Protein AF-0000000068953710 (afdb_homodimer)

Foldseek 3Di:
DDPPDDDPPVCPDPPPPPPPLPPDLVLLLLLQLCVVVQALCRSCVVVVHPSVVSVVSPVSNCVSVVHRQWDQDPVGTDGDPVVVVCNLVSLLVNLVVLLVVCVVVVVVVLPAEEAFEEEELLCVLPLLVVLVVVLCVVRVRYHYDYHYDFQVVRVVCQVSVVHFKYKFFCRPDDQWKDFDPQFKDKFKKFKKAWLPAPQVPDDADAPVVCQPFEAEEADPPGPQQVLQQVQCVVVVHDRHHYPYHDPDLVVRLCCRQPVGHIGIGTPSNCVVCVVVRRMDGGPHPPRMDMTMMTMMGTPDDDRRPSNVSSVVSSSVSRSVND/DDDPDDDPPVCPDPPPPPPPLPPDLVLLLLLQLCVVVQALCRSCVVVVHHSVVSVVSPVSNCVSVVHRQWDQDPVGTDGDPVVVVCNLVSLLVNLVVLLVVCVVVVVVVLPAEEAFEEEEQLCVLPLLVVLVVVLCVVRVRYHYDYHYDFQVVRVVCQVSVVHFKYKFFCRPDDQWKDFDPQFKDKFKKFKKAWLPAPQVPDDADAPVVCQPFEAEEADPPGPQQVLQQVQCVVVVHDRHHYPYHDPDLVVRLCCRQPVGHIGIDTPSNCVVCVVVRRMDGGPHPPRMDMTMMTMMGTPDDDRRPSNVSSVVSSSVSRSVND

pLDDT: mean 81.48, std 19.63, range [21.73, 98.75]

Sequence (644 aa):
MDNQALPRNCRFGAKSLRFGMTLDLRQLLAFLAVCEHGSLGRAAAQLNLTQPALSRTIQRLEAQLDAPLFERYATGMVLTAYGEALLPHANLLRHEAEHATEAVRALRGLAAGTIRVGTVASVASVVLPEAIEAVLARWPGLRVRIVEGVGDFLADALLRREIDLAIGIALPENEEICAVADVGWSDSSFVVAAAGHPLTGRTALRLADTAACRWVMPPRGTAPFDELQRLFARAGLPPPDIVAETRSIIALKALVARAGFLSWMAAPMYEAEQKAGMILPLPIEGAQAPRRLAVYRRRQGILPAPAAKLLEQLRRLTSDVGMDNQALPRNCRFGAKSLRFGMTLDLRQLLAFLAVCEHGSLGRAAAQLNLTQPALSRTIQRLEAQLDAPLFERYATGMVLTAYGEALLPHANLLRHEAEHATEAVRALRGLAAGTIRVGTVASVASVVLPEAIEAVLARWPGLRVRIVEGVGDFLADALLRREIDLAIGIALPENEEICAVADVGWSDSSFVVAAAGHPLTGRTALRLADTAACRWVMPPRGTAPFDELQRLFARAGLPPPDIVAETRSIIALKALVARAGFLSWMAAPMYEAEQKAGMILPLPIEGAQAPRRLAVYRRRQGILPAPAAKLLEQLRRLTSDVG

Nearest PDB structures (foldseek):
  4x6g-assembly1_D  TM=7.056E-01  e=1.780E-21  Pseudomonas aeruginosa PAO1
  7d98-assembly1_Q  TM=5.668E-01  e=4.591E-22  Cupriavidus necator
  6g4r-assembly1_B  TM=5.767E-01  e=8.752E-22  Corynebacterium glutamicum
  1ixc-assembly1_B-2  TM=5.691E-01  e=4.897E-22  Cupriavidus necator
  4x6g-assembly1_C  TM=5.939E-01  e=5.686E-21  Pseudomonas aeruginosa PAO1

Structure (mmCIF, N/CA/C/O backbone):
data_AF-0000000068953710-model_v1
#
loop_
_entity.id
_entity.type
_entity.pdbx_description
1 polymer 'LysR family transcriptional regulator'
#
loop_
_atom_site.group_PDB
_atom_site.id
_atom_site.type_symbol
_atom_site.label_atom_id
_atom_site.label_alt_id
_atom_site.label_comp_id
_atom_site.label_asym_id
_atom_site.label_entity_id
_atom_site.label_seq_id
_atom_site.pdbx_PDB_ins_code
_atom_site.Cartn_x
_atom_site.Cartn_y
_atom_site.Cartn_z
_atom_site.occupancy
_atom_site.B_iso_or_equiv
_atom_site.auth_seq_id
_atom_site.auth_comp_id
_atom_site.auth_asym_id
_atom_site.auth_atom_id
_atom_site.pdbx_PDB_model_num
ATOM 1 N N . MET A 1 1 ? -0.761 51.812 -27.766 1 23.52 1 MET A N 1
ATOM 2 C CA . MET A 1 1 ? -1.139 50.469 -27.422 1 23.52 1 MET A CA 1
ATOM 3 C C . MET A 1 1 ? -0.109 49.844 -26.484 1 23.52 1 MET A C 1
ATOM 5 O O . MET A 1 1 ? 0.923 49.344 -26.938 1 23.52 1 MET A O 1
ATOM 9 N N . ASP A 1 2 ? 0.27 50.281 -25.344 1 22.03 2 ASP A N 1
ATOM 10 C CA . ASP A 1 2 ? 1.346 50.656 -24.438 1 22.03 2 ASP A CA 1
ATOM 11 C C . ASP A 1 2 ? 1.639 49.531 -23.453 1 22.03 2 ASP A C 1
ATOM 13 O O . ASP A 1 2 ? 0.717 48.906 -22.906 1 22.03 2 ASP A O 1
ATOM 17 N N . ASN A 1 3 ? 2.844 48.844 -23.547 1 23.81 3 ASN A N 1
ATOM 18 C CA . ASN A 1 3 ? 3.463 47.625 -22.969 1 23.81 3 ASN A CA 1
ATOM 19 C C . ASN A 1 3 ? 3.48 47.688 -21.453 1 23.81 3 ASN A C 1
ATOM 21 O O . ASN A 1 3 ? 4.238 48.469 -20.859 1 23.81 3 ASN A O 1
ATOM 25 N N . GLN A 1 4 ? 2.398 47.688 -20.797 1 23.84 4 GLN A N 1
ATOM 26 C CA . GLN A 1 4 ? 2.34 48.062 -19.391 1 23.84 4 GLN A CA 1
ATOM 27 C C . GLN A 1 4 ? 3.197 47.125 -18.547 1 23.84 4 GLN A C 1
ATOM 29 O O . GLN A 1 4 ? 3.061 45.906 -18.625 1 23.84 4 GLN A O 1
ATOM 34 N N . ALA A 1 5 ? 4.332 47.625 -18.016 1 26.52 5 ALA A N 1
ATOM 35 C CA . ALA A 1 5 ? 5.5 47.25 -17.234 1 26.52 5 ALA A CA 1
ATOM 36 C C . ALA A 1 5 ? 5.082 46.5 -15.953 1 26.52 5 ALA A C 1
ATOM 38 O O . ALA A 1 5 ? 4.211 46.969 -15.219 1 26.52 5 ALA A O 1
ATOM 39 N N . LEU A 1 6 ? 5.203 45.25 -15.977 1 25.2 6 LEU A N 1
ATOM 40 C CA . LEU A 1 6 ? 4.84 44.312 -14.898 1 25.2 6 LEU A CA 1
ATOM 41 C C . LEU A 1 6 ? 5.379 44.812 -13.562 1 25.2 6 LEU A C 1
ATOM 43 O O . LEU A 1 6 ? 6.496 45.344 -13.492 1 25.2 6 LEU A O 1
ATOM 47 N N . PRO A 1 7 ? 4.605 45.219 -12.617 1 23.19 7 PRO A N 1
ATOM 48 C CA . PRO A 1 7 ? 5.137 45.969 -11.469 1 23.19 7 PRO A CA 1
ATOM 49 C C . PRO A 1 7 ? 6.336 45.281 -10.828 1 23.19 7 PRO A C 1
ATOM 51 O O . PRO A 1 7 ? 6.422 44.031 -10.844 1 23.19 7 PRO A O 1
ATOM 54 N N . ARG A 1 8 ? 7.613 45.812 -10.734 1 23.83 8 ARG A N 1
ATOM 55 C CA . ARG A 1 8 ? 9.008 45.594 -10.367 1 23.83 8 ARG A CA 1
ATOM 56 C C . ARG A 1 8 ? 9.125 45 -8.961 1 23.83 8 ARG A C 1
ATOM 58 O O . ARG A 1 8 ? 10.195 44.531 -8.562 1 23.83 8 ARG A O 1
ATOM 65 N N . ASN A 1 9 ? 8.258 45.375 -8.07 1 22.66 9 ASN A N 1
ATOM 66 C CA . ASN A 1 9 ? 8.586 45.5 -6.648 1 22.66 9 ASN A CA 1
ATOM 67 C C . ASN A 1 9 ? 8.805 44.125 -6.012 1 22.66 9 ASN A C 1
ATOM 69 O O . ASN A 1 9 ? 9.055 44.031 -4.809 1 22.66 9 ASN A O 1
ATOM 73 N N . CYS A 1 10 ? 8.094 43.188 -6.477 1 23.44 10 CYS A N 1
ATOM 74 C CA . CYS A 1 10 ? 8.266 42.125 -5.512 1 23.44 10 CYS A CA 1
ATOM 75 C C . CYS A 1 10 ? 9.695 41.594 -5.531 1 23.44 10 CYS A C 1
ATOM 77 O O . CYS A 1 10 ? 9.984 40.594 -6.18 1 23.44 10 CYS A O 1
ATOM 79 N N . ARG A 1 11 ? 10.719 42.469 -5.727 1 22.12 11 ARG A N 1
ATOM 80 C CA . ARG A 1 11 ? 12.141 42.156 -5.621 1 22.12 11 ARG A CA 1
ATOM 81 C C . ARG A 1 11 ? 12.461 41.469 -4.297 1 22.12 11 ARG A C 1
ATOM 83 O O . ARG A 1 11 ? 12.391 42.094 -3.236 1 22.12 11 ARG A O 1
ATOM 90 N N . PHE A 1 12 ? 12.055 40.312 -4.145 1 25.66 12 PHE A N 1
ATOM 91 C CA . PHE A 1 12 ? 12.75 39.656 -3.045 1 25.66 12 PHE A CA 1
ATOM 92 C C . PHE A 1 12 ? 14.234 40.031 -3.062 1 25.66 12 PHE A C 1
ATOM 94 O O . PHE A 1 12 ? 14.961 39.625 -3.988 1 25.66 12 PHE A O 1
ATOM 101 N N . GLY A 1 13 ? 14.594 41.156 -2.828 1 24.2 13 GLY A N 1
ATOM 102 C CA . GLY A 1 13 ? 15.969 41.656 -2.789 1 24.2 13 GLY A CA 1
ATOM 103 C C . GLY A 1 13 ? 16.938 40.625 -2.223 1 24.2 13 GLY A C 1
ATOM 104 O O . GLY A 1 13 ? 16.562 39.781 -1.398 1 24.2 13 GLY A O 1
ATOM 105 N N . ALA A 1 14 ? 18.016 40.281 -2.936 1 25.73 14 ALA A N 1
ATOM 106 C CA . ALA A 1 14 ? 19.281 39.688 -2.561 1 25.73 14 ALA A CA 1
ATOM 107 C C . ALA A 1 14 ? 19.766 40.188 -1.208 1 25.73 14 ALA A C 1
ATOM 109 O O . ALA A 1 14 ? 20.781 40.875 -1.125 1 25.73 14 ALA A O 1
ATOM 110 N N . LYS A 1 15 ? 19.047 40.875 -0.537 1 28.59 15 LYS A N 1
ATOM 111 C CA . LYS A 1 15 ? 19.797 41.312 0.632 1 28.59 15 LYS A CA 1
ATOM 112 C C . LYS A 1 15 ? 20.656 40.188 1.19 1 28.59 15 LYS A C 1
ATOM 114 O O . LYS A 1 15 ? 20.391 39.031 0.947 1 28.59 15 LYS A O 1
ATOM 119 N N . SER A 1 16 ? 21.703 40.656 2.172 1 23.97 16 SER A N 1
ATOM 120 C CA . SER A 1 16 ? 22.75 39.906 2.871 1 23.97 16 SER A CA 1
ATOM 121 C C . SER A 1 16 ? 22.219 38.594 3.438 1 23.97 16 SER A C 1
ATOM 123 O O . SER A 1 16 ? 21.484 38.594 4.426 1 23.97 16 SER A O 1
ATOM 125 N N . LEU A 1 17 ? 21.531 37.844 2.793 1 26.86 17 LEU A N 1
ATOM 126 C CA . LEU A 1 17 ? 21.812 36.562 3.385 1 26.86 17 LEU A CA 1
ATOM 127 C C . LEU A 1 17 ? 23.25 36.5 3.918 1 26.86 17 LEU A C 1
ATOM 129 O O . LEU A 1 17 ? 24.203 36.5 3.143 1 26.86 17 LEU A O 1
ATOM 133 N N . ARG A 1 18 ? 23.641 37.312 4.793 1 28.08 18 ARG A N 1
ATOM 134 C CA . ARG A 1 18 ? 24.875 37.156 5.539 1 28.08 18 ARG A CA 1
ATOM 135 C C . ARG A 1 18 ? 25.375 35.719 5.496 1 28.08 18 ARG A C 1
ATOM 137 O O . ARG A 1 18 ? 24.594 34.781 5.676 1 28.08 18 ARG A O 1
ATOM 144 N N . PHE A 1 19 ? 26.391 35.281 4.691 1 29.41 19 PHE A N 1
ATOM 145 C CA . PHE A 1 19 ? 27.234 34.094 4.473 1 29.41 19 PHE A CA 1
ATOM 146 C C . PHE A 1 19 ? 27.109 33.125 5.637 1 29.41 19 PHE A C 1
ATOM 148 O O . PHE A 1 19 ? 27.641 32 5.578 1 29.41 19 PHE A O 1
ATOM 155 N N . GLY A 1 20 ? 26.891 33.5 6.895 1 31.58 20 GLY A N 1
ATOM 156 C CA . GLY A 1 20 ? 27.031 32.781 8.164 1 31.58 20 GLY A CA 1
ATOM 157 C C . GLY A 1 20 ? 25.906 31.812 8.438 1 31.58 20 GLY A C 1
ATOM 158 O O . GLY A 1 20 ? 25.953 31.078 9.422 1 31.58 20 GLY A O 1
ATOM 159 N N . MET A 1 21 ? 24.672 32.125 8.125 1 35.22 21 MET A N 1
ATOM 160 C CA . MET A 1 21 ? 23.734 31.078 8.547 1 35.22 21 MET A CA 1
ATOM 161 C C . MET A 1 21 ? 23.781 29.875 7.617 1 35.22 21 MET A C 1
ATOM 163 O O . MET A 1 21 ? 23.078 29.828 6.609 1 35.22 21 MET A O 1
ATOM 167 N N . THR A 1 22 ? 24.797 29.422 7.055 1 40.28 22 THR A N 1
ATOM 168 C CA . THR A 1 22 ? 25.031 28.188 6.301 1 40.28 22 THR A CA 1
ATOM 169 C C . THR A 1 22 ? 24.297 27.016 6.926 1 40.28 22 THR A C 1
ATOM 171 O O . THR A 1 22 ? 24.578 26.641 8.07 1 40.28 22 THR A O 1
ATOM 174 N N . LEU A 1 23 ? 23 26.953 6.477 1 49.03 23 LEU A N 1
ATOM 175 C CA . LEU A 1 23 ? 22.375 25.734 6.945 1 49.03 23 LEU A CA 1
ATOM 176 C C . LEU A 1 23 ? 23.281 24.531 6.699 1 49.03 23 LEU A C 1
ATOM 178 O O . LEU A 1 23 ? 23.812 24.359 5.598 1 49.03 23 LEU A O 1
ATOM 182 N N . ASP A 1 24 ? 23.828 24.016 7.691 1 58.97 24 ASP A N 1
ATOM 183 C CA . ASP A 1 24 ? 24.625 22.797 7.723 1 58.97 24 ASP A CA 1
ATOM 184 C C . ASP A 1 24 ? 23.781 21.562 7.383 1 58.97 24 ASP A C 1
ATOM 186 O O . ASP A 1 24 ? 22.734 21.344 7.992 1 58.97 24 ASP A O 1
ATOM 190 N N . LEU A 1 25 ? 24.078 21.016 6.215 1 63.66 25 LEU A N 1
ATOM 191 C CA . LEU A 1 25 ? 23.359 19.812 5.793 1 63.66 25 LEU A CA 1
ATOM 192 C C . LEU A 1 25 ? 23.172 18.859 6.973 1 63.66 25 LEU A C 1
ATOM 194 O O . LEU A 1 25 ? 22.141 18.188 7.059 1 63.66 25 LEU A O 1
ATOM 198 N N . ARG A 1 26 ? 24.141 18.906 7.789 1 67.44 26 ARG A N 1
ATOM 199 C CA . ARG A 1 26 ? 24.047 18.047 8.969 1 67.44 26 ARG A CA 1
ATOM 200 C C . ARG A 1 26 ? 22.844 18.438 9.836 1 67.44 26 ARG A C 1
ATOM 202 O O . ARG A 1 26 ? 22.172 17.578 10.391 1 67.44 26 ARG A O 1
ATOM 209 N N . GLN A 1 27 ? 22.641 19.781 9.844 1 75 27 GLN A N 1
ATOM 210 C CA . GLN A 1 27 ? 21.531 20.266 10.633 1 75 27 GLN A CA 1
ATOM 211 C C . GLN A 1 27 ? 20.188 19.891 9.992 1 75 27 GLN A C 1
ATOM 213 O O . GLN A 1 27 ? 19.25 19.5 10.695 1 75 27 GLN A O 1
ATOM 218 N N . LEU A 1 28 ? 20.156 19.938 8.758 1 75 28 LEU A N 1
ATOM 219 C CA . LEU A 1 28 ? 18.922 19.609 8.047 1 75 28 LEU A CA 1
ATOM 220 C C . LEU A 1 28 ? 18.641 18.109 8.125 1 75 28 LEU A C 1
ATOM 222 O O . LEU A 1 28 ? 17.484 17.703 8.273 1 75 28 LEU A O 1
ATOM 226 N N . LEU A 1 29 ? 19.719 17.312 8.094 1 76.5 29 LEU A N 1
ATOM 227 C CA . LEU A 1 29 ? 19.547 15.867 8.242 1 76.5 29 LEU A CA 1
ATOM 228 C C . LEU A 1 29 ? 19.062 15.523 9.648 1 76.5 29 LEU A C 1
ATOM 230 O O . LEU A 1 29 ? 18.234 14.625 9.82 1 76.5 29 LEU A O 1
ATOM 234 N N . ALA A 1 30 ? 19.594 16.281 10.586 1 79.19 30 ALA A N 1
ATOM 235 C CA . ALA A 1 30 ? 19.141 16.125 11.961 1 79.19 30 ALA A CA 1
ATOM 236 C C . ALA A 1 30 ? 17.641 16.453 12.078 1 79.19 30 ALA A C 1
ATOM 238 O O . ALA A 1 30 ? 16.891 15.703 12.711 1 79.19 30 ALA A O 1
ATOM 239 N N . PHE A 1 31 ? 17.25 17.547 11.43 1 82.5 31 PHE A N 1
ATOM 240 C CA . PHE A 1 31 ? 15.852 17.969 11.383 1 82.5 31 PHE A CA 1
ATOM 241 C C . PHE A 1 31 ? 14.969 16.891 10.773 1 82.5 31 PHE A C 1
ATOM 243 O O . PHE A 1 31 ? 13.945 16.516 11.344 1 82.5 31 PHE A O 1
ATOM 250 N N . LEU A 1 32 ? 15.414 16.344 9.711 1 80.19 32 LEU A N 1
ATOM 251 C CA . LEU A 1 32 ? 14.641 15.344 8.992 1 80.19 32 LEU A CA 1
ATOM 252 C C . LEU A 1 32 ? 14.539 14.055 9.805 1 80.19 32 LEU A C 1
ATOM 254 O O . LEU A 1 32 ? 13.5 13.391 9.797 1 80.19 32 LEU A O 1
ATOM 258 N N . ALA A 1 33 ? 15.609 13.711 10.453 1 80.12 33 ALA A N 1
ATOM 259 C CA . ALA A 1 33 ? 15.602 12.516 11.297 1 80.12 33 ALA A CA 1
ATOM 260 C C . ALA A 1 33 ? 14.562 12.633 12.414 1 80.12 33 ALA A C 1
ATOM 262 O O . ALA A 1 33 ? 13.852 11.672 12.711 1 80.12 33 ALA A O 1
ATOM 263 N N . VAL A 1 34 ? 14.523 13.82 12.93 1 81.62 34 VAL A N 1
ATOM 264 C CA . VAL A 1 34 ? 13.555 14.039 13.992 1 81.62 34 VAL A CA 1
ATOM 265 C C . VAL A 1 34 ? 12.141 13.969 13.422 1 81.62 34 VAL A C 1
ATOM 267 O O . VAL A 1 34 ? 11.234 13.414 14.047 1 81.62 34 VAL A O 1
ATOM 270 N N . CYS A 1 35 ? 11.969 14.5 12.281 1 76.62 35 CYS A N 1
ATOM 271 C CA . CYS A 1 35 ? 10.664 14.453 11.617 1 76.62 35 CYS A CA 1
ATOM 272 C C . CYS A 1 35 ? 10.234 13.008 11.375 1 76.62 35 CYS A C 1
ATOM 274 O O . CYS A 1 35 ? 9.07 12.664 11.586 1 76.62 35 CYS A O 1
ATOM 276 N N . GLU A 1 36 ? 11.172 12.289 10.914 1 72.75 36 GLU A N 1
ATOM 277 C CA . GLU A 1 36 ? 10.906 10.906 10.523 1 72.75 36 GLU A CA 1
ATOM 278 C C . GLU A 1 36 ? 10.594 10.039 11.742 1 72.75 36 GLU A C 1
ATOM 280 O O . GLU A 1 36 ? 9.719 9.172 11.68 1 72.75 36 GLU A O 1
ATOM 285 N N . HIS A 1 37 ? 11.258 10.344 12.836 1 73.31 37 HIS A N 1
ATOM 286 C CA . HIS A 1 37 ? 11.188 9.422 13.961 1 73.31 37 HIS A CA 1
ATOM 287 C C . HIS A 1 37 ? 10.289 9.969 15.07 1 73.31 37 HIS A C 1
ATOM 289 O O . HIS A 1 37 ? 9.906 9.234 15.977 1 73.31 37 HIS A O 1
ATOM 295 N N . GLY A 1 38 ? 9.969 11.234 15.008 1 73.88 38 GLY A N 1
ATOM 296 C CA . GLY A 1 38 ? 9.062 11.883 15.938 1 73.88 38 GLY A CA 1
ATOM 297 C C . GLY A 1 38 ? 9.641 12.016 17.344 1 73.88 38 GLY A C 1
ATOM 298 O O . GLY A 1 38 ? 8.922 12.352 18.281 1 73.88 38 GLY A O 1
ATOM 299 N N . SER A 1 39 ? 10.852 11.547 17.547 1 80 39 SER A N 1
ATOM 300 C CA . SER A 1 39 ? 11.516 11.609 18.844 1 80 39 SER A CA 1
ATOM 301 C C . SER A 1 39 ? 12.992 11.938 18.688 1 80 39 SER A C 1
ATOM 303 O O . SER A 1 39 ? 13.648 11.453 17.766 1 80 39 SER A O 1
ATOM 305 N N . LEU A 1 40 ? 13.484 12.75 19.641 1 82.56 40 LEU A N 1
ATOM 306 C CA . LEU A 1 40 ? 14.898 13.109 19.641 1 82.56 40 LEU A CA 1
ATOM 307 C C . LEU A 1 40 ? 15.766 11.883 19.906 1 82.56 40 LEU A C 1
ATOM 309 O O . LEU A 1 40 ? 16.812 11.711 19.281 1 82.56 40 LEU A O 1
ATOM 313 N N . GLY A 1 41 ? 15.25 11.094 20.781 1 82.38 41 GLY A N 1
ATOM 314 C CA . GLY A 1 41 ? 16.016 9.906 21.125 1 82.38 41 GLY A CA 1
ATOM 315 C C . GLY A 1 41 ? 16.141 8.93 19.969 1 82.38 41 GLY A C 1
ATOM 316 O O . GLY A 1 41 ? 17.234 8.477 19.625 1 82.38 41 GLY A O 1
ATOM 317 N N . ARG A 1 42 ? 15.078 8.672 19.406 1 80.25 42 ARG A N 1
ATOM 318 C CA . ARG A 1 42 ? 15.062 7.738 18.297 1 80.25 42 ARG A CA 1
ATOM 319 C C . ARG A 1 42 ? 15.852 8.289 17.109 1 80.25 42 ARG A C 1
ATOM 321 O O . ARG A 1 42 ? 16.578 7.547 16.438 1 80.25 42 ARG A O 1
ATOM 328 N N . ALA A 1 43 ? 15.656 9.523 16.891 1 81.69 43 ALA A N 1
ATOM 329 C CA . ALA A 1 43 ? 16.375 10.172 15.805 1 81.69 43 ALA A CA 1
ATOM 330 C C . ALA A 1 43 ? 17.875 10.164 16.062 1 81.69 43 ALA A C 1
ATOM 332 O O . ALA A 1 43 ? 18.672 9.914 15.141 1 81.69 43 ALA A O 1
ATOM 333 N N . ALA A 1 44 ? 18.25 10.367 17.25 1 84.56 44 ALA A N 1
ATOM 334 C CA . ALA A 1 44 ? 19.672 10.383 17.609 1 84.56 44 ALA A CA 1
ATOM 335 C C . ALA A 1 44 ? 20.312 9.008 17.391 1 84.56 44 ALA A C 1
ATOM 337 O O . ALA A 1 44 ? 21.422 8.914 16.859 1 84.56 44 ALA A O 1
ATOM 338 N N . ALA A 1 45 ? 19.578 8.031 17.734 1 78.62 45 ALA A N 1
ATOM 339 C CA . ALA A 1 45 ? 20.062 6.668 17.547 1 78.62 45 ALA A CA 1
ATOM 340 C C . ALA A 1 45 ? 20.297 6.371 16.078 1 78.62 45 ALA A C 1
ATOM 342 O O . ALA A 1 45 ? 21.328 5.793 15.703 1 78.62 45 ALA A O 1
ATOM 343 N N . GLN A 1 46 ? 19.469 6.906 15.32 1 73.75 46 GLN A N 1
ATOM 344 C CA . GLN A 1 46 ? 19.562 6.664 13.891 1 73.75 46 GLN A CA 1
ATOM 345 C C . GLN A 1 46 ? 20.75 7.414 13.281 1 73.75 46 GLN A C 1
ATOM 347 O O . GLN A 1 46 ? 21.375 6.93 12.336 1 73.75 46 GLN A O 1
ATOM 352 N N . LEU A 1 47 ? 21.031 8.523 13.836 1 74.75 47 LEU A N 1
ATOM 353 C CA . LEU A 1 47 ? 22.094 9.375 13.312 1 74.75 47 LEU A CA 1
ATOM 354 C C . LEU A 1 47 ? 23.422 9.062 14 1 74.75 47 LEU A C 1
ATOM 356 O O . LEU A 1 47 ? 24.438 9.703 13.703 1 74.75 47 LEU A O 1
ATOM 360 N N . ASN A 1 48 ? 23.359 8.039 14.891 1 76.44 48 ASN A N 1
ATOM 361 C CA . ASN A 1 48 ? 24.547 7.715 15.68 1 76.44 48 ASN A CA 1
ATOM 362 C C . ASN A 1 48 ? 25.062 8.93 16.438 1 76.44 48 ASN A C 1
ATOM 364 O O . ASN A 1 48 ? 26.266 9.219 16.406 1 76.44 48 ASN A O 1
ATOM 368 N N . LEU A 1 49 ? 24.125 9.68 17.016 1 79.19 49 LEU A N 1
ATOM 369 C CA . LEU A 1 49 ? 24.406 10.828 17.859 1 79.19 49 LEU A CA 1
ATOM 370 C C . LEU A 1 49 ? 23.797 10.633 19.25 1 79.19 49 LEU A C 1
ATOM 372 O O . LEU A 1 49 ? 22.906 9.805 19.438 1 79.19 49 LEU A O 1
ATOM 376 N N . THR A 1 50 ? 24.438 11.211 20.203 1 82.62 50 THR A N 1
ATOM 377 C CA . THR A 1 50 ? 23.75 11.289 21.5 1 82.62 50 THR A CA 1
ATOM 378 C C . THR A 1 50 ? 22.562 12.227 21.422 1 82.62 50 THR A C 1
ATOM 380 O O . THR A 1 50 ? 22.531 13.141 20.594 1 82.62 50 THR A O 1
ATOM 383 N N . GLN A 1 51 ? 21.625 11.867 22.188 1 86.44 51 GLN A N 1
ATOM 384 C CA . GLN A 1 51 ? 20.422 12.688 22.188 1 86.44 51 GLN A CA 1
ATOM 385 C C . GLN A 1 51 ? 20.75 14.141 22.5 1 86.44 51 GLN A C 1
ATOM 387 O O . GLN A 1 51 ? 20.219 15.055 21.859 1 86.44 51 GLN A O 1
ATOM 392 N N . PRO A 1 52 ? 21.703 14.5 23.484 1 87.19 52 PRO A N 1
ATOM 393 C CA . PRO A 1 52 ? 22.031 15.906 23.703 1 87.19 52 PRO A CA 1
ATOM 394 C C . PRO A 1 52 ? 22.672 16.562 22.484 1 87.19 52 PRO A C 1
ATOM 396 O O . PRO A 1 52 ? 22.406 17.734 22.188 1 87.19 52 PRO A O 1
ATOM 399 N N . ALA A 1 53 ? 23.469 15.797 21.781 1 82.19 53 ALA A N 1
ATOM 400 C CA . ALA A 1 53 ? 24.109 16.328 20.578 1 82.19 53 ALA A CA 1
ATOM 401 C C . ALA A 1 53 ? 23.062 16.656 19.5 1 82.19 53 ALA A C 1
ATOM 403 O O . ALA A 1 53 ? 23.156 17.703 18.859 1 82.19 53 ALA A O 1
ATOM 404 N N . LEU A 1 54 ? 22.172 15.703 19.328 1 87.31 54 LEU A N 1
ATOM 405 C CA . LEU A 1 54 ? 21.109 15.953 18.359 1 87.31 54 LEU A CA 1
ATOM 406 C C . LEU A 1 54 ? 20.25 17.141 18.781 1 87.31 54 LEU A C 1
ATOM 408 O O . LEU A 1 54 ? 19.891 17.969 17.938 1 87.31 54 LEU A O 1
ATOM 412 N N . SER A 1 55 ? 19.938 17.203 20.078 1 88.62 55 SER A N 1
ATOM 413 C CA . SER A 1 55 ? 19.141 18.312 20.578 1 88.62 55 SER A CA 1
ATOM 414 C C . SER A 1 55 ? 19.844 19.641 20.328 1 88.62 55 SER A C 1
ATOM 416 O O . SER A 1 55 ? 19.219 20.609 19.891 1 88.62 55 SER A O 1
ATOM 418 N N . ARG A 1 56 ? 21.125 19.719 20.531 1 84.5 56 ARG A N 1
ATOM 419 C CA . ARG A 1 56 ? 21.906 20.922 20.297 1 84.5 56 ARG A CA 1
ATOM 420 C C . ARG A 1 56 ? 21.906 21.312 18.828 1 84.5 56 ARG A C 1
ATOM 422 O O . ARG A 1 56 ? 21.812 22.484 18.484 1 84.5 56 ARG A O 1
ATOM 429 N N . THR A 1 57 ? 22.062 20.219 18.062 1 83.19 57 THR A N 1
ATOM 430 C CA . THR A 1 57 ? 22.062 20.453 16.625 1 83.19 57 THR A CA 1
ATOM 431 C C . THR A 1 57 ? 20.734 21.078 16.188 1 83.19 57 THR A C 1
ATOM 433 O O . THR A 1 57 ? 20.719 22.016 15.391 1 83.19 57 THR A O 1
ATOM 436 N N . ILE A 1 58 ? 19.672 20.547 16.734 1 86.5 58 ILE A N 1
ATOM 437 C CA . ILE A 1 58 ? 18.344 21.062 16.406 1 86.5 58 ILE A CA 1
ATOM 438 C C . ILE A 1 58 ? 18.188 22.484 16.938 1 86.5 58 ILE A C 1
ATOM 440 O O . ILE A 1 58 ? 17.688 23.359 16.234 1 86.5 58 ILE A O 1
ATOM 444 N N . GLN A 1 59 ? 18.656 22.75 18.078 1 85.75 59 GLN A N 1
ATOM 445 C CA . GLN A 1 59 ? 18.594 24.078 18.688 1 85.75 59 GLN A CA 1
ATOM 446 C C . GLN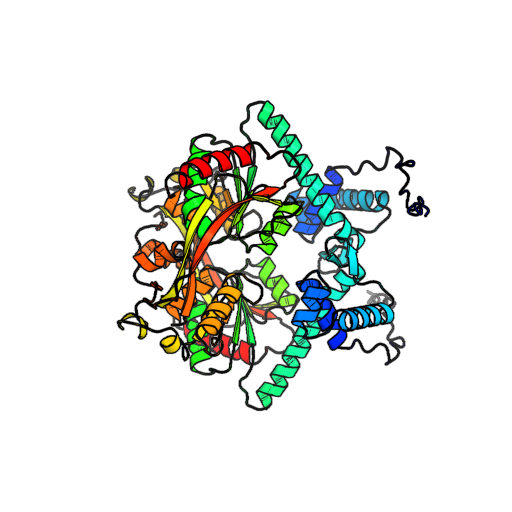 A 1 59 ? 19.391 25.078 17.859 1 85.75 59 GLN A C 1
ATOM 448 O O . GLN A 1 59 ? 18.953 26.219 17.656 1 85.75 59 GLN A O 1
ATOM 453 N N . ARG A 1 60 ? 20.516 24.656 17.453 1 78.25 60 ARG A N 1
ATOM 454 C CA . ARG A 1 60 ? 21.344 25.531 16.609 1 78.25 60 ARG A CA 1
ATOM 455 C C . ARG A 1 60 ? 20.641 25.875 15.312 1 78.25 60 ARG A C 1
ATOM 457 O O . ARG A 1 60 ? 20.703 27.016 14.844 1 78.25 60 ARG A O 1
ATOM 464 N N . LEU A 1 61 ? 20.062 24.859 14.719 1 79.62 61 LEU A N 1
ATOM 465 C CA . LEU A 1 61 ? 19.312 25.078 13.484 1 79.62 61 LEU A CA 1
ATOM 466 C C . LEU A 1 61 ? 18.172 26.062 13.727 1 79.62 61 LEU A C 1
ATOM 468 O O . LEU A 1 61 ? 17.969 26.984 12.938 1 79.62 61 LEU A O 1
ATOM 472 N N . GLU A 1 62 ? 17.453 25.828 14.844 1 82.56 62 GLU A N 1
ATOM 473 C CA . GLU A 1 62 ? 16.359 26.719 15.195 1 82.56 62 GLU A CA 1
ATOM 474 C C . GLU A 1 62 ? 16.844 28.141 15.461 1 82.56 62 GLU A C 1
ATOM 476 O O . GLU A 1 62 ? 16.203 29.109 15.07 1 82.56 62 GLU A O 1
ATOM 481 N N . ALA A 1 63 ? 17.969 28.266 16.062 1 77.25 63 ALA A N 1
ATOM 482 C CA . ALA A 1 63 ? 18.578 29.562 16.344 1 77.25 63 ALA A CA 1
ATOM 483 C C . ALA A 1 63 ? 18.984 30.266 15.039 1 77.25 63 ALA A C 1
ATOM 485 O O . ALA A 1 63 ? 18.766 31.469 14.875 1 77.25 63 ALA A O 1
ATOM 486 N N . GLN A 1 64 ? 19.547 29.469 14.234 1 71.81 64 GLN A N 1
ATOM 487 C CA . GLN A 1 64 ? 19.984 30.016 12.953 1 71.81 64 GLN A CA 1
ATOM 488 C C . GLN A 1 64 ? 18.797 30.531 12.148 1 71.81 64 GLN A C 1
ATOM 490 O O . GLN A 1 64 ? 18.906 31.547 11.453 1 71.81 64 GLN A O 1
ATOM 495 N N . LEU A 1 65 ? 17.734 29.781 12.297 1 71.62 65 LEU A N 1
ATOM 496 C CA . LEU A 1 65 ? 16.531 30.141 11.539 1 71.62 65 LEU A CA 1
ATOM 497 C C . LEU A 1 65 ? 15.656 31.094 12.328 1 71.62 65 LEU A C 1
ATOM 499 O O . LEU A 1 65 ? 14.672 31.625 11.797 1 71.62 65 LEU A O 1
ATOM 503 N N . ASP A 1 66 ? 16.062 31.344 13.492 1 74 66 ASP A N 1
ATOM 504 C CA . ASP A 1 66 ? 15.305 32.156 14.422 1 74 66 ASP A CA 1
ATOM 505 C C . ASP A 1 66 ? 13.836 31.734 14.484 1 74 66 ASP A C 1
ATOM 507 O O . ASP A 1 66 ? 12.938 32.562 14.406 1 74 66 ASP A O 1
ATOM 511 N N . ALA A 1 67 ? 13.688 30.469 14.484 1 76.94 67 ALA A N 1
ATOM 512 C CA . ALA A 1 67 ? 12.344 29.891 14.523 1 76.94 67 ALA A CA 1
ATOM 513 C C . ALA A 1 67 ? 12.367 28.5 15.156 1 76.94 67 ALA A C 1
ATOM 515 O O . ALA A 1 67 ? 13.258 27.703 14.883 1 76.94 67 ALA A O 1
ATOM 516 N N . PRO A 1 68 ? 11.414 28.234 16.031 1 82.5 68 PRO A N 1
ATOM 517 C CA . PRO A 1 68 ? 11.289 26.875 16.531 1 82.5 68 PRO A CA 1
ATOM 518 C C . PRO A 1 68 ? 10.742 25.906 15.477 1 82.5 68 PRO A C 1
ATOM 520 O O . PRO A 1 68 ? 9.742 26.203 14.82 1 82.5 68 PRO A O 1
ATOM 523 N N . LEU A 1 69 ? 11.516 24.859 15.305 1 81.62 69 LEU A N 1
ATOM 524 C CA . LEU A 1 69 ? 11.125 23.906 14.273 1 81.62 69 LEU A CA 1
ATOM 525 C C . LEU A 1 69 ? 10.242 22.797 14.852 1 81.62 69 LEU A C 1
ATOM 527 O O . LEU A 1 69 ? 9.461 22.188 14.133 1 81.62 69 LEU A O 1
ATOM 531 N N . PHE A 1 70 ? 10.523 22.516 16.156 1 85.12 70 PHE A N 1
ATOM 532 C CA . PHE A 1 70 ? 9.789 21.453 16.812 1 85.12 70 PHE A CA 1
ATOM 533 C C . PHE A 1 70 ? 9.148 21.953 18.109 1 85.12 70 PHE A C 1
ATOM 535 O O . PHE A 1 70 ? 9.672 22.875 18.75 1 85.12 70 PHE A O 1
ATOM 542 N N . GLU A 1 71 ? 7.941 21.422 18.359 1 79 71 GLU A N 1
ATOM 543 C CA . GLU A 1 71 ? 7.34 21.516 19.688 1 79 71 GLU A CA 1
ATOM 544 C C . GLU A 1 71 ? 7.41 20.188 20.422 1 79 71 GLU A C 1
ATOM 546 O O . GLU A 1 71 ? 7.191 19.125 19.828 1 79 71 GLU A O 1
ATOM 551 N N . ARG A 1 72 ? 7.863 20.25 21.609 1 74.94 72 ARG A N 1
ATOM 552 C CA . ARG A 1 72 ? 8.039 19.047 22.406 1 74.94 72 ARG A CA 1
ATOM 553 C C . ARG A 1 72 ? 6.785 18.734 23.219 1 74.94 72 ARG A C 1
ATOM 555 O O . ARG A 1 72 ? 6.25 19.609 23.891 1 74.94 72 ARG A O 1
ATOM 562 N N . TYR A 1 73 ? 6.238 17.672 22.938 1 62.44 73 TYR A N 1
ATOM 563 C CA . TYR A 1 73 ? 5.121 17.156 23.719 1 62.44 73 TYR A CA 1
ATOM 564 C C . TYR A 1 73 ? 5.504 15.859 24.438 1 62.44 73 TYR A C 1
ATOM 566 O O . TYR A 1 73 ? 6.586 15.312 24.203 1 62.44 73 TYR A O 1
ATOM 574 N N . ALA A 1 74 ? 4.633 15.453 25.375 1 62.66 74 ALA A N 1
ATOM 575 C CA . ALA A 1 74 ? 4.848 14.172 26.047 1 62.66 74 ALA A CA 1
ATOM 576 C C . ALA A 1 74 ? 4.914 13.031 25.047 1 62.66 74 ALA A C 1
ATOM 578 O O . ALA A 1 74 ? 5.617 12.039 25.266 1 62.66 74 ALA A O 1
ATOM 579 N N . THR A 1 75 ? 4.293 13.312 23.984 1 56.84 75 THR A N 1
ATOM 580 C CA . THR A 1 75 ? 4.148 12.266 22.984 1 56.84 75 THR A CA 1
ATOM 581 C C . THR A 1 75 ? 5.312 12.281 22 1 56.84 75 THR A C 1
ATOM 583 O O . THR A 1 75 ? 5.492 11.344 21.219 1 56.84 75 THR A O 1
ATOM 586 N N . GLY A 1 76 ? 6.035 13.273 22.016 1 70.75 76 GLY A N 1
ATOM 587 C CA . GLY A 1 76 ? 7.195 13.375 21.141 1 70.75 76 GLY A CA 1
ATOM 588 C C . GLY A 1 76 ? 7.375 14.758 20.547 1 70.75 76 GLY A C 1
ATOM 589 O O . GLY A 1 76 ? 6.883 15.742 21.094 1 70.75 76 GLY A O 1
ATOM 590 N N . MET A 1 77 ? 8.25 14.773 19.531 1 77.31 77 MET A N 1
ATOM 591 C CA . MET A 1 77 ? 8.562 16.016 18.828 1 77.31 77 MET A CA 1
ATOM 592 C C . MET A 1 77 ? 7.629 16.234 17.641 1 77.31 77 MET A C 1
ATOM 594 O O . MET A 1 77 ? 7.469 15.336 16.812 1 77.31 77 MET A O 1
ATOM 598 N N . VAL A 1 78 ? 6.922 17.297 17.703 1 75.31 78 VAL A N 1
ATOM 599 C CA . VAL A 1 78 ? 6.02 17.625 16.609 1 75.31 78 VAL A CA 1
ATOM 600 C C . VAL A 1 78 ? 6.504 18.891 15.891 1 75.31 78 VAL A C 1
ATOM 602 O O . VAL A 1 78 ? 6.98 19.828 16.531 1 75.31 78 VAL A O 1
ATOM 605 N N . LEU A 1 79 ? 6.336 18.891 14.594 1 76.5 79 LEU A N 1
ATOM 606 C CA . LEU A 1 79 ? 6.789 20.016 13.789 1 76.5 79 LEU A CA 1
ATOM 607 C C . LEU A 1 79 ? 5.957 21.25 14.086 1 76.5 79 LEU A C 1
ATOM 609 O O . LEU A 1 79 ? 4.734 21.172 14.234 1 76.5 79 LEU A O 1
ATOM 613 N N . THR A 1 80 ? 6.699 22.438 14.227 1 71.06 80 THR A N 1
ATOM 614 C CA . THR A 1 80 ? 6.031 23.734 14.188 1 71.06 80 THR A CA 1
ATOM 615 C C . THR A 1 80 ? 5.695 24.125 12.75 1 71.06 80 THR A C 1
ATOM 617 O O . THR A 1 80 ? 6 23.391 11.812 1 71.06 80 THR A O 1
ATOM 620 N N . ALA A 1 81 ? 5.109 25.266 12.617 1 62.19 81 ALA A N 1
ATOM 621 C CA . ALA A 1 81 ? 4.859 25.812 11.289 1 62.19 81 ALA A CA 1
ATOM 622 C C . ALA A 1 81 ? 6.168 26.047 10.539 1 62.19 81 ALA A C 1
ATOM 624 O O . ALA A 1 81 ? 6.242 2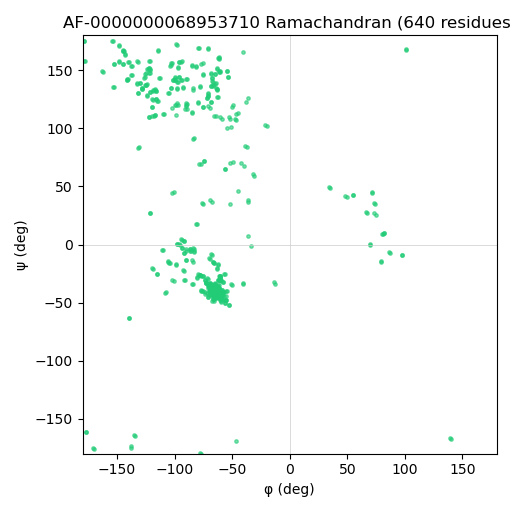5.828 9.32 1 62.19 81 ALA A O 1
ATOM 625 N N . TYR A 1 82 ? 7.035 26.484 11.266 1 68.38 82 TYR A N 1
ATOM 626 C CA . TYR A 1 82 ? 8.352 26.703 10.68 1 68.38 82 TYR A CA 1
ATOM 627 C C . TYR A 1 82 ? 8.992 25.391 10.242 1 68.38 82 TYR A C 1
ATOM 629 O O . TYR A 1 82 ? 9.609 25.312 9.18 1 68.38 82 TYR A O 1
ATOM 637 N N . GLY A 1 83 ? 8.805 24.359 11.055 1 74 83 GLY A N 1
ATOM 638 C CA . GLY A 1 83 ? 9.312 23.047 10.703 1 74 83 GLY A CA 1
ATOM 639 C C . GLY A 1 83 ? 8.656 22.453 9.477 1 74 83 GLY A C 1
ATOM 640 O O . GLY A 1 83 ? 9.336 21.891 8.609 1 74 83 GLY A O 1
ATOM 641 N N . GLU A 1 84 ? 7.477 22.625 9.375 1 66.44 84 GLU A N 1
ATOM 642 C CA . GLU A 1 84 ? 6.73 22.141 8.227 1 66.44 84 GLU A CA 1
ATOM 643 C C . GLU A 1 84 ? 7.168 22.844 6.941 1 66.44 84 GLU A C 1
ATOM 645 O O . GLU A 1 84 ? 7.266 22.219 5.887 1 66.44 84 GLU A O 1
ATOM 650 N N . ALA A 1 85 ? 7.383 24.156 7.105 1 62.66 85 ALA A N 1
ATOM 651 C CA . ALA A 1 85 ? 7.84 24.938 5.965 1 62.66 85 ALA A CA 1
ATOM 652 C C . ALA A 1 85 ? 9.234 24.5 5.523 1 62.66 85 ALA A C 1
ATOM 654 O O . ALA A 1 85 ? 9.555 24.531 4.332 1 62.66 85 ALA A O 1
ATOM 655 N N . LEU A 1 86 ? 9.953 24.125 6.461 1 68.5 86 LEU A N 1
ATOM 656 C CA . LEU A 1 86 ? 11.336 23.766 6.172 1 68.5 86 LEU A CA 1
ATOM 657 C C . LEU A 1 86 ? 11.414 22.359 5.586 1 68.5 86 LEU A C 1
ATOM 659 O O . LEU A 1 86 ? 12.32 22.047 4.809 1 68.5 86 LEU A O 1
ATOM 663 N N . LEU A 1 87 ? 10.391 21.531 5.926 1 72 87 LEU A N 1
ATOM 664 C CA . LEU A 1 87 ? 10.453 20.094 5.672 1 72 87 LEU A CA 1
ATOM 665 C C . LEU A 1 87 ? 10.641 19.812 4.184 1 72 87 LEU A C 1
ATOM 667 O O . LEU A 1 87 ? 11.547 19.094 3.791 1 72 87 LEU A O 1
ATOM 671 N N . PRO A 1 88 ? 9.93 20.5 3.334 1 61.94 88 PRO A N 1
ATOM 672 C CA . PRO A 1 88 ? 10.133 20.219 1.912 1 61.94 88 PRO A CA 1
ATOM 673 C C . PRO A 1 88 ? 11.5 20.672 1.41 1 61.94 88 PRO A C 1
ATOM 675 O O . PRO A 1 88 ? 12.109 20 0.575 1 61.94 88 PRO A O 1
ATOM 678 N N . HIS A 1 89 ? 11.914 21.688 1.96 1 61.31 89 HIS A N 1
ATOM 679 C CA . HIS A 1 89 ? 13.211 22.219 1.554 1 61.31 89 HIS A CA 1
ATOM 680 C C . HIS A 1 89 ? 14.344 21.344 2.088 1 61.31 89 HIS A C 1
ATOM 682 O O . HIS A 1 89 ? 15.336 21.125 1.389 1 61.31 89 HIS A O 1
ATOM 688 N N . ALA A 1 90 ? 14.148 20.969 3.316 1 70.88 90 ALA A N 1
ATOM 689 C CA . ALA A 1 90 ? 15.148 20.078 3.9 1 70.88 90 ALA A CA 1
ATOM 690 C C . ALA A 1 90 ? 15.25 18.766 3.115 1 70.88 90 ALA A C 1
ATOM 692 O O . ALA A 1 90 ? 16.344 18.266 2.863 1 70.88 90 ALA A O 1
ATOM 693 N N . ASN A 1 91 ? 14.117 18.328 2.723 1 66.62 91 ASN A N 1
ATOM 694 C CA . ASN A 1 91 ? 14.086 17.125 1.91 1 66.62 91 ASN A CA 1
ATOM 695 C C . ASN A 1 91 ? 14.781 17.328 0.568 1 66.62 91 ASN A C 1
ATOM 697 O O . ASN A 1 91 ? 15.547 16.469 0.12 1 66.62 91 ASN A O 1
ATOM 701 N N . LEU A 1 92 ? 14.477 18.422 0.016 1 61.19 92 LEU A N 1
ATOM 702 C CA . LEU A 1 92 ? 15.094 18.734 -1.266 1 61.19 92 LEU A CA 1
ATOM 703 C C . LEU A 1 92 ? 16.609 18.812 -1.13 1 61.19 92 LEU A C 1
ATOM 705 O O . LEU A 1 92 ? 17.344 18.297 -1.974 1 61.19 92 LEU A O 1
ATOM 709 N N . LEU A 1 93 ? 16.984 19.422 -0.07 1 60.19 93 LEU A N 1
ATOM 710 C CA . LEU A 1 93 ? 18.406 19.594 0.138 1 60.19 93 LEU A CA 1
ATOM 711 C C . LEU A 1 93 ? 19.078 18.266 0.431 1 60.19 93 LEU A C 1
ATOM 713 O O . LEU A 1 93 ? 20.188 18 -0.041 1 60.19 93 LEU A O 1
ATOM 717 N N . ARG A 1 94 ? 18.359 17.5 1.209 1 65.38 94 ARG A N 1
ATOM 718 C CA . ARG A 1 94 ? 18.891 16.156 1.47 1 65.38 94 ARG A CA 1
ATOM 719 C C . ARG A 1 94 ? 19.031 15.367 0.175 1 65.38 94 ARG A C 1
ATOM 721 O O . ARG A 1 94 ? 20.078 14.75 -0.068 1 65.38 94 ARG A O 1
ATOM 728 N N . HIS A 1 95 ? 18.094 15.469 -0.558 1 63.44 95 HIS A N 1
ATOM 729 C CA . HIS A 1 95 ? 18.094 14.734 -1.818 1 63.44 95 HIS A CA 1
ATOM 730 C C . HIS A 1 95 ? 19.188 15.266 -2.75 1 63.44 95 HIS A C 1
ATOM 732 O O . HIS A 1 95 ? 19.891 14.484 -3.391 1 63.44 95 HIS A O 1
ATOM 738 N N . GLU A 1 96 ? 19.234 16.516 -2.76 1 58.25 96 GLU A N 1
ATOM 739 C CA . GLU A 1 96 ? 20.25 17.109 -3.613 1 58.25 96 GLU A CA 1
ATOM 740 C C . GLU A 1 96 ? 21.656 16.734 -3.133 1 58.25 96 GLU A C 1
ATOM 742 O O . GLU A 1 96 ? 22.547 16.469 -3.943 1 58.25 96 GLU A O 1
ATOM 747 N N . ALA A 1 97 ? 21.781 16.781 -1.837 1 59.72 97 ALA A N 1
ATOM 748 C CA . ALA A 1 97 ? 23.062 16.391 -1.274 1 59.72 97 ALA A CA 1
ATOM 749 C C . ALA A 1 97 ? 23.391 14.938 -1.602 1 59.72 97 ALA A C 1
ATOM 751 O O . ALA A 1 97 ? 24.531 14.609 -1.956 1 59.72 97 ALA A O 1
ATOM 752 N N . GLU A 1 98 ? 22.406 14.164 -1.456 1 62.59 98 GLU A N 1
ATOM 753 C CA . GLU A 1 98 ? 22.578 12.758 -1.786 1 62.59 98 GLU A CA 1
ATOM 754 C C . GLU A 1 98 ? 22.906 12.57 -3.266 1 62.59 98 GLU A C 1
ATOM 756 O O . GLU A 1 98 ? 23.797 11.797 -3.619 1 62.59 98 GLU A O 1
ATOM 761 N N . HIS A 1 99 ? 22.203 13.328 -3.998 1 59.59 99 HIS A N 1
ATOM 762 C CA . HIS A 1 99 ? 22.438 13.266 -5.438 1 59.59 99 HIS A CA 1
ATOM 763 C C . HIS A 1 99 ? 23.859 13.727 -5.781 1 59.59 99 HIS A C 1
ATOM 765 O O . HIS A 1 99 ? 24.516 13.141 -6.641 1 59.59 99 HIS A O 1
ATOM 771 N N . ALA A 1 100 ? 24.203 14.781 -5.137 1 55.69 100 ALA A N 1
ATOM 772 C CA . ALA A 1 100 ? 25.547 15.305 -5.375 1 55.69 100 ALA A CA 1
ATOM 773 C C . ALA A 1 100 ? 26.609 14.281 -4.988 1 55.69 100 ALA A C 1
ATOM 775 O O . ALA A 1 100 ? 27.578 14.07 -5.723 1 55.69 100 ALA A O 1
ATOM 776 N N . THR A 1 101 ? 26.375 13.773 -3.893 1 57.56 101 THR A N 1
ATOM 777 C CA . THR A 1 101 ? 27.312 12.766 -3.416 1 57.56 101 THR A CA 1
ATOM 778 C C . THR A 1 101 ? 27.359 11.57 -4.359 1 57.56 101 THR A C 1
ATOM 780 O O . THR A 1 101 ? 28.438 11.055 -4.684 1 57.56 101 THR A O 1
ATOM 783 N N . GLU A 1 102 ? 26.188 11.211 -4.777 1 58.09 102 GLU A N 1
ATOM 784 C CA . GLU A 1 102 ? 26.094 10.086 -5.695 1 58.09 102 GLU A CA 1
ATOM 785 C C . GLU A 1 102 ? 26.75 10.406 -7.039 1 58.09 102 GLU A C 1
ATOM 787 O O . GLU A 1 102 ? 27.406 9.555 -7.633 1 58.09 102 GLU A O 1
ATOM 792 N N . ALA A 1 103 ? 26.516 11.547 -7.422 1 53.84 103 ALA A N 1
ATOM 793 C CA . ALA A 1 103 ? 27.125 11.977 -8.68 1 53.84 103 ALA A CA 1
ATOM 794 C C . ALA A 1 103 ? 28.656 11.93 -8.594 1 53.84 103 ALA A C 1
ATOM 796 O O . ALA A 1 103 ? 29.312 11.477 -9.523 1 53.84 103 ALA A O 1
ATOM 797 N N . VAL A 1 104 ? 29.078 12.43 -7.508 1 53.41 104 VAL A N 1
ATOM 798 C CA . VAL A 1 104 ? 30.531 12.422 -7.309 1 53.41 104 VAL A CA 1
ATOM 799 C C . VAL A 1 104 ? 31.031 10.984 -7.234 1 53.41 104 VAL A C 1
ATOM 801 O O . VAL A 1 104 ? 32.062 10.656 -7.824 1 53.41 104 VAL A O 1
ATOM 804 N N . ARG A 1 105 ? 30.281 10.195 -6.543 1 55.28 105 ARG A N 1
ATOM 805 C CA . ARG A 1 105 ? 30.656 8.789 -6.406 1 55.28 105 ARG A CA 1
ATOM 806 C C . ARG A 1 105 ? 30.594 8.07 -7.754 1 55.28 105 ARG A C 1
ATOM 808 O O . ARG A 1 105 ? 31.453 7.246 -8.062 1 55.28 105 ARG A O 1
ATOM 815 N N . ALA A 1 106 ? 29.578 8.367 -8.445 1 53.41 106 ALA A N 1
ATOM 816 C CA . ALA A 1 106 ? 29.438 7.785 -9.781 1 53.41 106 ALA A CA 1
ATOM 817 C C . ALA A 1 106 ? 30.656 8.117 -10.648 1 53.41 106 ALA A C 1
ATOM 819 O O . ALA A 1 106 ? 31.125 7.27 -11.406 1 53.41 106 ALA A O 1
ATOM 820 N N . LEU A 1 107 ? 31.031 9.297 -10.57 1 49.97 107 LEU A N 1
ATOM 821 C CA . LEU A 1 107 ? 32.188 9.719 -11.328 1 49.97 107 LEU A CA 1
ATOM 822 C C . LEU A 1 107 ? 33.438 8.922 -10.922 1 49.97 107 LEU A C 1
ATOM 824 O O . LEU A 1 107 ? 34.344 8.719 -11.727 1 49.97 107 LEU A O 1
ATOM 828 N N . ARG A 1 108 ? 33.344 8.586 -9.688 1 48.53 108 ARG A N 1
ATOM 829 C CA . ARG A 1 108 ? 34.5 7.801 -9.25 1 48.53 108 ARG A CA 1
ATOM 830 C C . ARG A 1 108 ? 34.344 6.344 -9.664 1 48.53 108 ARG A C 1
ATOM 832 O O . ARG A 1 108 ? 35.188 5.504 -9.305 1 48.53 108 ARG A O 1
ATOM 839 N N . GLY A 1 109 ? 33.406 6.062 -10.664 1 50.34 109 GLY A N 1
ATOM 840 C CA . GLY A 1 109 ? 33.219 4.723 -11.211 1 50.34 109 GLY A CA 1
ATOM 841 C C . GLY A 1 109 ? 32.375 3.828 -10.32 1 50.34 109 GLY A C 1
ATOM 842 O O . GLY A 1 109 ? 32.25 2.631 -10.586 1 50.34 109 GLY A O 1
ATOM 843 N N . LEU A 1 110 ? 32.219 4.23 -9.18 1 49.56 110 LEU A N 1
ATOM 844 C CA . LEU A 1 110 ? 31.422 3.389 -8.297 1 49.56 110 LEU A CA 1
ATOM 845 C C . LEU A 1 110 ? 29.938 3.484 -8.648 1 49.56 110 LEU A C 1
ATOM 847 O O . LEU A 1 110 ? 29.344 4.566 -8.57 1 49.56 110 LEU A O 1
ATOM 851 N N . ALA A 1 111 ? 29.672 2.869 -9.766 1 55.94 111 ALA A N 1
ATOM 852 C CA . ALA A 1 111 ? 28.266 2.793 -10.156 1 55.94 111 ALA A CA 1
ATOM 853 C C . ALA A 1 111 ? 27.375 2.607 -8.938 1 55.94 111 ALA A C 1
ATOM 855 O O . ALA A 1 111 ? 26.781 1.538 -8.75 1 55.94 111 ALA A O 1
ATOM 856 N N . ALA A 1 112 ? 27.75 3.266 -7.816 1 65.62 112 ALA A N 1
ATOM 857 C CA . ALA A 1 112 ? 27.016 3.213 -6.562 1 65.62 112 ALA A CA 1
ATOM 858 C C . ALA A 1 112 ? 25.953 4.316 -6.504 1 65.62 112 ALA A C 1
ATOM 860 O O . ALA A 1 112 ? 26.109 5.355 -7.152 1 65.62 112 ALA A O 1
ATOM 861 N N . GLY A 1 113 ? 24.719 3.949 -6.348 1 84.81 113 GLY A N 1
ATOM 862 C CA . GLY A 1 113 ? 23.625 4.906 -6.164 1 84.81 113 GLY A CA 1
ATOM 863 C C . GLY A 1 113 ? 22.281 4.25 -5.977 1 84.81 113 GLY A C 1
ATOM 864 O O . GLY A 1 113 ? 22.172 3.021 -5.984 1 84.81 113 GLY A O 1
ATOM 865 N N . THR A 1 114 ? 21.391 5.152 -5.711 1 89.56 114 THR A N 1
ATOM 866 C CA . THR A 1 114 ? 20.047 4.672 -5.43 1 89.56 114 THR A CA 1
ATOM 867 C C . THR A 1 114 ? 19.078 5.137 -6.508 1 89.56 114 THR A C 1
ATOM 869 O O . THR A 1 114 ? 19.047 6.316 -6.863 1 89.56 114 THR A O 1
ATOM 872 N N . ILE A 1 115 ? 18.438 4.176 -7.094 1 93.5 115 ILE A N 1
ATOM 873 C CA . ILE A 1 115 ? 17.312 4.477 -7.973 1 93.5 115 ILE A CA 1
ATOM 874 C C . ILE A 1 115 ? 16.062 4.754 -7.133 1 93.5 115 ILE A C 1
ATOM 876 O O . ILE A 1 115 ? 15.664 3.92 -6.32 1 93.5 115 ILE A O 1
ATOM 880 N N . ARG A 1 116 ? 15.484 5.91 -7.293 1 95.19 116 ARG A N 1
ATOM 881 C CA . ARG A 1 116 ? 14.227 6.246 -6.633 1 95.19 116 ARG A CA 1
ATOM 882 C C . ARG A 1 116 ? 13.078 6.316 -7.637 1 95.19 116 ARG A C 1
ATOM 884 O O . ARG A 1 116 ? 13.016 7.242 -8.453 1 95.19 116 ARG A O 1
ATOM 891 N N . VAL A 1 117 ? 12.141 5.348 -7.516 1 97.81 117 VAL A N 1
ATOM 892 C CA . VAL A 1 117 ? 11.117 5.254 -8.547 1 97.81 117 VAL A CA 1
ATOM 893 C C . VAL A 1 117 ? 9.734 5.152 -7.895 1 97.81 117 VAL A C 1
ATOM 895 O O . VAL A 1 117 ? 9.562 4.438 -6.906 1 97.81 117 VAL A O 1
ATOM 898 N N . GLY A 1 118 ? 8.836 5.992 -8.375 1 97.62 118 GLY A N 1
ATOM 899 C CA . GLY A 1 118 ? 7.422 5.887 -8.039 1 97.62 118 GLY A CA 1
ATOM 900 C C . GLY A 1 118 ? 6.605 5.211 -9.125 1 97.62 118 GLY A C 1
ATOM 901 O O . GLY A 1 118 ? 6.844 5.426 -10.312 1 97.62 118 GLY A O 1
ATOM 902 N N . THR A 1 119 ? 5.633 4.387 -8.688 1 97.06 119 THR A N 1
ATOM 903 C CA . THR A 1 119 ? 4.898 3.635 -9.703 1 97.06 119 THR A CA 1
ATOM 904 C C . THR A 1 119 ? 3.49 3.309 -9.219 1 97.06 119 THR A C 1
ATOM 906 O O . THR A 1 119 ? 3.236 3.264 -8.016 1 97.06 119 THR A O 1
ATOM 909 N N . VAL A 1 120 ? 2.615 3.109 -10.148 1 95.44 120 VAL A N 1
ATOM 910 C CA . VAL A 1 120 ? 1.303 2.551 -9.844 1 95.44 120 VAL A CA 1
ATOM 911 C C . VAL A 1 120 ? 1.414 1.037 -9.672 1 95.44 120 VAL A C 1
ATOM 913 O O . VAL A 1 120 ? 2.408 0.432 -10.078 1 95.44 120 VAL A O 1
ATOM 916 N N . ALA A 1 121 ? 0.384 0.447 -9.195 1 96.19 121 ALA A N 1
ATOM 917 C CA . ALA A 1 121 ? 0.414 -0.953 -8.781 1 96.19 121 ALA A CA 1
ATOM 918 C C . ALA A 1 121 ? 0.604 -1.878 -9.977 1 96.19 121 ALA A C 1
ATOM 920 O O . ALA A 1 121 ? 1.327 -2.873 -9.898 1 96.19 121 ALA A O 1
ATOM 921 N N . SER A 1 122 ? -0.043 -1.59 -11.062 1 96 122 SER A N 1
ATOM 922 C CA . SER A 1 122 ? 0.028 -2.465 -12.227 1 96 122 SER A CA 1
ATOM 923 C C . SER A 1 122 ? 1.452 -2.555 -12.766 1 96 122 SER A C 1
ATOM 925 O O . SER A 1 122 ? 1.88 -3.613 -13.227 1 96 122 SER A O 1
ATOM 927 N N . VAL A 1 123 ? 2.156 -1.477 -12.68 1 96.56 123 VAL A N 1
ATOM 928 C CA . VAL A 1 123 ? 3.535 -1.438 -13.156 1 96.56 123 VAL A CA 1
ATOM 929 C C . VAL A 1 123 ? 4.449 -2.156 -12.164 1 96.56 123 VAL A C 1
ATOM 931 O O . VAL A 1 123 ? 5.363 -2.879 -12.562 1 96.56 123 VAL A O 1
ATOM 934 N N . ALA A 1 124 ? 4.195 -1.952 -10.93 1 97.88 124 ALA A N 1
ATOM 935 C CA . ALA A 1 124 ? 4.984 -2.562 -9.859 1 97.88 124 ALA A CA 1
ATOM 936 C C . ALA A 1 124 ? 4.887 -4.086 -9.906 1 97.88 124 ALA A C 1
ATOM 938 O O . ALA A 1 124 ? 5.727 -4.785 -9.336 1 97.88 124 ALA A O 1
ATOM 939 N N . SER A 1 125 ? 3.912 -4.621 -10.594 1 97.38 125 SER A N 1
ATOM 940 C CA . SER A 1 125 ? 3.619 -6.051 -10.539 1 97.38 125 SER A CA 1
ATOM 941 C C . SER A 1 125 ? 4.359 -6.812 -11.633 1 97.38 125 SER A C 1
ATOM 943 O O . SER A 1 125 ? 4.57 -8.023 -11.523 1 97.38 125 SER A O 1
ATOM 945 N N . VAL A 1 126 ? 4.742 -6.113 -12.719 1 96.19 126 VAL A N 1
ATOM 946 C CA . VAL A 1 126 ? 5.293 -6.898 -13.82 1 96.19 126 VAL A CA 1
ATOM 947 C C . VAL A 1 126 ? 6.484 -6.164 -14.438 1 96.19 126 VAL A C 1
ATOM 949 O O . VAL A 1 126 ? 7.637 -6.547 -14.219 1 96.19 126 VAL A O 1
ATOM 952 N N . VAL A 1 127 ? 6.266 -5.027 -14.992 1 96.19 127 VAL A N 1
ATOM 953 C CA . VAL A 1 127 ? 7.246 -4.359 -15.836 1 96.19 127 VAL A CA 1
ATOM 954 C C . VAL A 1 127 ? 8.406 -3.855 -14.992 1 96.19 127 VAL A C 1
ATOM 956 O O . VAL A 1 127 ? 9.57 -4.051 -15.344 1 96.19 127 VAL A O 1
ATOM 959 N N . LEU A 1 128 ? 8.117 -3.246 -13.898 1 97.88 128 LEU A N 1
ATOM 960 C CA . LEU A 1 128 ? 9.164 -2.65 -13.078 1 97.88 128 LEU A CA 1
ATOM 961 C C . LEU A 1 128 ? 10.086 -3.725 -12.5 1 97.88 128 LEU A C 1
ATOM 963 O O . LEU A 1 128 ? 11.305 -3.588 -12.547 1 97.88 128 LEU A O 1
ATOM 967 N N . PRO A 1 129 ? 9.523 -4.809 -11.992 1 98.12 129 PRO A N 1
ATOM 968 C CA . PRO A 1 129 ? 10.406 -5.863 -11.484 1 98.12 129 PRO A CA 1
ATOM 969 C C . PRO A 1 129 ? 11.352 -6.402 -12.555 1 98.12 129 PRO A C 1
ATOM 971 O O . PRO A 1 129 ? 12.523 -6.656 -12.273 1 98.12 129 PRO A O 1
ATOM 974 N N . GLU A 1 130 ? 10.883 -6.547 -13.703 1 97.06 130 GLU A N 1
ATOM 975 C CA . GLU A 1 130 ? 11.727 -7.035 -14.789 1 97.06 130 GLU A CA 1
ATOM 976 C C . GLU A 1 130 ? 12.82 -6.031 -15.133 1 97.06 130 GLU A C 1
ATOM 978 O O . GLU A 1 130 ? 13.969 -6.418 -15.375 1 97.06 130 GLU A O 1
ATOM 983 N N . ALA A 1 131 ? 12.461 -4.824 -15.141 1 97.69 131 ALA A N 1
ATOM 984 C CA . ALA A 1 131 ? 13.445 -3.775 -15.398 1 97.69 131 ALA A CA 1
ATOM 985 C C . ALA A 1 131 ? 14.5 -3.721 -14.289 1 97.69 131 ALA A C 1
ATOM 987 O O . ALA A 1 131 ? 15.68 -3.52 -14.562 1 97.69 131 ALA A O 1
ATOM 988 N N . ILE A 1 132 ? 14.062 -3.822 -13.055 1 98 132 ILE A N 1
ATOM 989 C CA . ILE A 1 132 ? 14.961 -3.777 -11.906 1 98 132 ILE A CA 1
ATOM 990 C C . ILE A 1 132 ? 15.93 -4.961 -11.961 1 98 132 ILE A C 1
ATOM 992 O O . ILE A 1 132 ? 17.125 -4.809 -11.695 1 98 132 ILE A O 1
ATOM 996 N N . GLU A 1 133 ? 15.375 -6.117 -12.289 1 97.56 133 GLU A N 1
ATOM 997 C CA . GLU A 1 133 ? 16.25 -7.273 -12.445 1 97.56 133 GLU A CA 1
ATOM 998 C C . GLU A 1 133 ? 17.359 -6.992 -13.461 1 97.56 133 GLU A C 1
ATOM 1000 O O . GLU A 1 133 ? 18.531 -7.262 -13.203 1 97.56 133 GLU A O 1
ATOM 1005 N N . ALA A 1 134 ? 16.984 -6.461 -14.57 1 96.62 134 ALA A N 1
ATOM 1006 C CA . ALA A 1 134 ? 17.922 -6.195 -15.656 1 96.62 134 ALA A CA 1
ATOM 1007 C C . ALA A 1 134 ? 18.969 -5.152 -15.242 1 96.62 134 ALA A C 1
ATOM 1009 O O . ALA A 1 134 ? 20.156 -5.309 -15.523 1 96.62 134 ALA A O 1
ATOM 1010 N N . VAL A 1 135 ? 18.516 -4.129 -14.609 1 96.12 135 VAL A N 1
ATOM 1011 C CA . VAL A 1 135 ? 19.422 -3.043 -14.266 1 96.12 135 VAL A CA 1
ATOM 1012 C C . VAL A 1 135 ? 20.406 -3.518 -13.195 1 96.12 135 VAL A C 1
ATOM 1014 O O . VAL A 1 135 ? 21.609 -3.199 -13.258 1 96.12 135 VAL A O 1
ATOM 1017 N N . LEU A 1 136 ? 20 -4.266 -12.234 1 95.94 136 LEU A N 1
ATOM 1018 C CA . LEU A 1 136 ? 20.875 -4.707 -11.156 1 95.94 136 LEU A CA 1
ATOM 1019 C C . LEU A 1 136 ? 21.812 -5.816 -11.625 1 95.94 136 LEU A C 1
ATOM 1021 O O . LEU A 1 136 ? 22.875 -6.031 -11.039 1 95.94 136 LEU A O 1
ATOM 1025 N N . ALA A 1 137 ? 21.359 -6.582 -12.648 1 94.88 137 ALA A N 1
ATOM 1026 C CA . ALA A 1 137 ? 22.266 -7.555 -13.266 1 94.88 137 ALA A CA 1
ATOM 1027 C C . ALA A 1 137 ? 23.453 -6.859 -13.922 1 94.88 137 ALA A C 1
ATOM 1029 O O . ALA A 1 137 ? 24.578 -7.344 -13.844 1 94.88 137 ALA A O 1
ATOM 1030 N N . ARG A 1 138 ? 23.188 -5.75 -14.516 1 92.69 138 ARG A N 1
ATOM 1031 C CA . ARG A 1 138 ? 24.219 -5.012 -15.242 1 92.69 138 ARG A CA 1
ATOM 1032 C C . ARG A 1 138 ? 25.031 -4.137 -14.297 1 92.69 138 ARG A C 1
ATOM 1034 O O . ARG A 1 138 ? 26.234 -3.957 -14.492 1 92.69 138 ARG A O 1
ATOM 1041 N N . TRP A 1 139 ? 24.391 -3.621 -13.273 1 92.19 139 TRP A N 1
ATOM 1042 C CA . TRP A 1 139 ? 25.031 -2.75 -12.305 1 92.19 139 TRP A CA 1
ATOM 1043 C C . TRP A 1 139 ? 24.719 -3.197 -10.875 1 92.19 139 TRP A C 1
ATOM 1045 O O . TRP A 1 139 ? 23.938 -2.559 -10.18 1 92.19 139 TRP A O 1
ATOM 1055 N N . PRO A 1 140 ? 25.422 -4.156 -10.336 1 91.81 140 PRO A N 1
ATOM 1056 C CA . PRO A 1 140 ? 25.094 -4.797 -9.062 1 91.81 140 PRO A CA 1
ATOM 1057 C C . PRO A 1 140 ? 25.281 -3.867 -7.867 1 91.81 140 PRO A C 1
ATOM 1059 O O . PRO A 1 140 ? 24.797 -4.16 -6.77 1 91.81 140 PRO A O 1
ATOM 1062 N N . GLY A 1 141 ? 25.906 -2.762 -8.031 1 88.56 141 GLY A N 1
ATOM 1063 C CA . GLY A 1 141 ? 26.156 -1.843 -6.93 1 88.56 141 GLY A CA 1
ATOM 1064 C C . GLY A 1 141 ? 25 -0.879 -6.688 1 88.56 141 GLY A C 1
ATOM 1065 O O . GLY A 1 141 ? 24.984 -0.161 -5.684 1 88.56 141 GLY A O 1
ATOM 1066 N N . LEU A 1 142 ? 24.016 -0.917 -7.535 1 92.25 142 LEU A N 1
ATOM 1067 C CA . LEU A 1 142 ? 22.875 -0.022 -7.402 1 92.25 142 LEU A CA 1
ATOM 1068 C C . LEU A 1 142 ? 21.875 -0.555 -6.371 1 92.25 142 LEU A C 1
ATOM 1070 O O . LEU A 1 142 ? 21.844 -1.758 -6.102 1 92.25 142 LEU A O 1
ATOM 1074 N N . ARG A 1 143 ? 21.188 0.363 -5.809 1 94.38 143 ARG A N 1
ATOM 1075 C CA . ARG A 1 143 ? 20.047 0.064 -4.941 1 94.38 143 ARG A CA 1
ATOM 1076 C C . ARG A 1 143 ? 18.781 0.709 -5.469 1 94.38 143 ARG A C 1
ATOM 1078 O O . ARG A 1 143 ? 18.828 1.666 -6.246 1 94.38 143 ARG A O 1
ATOM 1085 N N . VAL A 1 144 ? 17.656 0.15 -5.055 1 97.06 144 VAL A N 1
ATOM 1086 C CA . VAL A 1 144 ? 16.391 0.659 -5.566 1 97.06 144 VAL A CA 1
ATOM 1087 C C . VAL A 1 144 ? 15.453 0.971 -4.402 1 97.06 144 VAL A C 1
ATOM 1089 O O . VAL A 1 144 ? 15.344 0.183 -3.461 1 97.06 144 VAL A O 1
ATOM 1092 N N . ARG A 1 145 ? 14.844 2.09 -4.457 1 97 145 ARG A N 1
ATOM 1093 C CA . ARG A 1 145 ? 13.727 2.455 -3.588 1 97 145 ARG A CA 1
ATOM 1094 C C . ARG A 1 145 ? 12.453 2.67 -4.395 1 97 145 ARG A C 1
ATOM 1096 O O . ARG A 1 145 ? 12.43 3.469 -5.332 1 97 145 ARG A O 1
ATOM 1103 N N . ILE A 1 146 ? 11.43 1.96 -4.012 1 98.06 146 ILE A N 1
ATOM 1104 C CA . ILE A 1 146 ? 10.18 1.991 -4.766 1 98.06 146 ILE A CA 1
ATOM 1105 C C . ILE A 1 146 ? 9.062 2.57 -3.893 1 98.06 146 ILE A C 1
ATOM 1107 O O . ILE A 1 146 ? 8.875 2.143 -2.752 1 98.06 146 ILE A O 1
ATOM 1111 N N . VAL A 1 147 ? 8.359 3.486 -4.48 1 95.69 147 VAL A N 1
ATOM 1112 C CA . VAL A 1 147 ? 7.156 4.023 -3.852 1 95.69 147 VAL A CA 1
ATOM 1113 C C . VAL A 1 147 ? 5.941 3.744 -4.734 1 95.69 147 VAL A C 1
ATOM 1115 O O . VAL A 1 147 ? 5.934 4.098 -5.918 1 95.69 147 VAL A O 1
ATOM 1118 N N . GLU A 1 148 ? 4.961 3.1 -4.137 1 94.81 148 GLU A N 1
ATOM 1119 C CA . GLU A 1 148 ? 3.723 2.83 -4.859 1 94.81 148 GLU A CA 1
ATOM 1120 C C . GLU A 1 148 ? 2.648 3.857 -4.516 1 94.81 148 GLU A C 1
ATOM 1122 O O . GLU A 1 148 ? 2.477 4.215 -3.348 1 94.81 148 GLU A O 1
ATOM 1127 N N . GLY A 1 149 ? 1.994 4.348 -5.5 1 89.06 149 GLY A N 1
ATOM 1128 C CA . GLY A 1 149 ? 0.935 5.32 -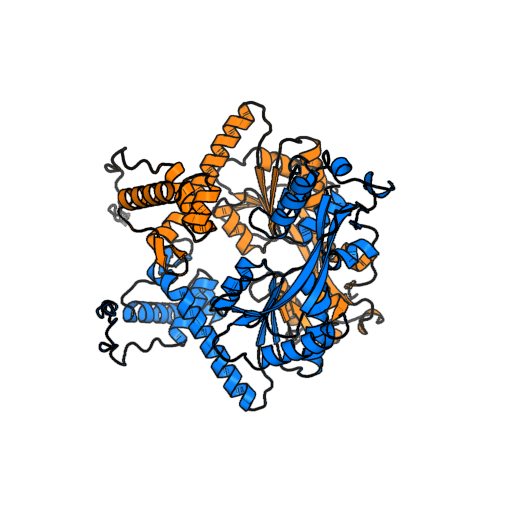5.289 1 89.06 149 GLY A CA 1
ATOM 1129 C C . GLY A 1 149 ? 0.132 5.609 -6.543 1 89.06 149 GLY A C 1
ATOM 1130 O O . GLY A 1 149 ? 0.328 4.965 -7.574 1 89.06 149 GLY A O 1
ATOM 1131 N N . VAL A 1 150 ? -0.779 6.594 -6.336 1 81.94 150 VAL A N 1
ATOM 1132 C CA . VAL A 1 150 ? -1.608 7.02 -7.461 1 81.94 150 VAL A CA 1
ATOM 1133 C C . VAL A 1 150 ? -1.027 8.289 -8.078 1 81.94 150 VAL A C 1
ATOM 1135 O O . VAL A 1 150 ? -0.04 8.836 -7.578 1 81.94 150 VAL A O 1
ATOM 1138 N N . GLY A 1 151 ? -1.574 8.703 -9.18 1 76.75 151 GLY A N 1
ATOM 1139 C CA . GLY A 1 151 ? -1.005 9.734 -10.031 1 76.75 151 GLY A CA 1
ATOM 1140 C C . GLY A 1 151 ? -0.681 11.016 -9.289 1 76.75 151 GLY A C 1
ATOM 1141 O O . GLY A 1 151 ? 0.449 11.508 -9.344 1 76.75 151 GLY A O 1
ATOM 1142 N N . ASP A 1 152 ? -1.559 11.609 -8.555 1 74.19 152 ASP A N 1
ATOM 1143 C CA . ASP A 1 152 ? -1.31 12.883 -7.898 1 74.19 152 ASP A CA 1
ATOM 1144 C C . ASP A 1 152 ? -0.213 12.758 -6.844 1 74.19 152 ASP A C 1
ATOM 1146 O O . ASP A 1 152 ? 0.622 13.648 -6.695 1 74.19 152 ASP A O 1
ATOM 1150 N N . PHE A 1 153 ? -0.231 11.656 -6.215 1 80.69 153 PHE A N 1
ATOM 1151 C CA . PHE A 1 153 ? 0.793 11.391 -5.211 1 80.69 153 PHE A CA 1
ATOM 1152 C C . PHE A 1 153 ? 2.168 11.273 -5.855 1 80.69 153 PHE A C 1
ATOM 1154 O O . PHE A 1 153 ? 3.146 11.828 -5.352 1 80.69 153 PHE A O 1
ATOM 1161 N N . LEU A 1 154 ? 2.238 10.641 -6.938 1 89.94 154 LEU A N 1
ATOM 1162 C CA . LEU A 1 154 ? 3.506 10.43 -7.629 1 89.94 154 LEU A CA 1
ATOM 1163 C C . LEU A 1 154 ? 4.027 11.734 -8.219 1 89.94 154 LEU A C 1
ATOM 1165 O O . LEU A 1 154 ? 5.238 11.977 -8.234 1 89.94 154 LEU A O 1
ATOM 1169 N N . ALA A 1 155 ? 3.111 12.555 -8.695 1 86.31 155 ALA A N 1
ATOM 1170 C CA . ALA A 1 155 ? 3.504 13.867 -9.203 1 86.31 155 ALA A CA 1
ATOM 1171 C C . ALA A 1 155 ? 4.129 14.719 -8.102 1 86.31 155 ALA A C 1
ATOM 1173 O O . ALA A 1 155 ? 5.184 15.32 -8.297 1 86.31 155 ALA A O 1
ATOM 1174 N N . ASP A 1 156 ? 3.477 14.695 -6.969 1 80.19 156 ASP A N 1
ATOM 1175 C CA . ASP A 1 156 ? 3.988 15.438 -5.82 1 80.19 156 ASP A CA 1
ATOM 1176 C C . ASP A 1 156 ? 5.355 14.906 -5.387 1 80.19 156 ASP A C 1
ATOM 1178 O O . ASP A 1 156 ? 6.246 15.688 -5.047 1 80.19 156 ASP A O 1
ATOM 1182 N N . ALA A 1 157 ? 5.473 13.625 -5.371 1 86.38 157 ALA A N 1
ATOM 1183 C CA . ALA A 1 157 ? 6.73 13 -4.973 1 86.38 157 ALA A CA 1
ATOM 1184 C C . ALA A 1 157 ? 7.859 13.398 -5.918 1 86.38 157 ALA A C 1
ATOM 1186 O O . ALA A 1 157 ? 9 13.586 -5.488 1 86.38 157 ALA A O 1
ATOM 1187 N N . LEU A 1 158 ? 7.562 13.508 -7.188 1 86.94 158 LEU A N 1
ATOM 1188 C CA . LEU A 1 158 ? 8.539 13.977 -8.172 1 86.94 158 LEU A CA 1
ATOM 1189 C C . LEU A 1 158 ? 8.961 15.406 -7.871 1 86.94 158 LEU A C 1
ATOM 1191 O O . LEU A 1 158 ? 10.156 15.719 -7.852 1 86.94 158 LEU A O 1
ATOM 1195 N N . LEU A 1 159 ? 7.977 16.172 -7.582 1 76.69 159 LEU A N 1
ATOM 1196 C CA . LEU A 1 159 ? 8.234 17.594 -7.379 1 76.69 159 LEU A CA 1
ATOM 1197 C C . LEU A 1 159 ? 9.031 17.828 -6.102 1 76.69 159 LEU A C 1
ATOM 1199 O O . LEU A 1 159 ? 9.867 18.734 -6.043 1 76.69 159 LEU A O 1
ATOM 1203 N N . ARG A 1 160 ? 8.727 16.953 -5.168 1 72.94 160 ARG A N 1
ATOM 1204 C CA . ARG A 1 160 ? 9.445 17.047 -3.898 1 72.94 160 ARG A CA 1
ATOM 1205 C C . ARG A 1 160 ? 10.789 16.344 -3.967 1 72.94 160 ARG A C 1
ATOM 1207 O O . ARG A 1 160 ? 11.508 16.25 -2.967 1 72.94 160 ARG A O 1
ATOM 1214 N N . ARG A 1 161 ? 11.055 15.727 -5.078 1 77.69 161 ARG A N 1
ATOM 1215 C CA . ARG A 1 161 ? 12.32 15.062 -5.367 1 77.69 161 ARG A CA 1
ATOM 1216 C C . ARG A 1 161 ? 12.516 13.844 -4.477 1 77.69 161 ARG A C 1
ATOM 1218 O O . ARG A 1 161 ? 13.641 13.516 -4.094 1 77.69 161 ARG A O 1
ATOM 1225 N N . GLU A 1 162 ? 11.422 13.336 -4.102 1 82.12 162 GLU A N 1
ATOM 1226 C CA . GLU A 1 162 ? 11.445 12.086 -3.348 1 82.12 162 GLU A CA 1
ATOM 1227 C C . GLU A 1 162 ? 11.695 10.891 -4.266 1 82.12 162 GLU A C 1
ATOM 1229 O O . GLU A 1 162 ? 12.164 9.844 -3.818 1 82.12 162 GLU A O 1
ATOM 1234 N N . ILE A 1 163 ? 11.289 11.086 -5.5 1 93.19 163 ILE A N 1
ATOM 1235 C CA . ILE A 1 163 ? 11.547 10.102 -6.547 1 93.19 163 ILE A CA 1
ATOM 1236 C C . ILE A 1 163 ? 12.125 10.797 -7.777 1 93.19 163 ILE A C 1
ATOM 1238 O O . ILE A 1 163 ? 11.961 12.008 -7.953 1 93.19 163 ILE A O 1
ATOM 1242 N N . ASP A 1 164 ? 12.805 10.023 -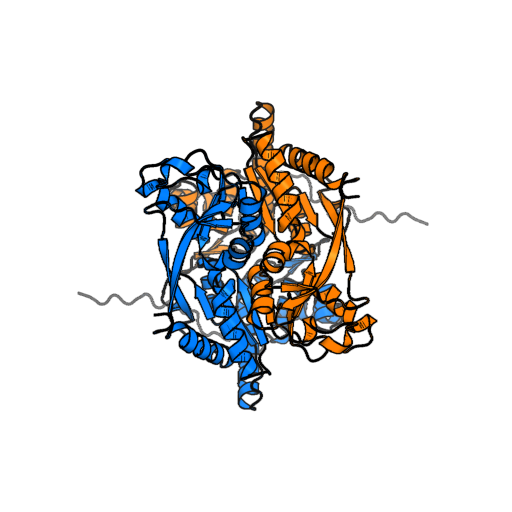8.562 1 90.19 164 ASP A N 1
ATOM 1243 C CA . ASP A 1 164 ? 13.438 10.555 -9.766 1 90.19 164 ASP A CA 1
ATOM 1244 C C . ASP A 1 164 ? 12.609 10.234 -11.008 1 90.19 164 ASP A C 1
ATOM 1246 O O . ASP A 1 164 ? 12.664 10.961 -12 1 90.19 164 ASP A O 1
ATOM 1250 N N . LEU A 1 165 ? 11.922 9.102 -10.953 1 95.62 165 LEU A N 1
ATOM 1251 C CA . LEU A 1 165 ? 11.031 8.656 -12.016 1 95.62 165 LEU A CA 1
ATOM 1252 C C . LEU A 1 165 ? 9.672 8.266 -11.453 1 95.62 165 LEU A C 1
ATOM 1254 O O . LEU A 1 165 ? 9.586 7.672 -10.375 1 95.62 165 LEU A O 1
ATOM 1258 N N . ALA A 1 166 ? 8.672 8.648 -12.164 1 96.31 166 ALA A N 1
ATOM 1259 C CA . ALA A 1 166 ? 7.324 8.172 -11.883 1 96.31 166 ALA A CA 1
ATOM 1260 C C . ALA A 1 166 ? 6.754 7.398 -13.07 1 96.31 166 ALA A C 1
ATOM 1262 O O . ALA A 1 166 ? 6.902 7.82 -14.227 1 96.31 166 ALA A O 1
ATOM 1263 N N . ILE A 1 167 ? 6.211 6.27 -12.758 1 96.31 167 ILE A N 1
ATOM 1264 C CA . ILE A 1 167 ? 5.621 5.465 -13.828 1 96.31 167 ILE A CA 1
ATOM 1265 C C . ILE A 1 167 ? 4.129 5.27 -13.562 1 96.31 167 ILE A C 1
ATOM 1267 O O . ILE A 1 167 ? 3.744 4.691 -12.539 1 96.31 167 ILE A O 1
ATOM 1271 N N . GLY A 1 168 ? 3.352 5.738 -14.438 1 92.94 168 GLY A N 1
ATOM 1272 C CA . GLY A 1 168 ? 1.913 5.629 -14.25 1 92.94 168 GLY A CA 1
ATOM 1273 C C . GLY A 1 168 ? 1.115 6.18 -15.422 1 92.94 168 GLY A C 1
ATOM 1274 O O . GLY A 1 168 ? 1.592 6.188 -16.562 1 92.94 168 GLY A O 1
ATOM 1275 N N . ILE A 1 169 ? -0.17 6.453 -15.086 1 86.62 169 ILE A N 1
ATOM 1276 C CA . ILE A 1 169 ? -1.09 6.922 -16.109 1 86.62 169 ILE A CA 1
ATOM 1277 C C . ILE A 1 169 ? -1.264 8.438 -15.992 1 86.62 169 ILE A C 1
ATOM 1279 O O . ILE A 1 169 ? -1.426 8.969 -14.891 1 86.62 169 ILE A O 1
ATOM 1283 N N . ALA A 1 170 ? -1.358 9.133 -17.125 1 73.06 170 ALA A N 1
ATOM 1284 C CA . ALA A 1 170 ? -1.772 10.508 -17.375 1 73.06 170 ALA A CA 1
ATOM 1285 C C . ALA A 1 170 ? -1.347 11.422 -16.219 1 73.06 170 ALA A C 1
ATOM 1287 O O . ALA A 1 170 ? -2.164 12.172 -15.68 1 73.06 170 ALA A O 1
ATOM 1288 N N . LEU A 1 171 ? -0.106 11.344 -15.836 1 71.88 171 LEU A N 1
ATOM 1289 C CA . LEU A 1 171 ? 0.282 12.391 -14.891 1 71.88 171 LEU A CA 1
ATOM 1290 C C . LEU A 1 171 ? 0.184 13.766 -15.539 1 71.88 171 LEU A C 1
ATOM 1292 O O . LEU A 1 171 ? 0.44 13.914 -16.734 1 71.88 171 LEU A O 1
ATOM 1296 N N . PRO A 1 172 ? -0.422 14.664 -14.836 1 66.25 172 PRO A N 1
ATOM 1297 C CA . PRO A 1 172 ? -0.52 15.992 -15.438 1 66.25 172 PRO A CA 1
ATOM 1298 C C . PRO A 1 172 ? 0.83 16.531 -15.914 1 66.25 172 PRO A C 1
ATOM 1300 O O . PRO A 1 172 ? 1.771 16.625 -15.125 1 66.25 172 PRO A O 1
ATOM 1303 N N . GLU A 1 173 ? 0.986 16.562 -17.172 1 72.06 173 GLU A N 1
ATOM 1304 C CA . GLU A 1 173 ? 2.152 17.266 -17.719 1 72.06 173 GLU A CA 1
ATOM 1305 C C . GLU A 1 173 ? 2.031 18.766 -17.531 1 72.06 173 GLU A C 1
ATOM 1307 O O . GLU A 1 173 ? 0.971 19.344 -17.781 1 72.06 173 GLU A O 1
ATOM 1312 N N . ASN A 1 174 ? 2.93 19.219 -16.812 1 73.81 174 ASN A N 1
ATOM 1313 C CA . ASN A 1 174 ? 2.973 20.672 -16.625 1 73.81 174 ASN A CA 1
ATOM 1314 C C . ASN A 1 174 ? 4.391 21.203 -16.781 1 73.81 174 ASN A C 1
ATOM 1316 O O . ASN A 1 174 ? 5.23 20.578 -17.438 1 73.81 174 ASN A O 1
ATOM 1320 N N . GLU A 1 175 ? 4.504 22.344 -16.344 1 75.75 175 GLU A N 1
ATOM 1321 C CA . GLU A 1 175 ? 5.789 23.016 -16.516 1 75.75 175 GLU A CA 1
ATOM 1322 C C . GLU A 1 175 ? 6.879 22.344 -15.688 1 75.75 175 GLU A C 1
ATOM 1324 O O . GLU A 1 175 ? 8.07 22.531 -15.945 1 75.75 175 GLU A O 1
ATOM 1329 N N . GLU A 1 176 ? 6.422 21.469 -14.898 1 82.25 176 GLU A N 1
ATOM 1330 C CA . GLU A 1 176 ? 7.426 20.938 -13.984 1 82.25 176 GLU A CA 1
ATOM 1331 C C . GLU A 1 176 ? 7.684 19.453 -14.242 1 82.25 176 GLU A C 1
ATOM 1333 O O . GLU A 1 176 ? 8.742 18.922 -13.898 1 82.25 176 GLU A O 1
ATOM 1338 N N . ILE A 1 177 ? 6.688 18.781 -14.812 1 90 177 ILE A N 1
ATOM 1339 C CA . ILE A 1 177 ? 6.766 17.344 -15.047 1 90 177 ILE A CA 1
ATOM 1340 C C . ILE A 1 177 ? 6.531 17.031 -16.531 1 90 177 ILE A C 1
ATOM 1342 O O . ILE A 1 177 ? 5.652 17.625 -17.156 1 90 177 ILE A O 1
ATOM 1346 N N . CYS A 1 178 ? 7.301 16.125 -17.094 1 90.62 178 CYS A N 1
ATOM 1347 C CA . CYS A 1 178 ? 7.105 15.75 -18.484 1 90.62 178 CYS A CA 1
ATOM 1348 C C . CYS A 1 178 ? 7.223 14.242 -18.656 1 90.62 178 CYS A C 1
ATOM 1350 O O . CYS A 1 178 ? 7.926 13.578 -17.891 1 90.62 178 CYS A O 1
ATOM 1352 N N . ALA A 1 179 ? 6.59 13.781 -19.625 1 92.81 179 ALA A N 1
ATOM 1353 C CA . ALA A 1 179 ? 6.711 12.375 -20 1 92.81 179 ALA A CA 1
ATOM 1354 C C . ALA A 1 179 ? 8.008 12.117 -20.766 1 92.81 179 ALA A C 1
ATOM 1356 O O . ALA A 1 179 ? 8.43 12.945 -21.578 1 92.81 179 ALA A O 1
ATOM 1357 N N . VAL A 1 180 ? 8.633 11.055 -20.391 1 91.75 180 VAL A N 1
ATOM 1358 C CA . VAL A 1 180 ? 9.789 10.641 -21.188 1 91.75 180 VAL A CA 1
ATOM 1359 C C . VAL A 1 180 ? 9.328 10.109 -22.531 1 91.75 180 VAL A C 1
ATOM 1361 O O . VAL A 1 180 ? 8.484 9.219 -22.609 1 91.75 180 VAL A O 1
ATOM 1364 N N . ALA A 1 181 ? 9.945 10.68 -23.516 1 85.38 181 ALA A N 1
ATOM 1365 C CA . ALA A 1 181 ? 9.547 10.328 -24.875 1 85.38 181 ALA A CA 1
ATOM 1366 C C . ALA A 1 181 ? 9.883 8.875 -25.188 1 85.38 181 ALA A C 1
ATOM 1368 O O . ALA A 1 181 ? 10.898 8.352 -24.703 1 85.38 181 ALA A O 1
ATOM 1369 N N . ASP A 1 182 ? 9.07 8.125 -25.797 1 85.19 182 ASP A N 1
ATOM 1370 C CA . ASP A 1 182 ? 9.289 6.824 -26.438 1 85.19 182 ASP A CA 1
ATOM 1371 C C . ASP A 1 182 ? 9.273 5.699 -25.406 1 85.19 182 ASP A C 1
ATOM 1373 O O . ASP A 1 182 ? 9.781 4.609 -25.656 1 85.19 182 ASP A O 1
ATOM 1377 N N . VAL A 1 183 ? 8.93 5.957 -24.25 1 90.75 183 VAL A N 1
ATOM 1378 C CA . VAL A 1 183 ? 8.766 4.887 -23.266 1 90.75 183 VAL A CA 1
ATOM 1379 C C . VAL A 1 183 ? 7.316 4.82 -22.812 1 90.75 183 VAL A C 1
ATOM 1381 O O . VAL A 1 183 ? 6.82 5.738 -22.141 1 90.75 183 VAL A O 1
ATOM 1384 N N . GLY A 1 184 ? 6.699 3.826 -23.156 1 90.94 184 GLY A N 1
ATOM 1385 C CA . GLY A 1 184 ? 5.305 3.648 -22.797 1 90.94 184 GLY A CA 1
ATOM 1386 C C . GLY A 1 184 ? 4.723 2.332 -23.281 1 90.94 184 GLY A C 1
ATOM 1387 O O . GLY A 1 184 ? 5.301 1.676 -24.156 1 90.94 184 GLY A O 1
ATOM 1388 N N . TRP A 1 185 ? 3.688 1.873 -22.688 1 92.69 185 TRP A N 1
ATOM 1389 C CA . TRP A 1 185 ? 2.949 0.67 -23.047 1 92.69 185 TRP A CA 1
ATOM 1390 C C . TRP A 1 185 ? 1.497 0.762 -22.594 1 92.69 185 TRP A C 1
ATOM 1392 O O . TRP A 1 185 ? 1.076 1.783 -22.047 1 92.69 185 TRP A O 1
ATOM 1402 N N . SER A 1 186 ? 0.739 -0.204 -22.953 1 92.69 186 SER A N 1
ATOM 1403 C CA . SER A 1 186 ? -0.676 -0.175 -22.594 1 92.69 186 SER A CA 1
ATOM 1404 C C . SER A 1 186 ? -1.085 -1.442 -21.844 1 92.69 186 SER A C 1
ATOM 1406 O O . SER A 1 186 ? -0.478 -2.5 -22.031 1 92.69 186 SER A O 1
ATOM 1408 N N . ASP A 1 187 ? -1.993 -1.29 -20.969 1 93.5 187 ASP A N 1
ATOM 1409 C CA . ASP A 1 187 ? -2.736 -2.402 -20.375 1 93.5 187 ASP A CA 1
ATOM 1410 C C . ASP A 1 187 ? -4.223 -2.068 -20.25 1 93.5 187 ASP A C 1
ATOM 1412 O O . ASP A 1 187 ? -4.695 -1.101 -20.859 1 93.5 187 ASP A O 1
ATOM 1416 N N . SER A 1 188 ? -4.988 -3.008 -19.609 1 95.25 188 SER A N 1
ATOM 1417 C CA . SER A 1 188 ? -6.426 -2.785 -19.531 1 95.25 188 SER A CA 1
ATOM 1418 C C . SER A 1 188 ? -6.965 -3.129 -18.141 1 95.25 188 SER A C 1
ATOM 1420 O O . SER A 1 188 ? -6.438 -4.02 -17.469 1 95.25 188 SER A O 1
ATOM 1422 N N . SER A 1 189 ? -7.93 -2.365 -17.781 1 96.75 189 SER A N 1
ATOM 1423 C CA . SER A 1 189 ? -8.672 -2.664 -16.547 1 96.75 189 SER A CA 1
ATOM 1424 C C . SER A 1 189 ? -9.953 -3.434 -16.859 1 96.75 189 SER A C 1
ATOM 1426 O O . SER A 1 189 ? -10.539 -3.277 -17.938 1 96.75 189 SER A O 1
ATOM 1428 N N . PHE A 1 190 ? -10.406 -4.238 -15.914 1 97.19 190 PHE A N 1
ATOM 1429 C CA . PHE A 1 190 ? -11.602 -5.062 -16.031 1 97.19 190 PHE A CA 1
ATOM 1430 C C . PHE A 1 190 ? -12.391 -5.059 -14.727 1 97.19 190 PHE A C 1
ATOM 1432 O O . PHE A 1 190 ? -11.844 -4.758 -13.664 1 97.19 190 PHE A O 1
ATOM 1439 N N . VAL A 1 191 ? -13.617 -5.344 -14.875 1 97.94 191 VAL A N 1
ATOM 1440 C CA . VAL A 1 191 ? -14.359 -5.785 -13.695 1 97.94 191 VAL A CA 1
ATOM 1441 C C . VAL A 1 191 ? -13.914 -7.184 -13.289 1 97.94 191 VAL A C 1
ATOM 1443 O O . VAL A 1 191 ? -13.867 -8.094 -14.125 1 97.94 191 VAL A O 1
ATOM 1446 N N . VAL A 1 192 ? -13.594 -7.379 -12.031 1 98.31 192 VAL A N 1
ATOM 1447 C CA . VAL A 1 192 ? -13.078 -8.672 -11.594 1 98.31 192 VAL A CA 1
ATOM 1448 C C . VAL A 1 192 ? -13.945 -9.227 -10.469 1 98.31 192 VAL A C 1
ATOM 1450 O O . VAL A 1 192 ? -14.539 -8.461 -9.703 1 98.31 192 VAL A O 1
ATOM 1453 N N . ALA A 1 193 ? -13.977 -10.5 -10.414 1 98.5 193 ALA A N 1
ATOM 1454 C CA . ALA A 1 193 ? -14.742 -11.242 -9.406 1 98.5 193 ALA A CA 1
ATOM 1455 C C . ALA A 1 193 ? -14 -12.5 -8.969 1 98.5 193 ALA A C 1
ATOM 1457 O O . ALA A 1 193 ? -13.039 -12.922 -9.625 1 98.5 193 ALA A O 1
ATOM 1458 N N . ALA A 1 194 ? -14.445 -13.031 -7.844 1 98.38 194 ALA A N 1
ATOM 1459 C CA . ALA A 1 194 ? -13.953 -14.344 -7.441 1 98.38 194 ALA A CA 1
ATOM 1460 C C . ALA A 1 194 ? -14.32 -15.406 -8.477 1 98.38 194 ALA A C 1
ATOM 1462 O O . ALA A 1 194 ? -15.367 -15.32 -9.117 1 98.38 194 ALA A O 1
ATOM 1463 N N . ALA A 1 195 ? -13.469 -16.422 -8.625 1 95.62 195 ALA A N 1
ATOM 1464 C CA . ALA A 1 195 ? -13.719 -17.484 -9.594 1 95.62 195 ALA A CA 1
ATOM 1465 C C . ALA A 1 195 ? -15.031 -18.203 -9.289 1 95.62 195 ALA A C 1
ATOM 1467 O O . ALA A 1 195 ? -15.703 -18.688 -10.203 1 95.62 195 ALA A O 1
ATOM 1468 N N . GLY A 1 196 ? -15.508 -18.25 -8.086 1 93.44 196 GLY A N 1
ATOM 1469 C CA . GLY A 1 196 ? -16.75 -18.922 -7.707 1 93.44 196 GLY A CA 1
ATOM 1470 C C . GLY A 1 196 ? -17.938 -18 -7.691 1 93.44 196 GLY A C 1
ATOM 1471 O O . GLY A 1 196 ? -19.047 -18.391 -7.301 1 93.44 196 GLY A O 1
ATOM 1472 N N . HIS A 1 197 ? -17.703 -16.781 -8.109 1 96.25 197 HIS A N 1
ATOM 1473 C CA . HIS A 1 197 ? -18.797 -15.805 -8.117 1 96.25 197 HIS A CA 1
ATOM 1474 C C . HIS A 1 197 ? -19.891 -16.203 -9.109 1 96.25 197 HIS A C 1
ATOM 1476 O O . HIS A 1 197 ? -19.578 -16.672 -10.211 1 96.25 197 HIS A O 1
ATOM 1482 N N . PRO A 1 198 ? -21.109 -15.938 -8.875 1 94.12 198 PRO A N 1
ATOM 1483 C CA . PRO A 1 198 ? -22.219 -16.344 -9.742 1 94.12 198 PRO A CA 1
ATOM 1484 C C . PRO A 1 198 ? -22.109 -15.75 -11.148 1 94.12 198 PRO A C 1
ATOM 1486 O O . PRO A 1 198 ? -22.578 -16.359 -12.109 1 94.12 198 PRO A O 1
ATOM 1489 N N . LEU A 1 199 ? -21.531 -14.703 -11.289 1 95.44 199 LEU A N 1
ATOM 1490 C CA . LEU A 1 199 ? -21.453 -14.016 -12.57 1 95.44 199 LEU A CA 1
ATOM 1491 C C . LEU A 1 199 ? -20.406 -14.664 -13.477 1 95.44 199 LEU A C 1
ATOM 1493 O O . LEU A 1 199 ? -20.406 -14.445 -14.688 1 95.44 199 LEU A O 1
ATOM 1497 N N . THR A 1 200 ? -19.375 -15.32 -12.945 1 92.56 200 THR A N 1
ATOM 1498 C CA . THR A 1 200 ? -18.297 -15.891 -13.742 1 92.56 200 THR A CA 1
ATOM 1499 C C . THR A 1 200 ? -18.812 -17.031 -14.617 1 92.56 200 THR A C 1
ATOM 1501 O O . THR A 1 200 ? -18.203 -17.359 -15.633 1 92.56 200 THR A O 1
ATOM 1504 N N . GLY A 1 201 ? -19.953 -17.609 -14.43 1 86.38 201 GLY A N 1
ATOM 1505 C CA . GLY A 1 201 ? -20.5 -18.688 -15.219 1 86.38 201 GLY A CA 1
ATOM 1506 C C . GLY A 1 201 ? -21.406 -18.203 -16.344 1 86.38 201 GLY A C 1
ATOM 1507 O O . GLY A 1 201 ? -21.859 -19 -17.172 1 86.38 201 GLY A O 1
ATOM 1508 N N . ARG A 1 202 ? -21.625 -16.969 -16.422 1 88.44 202 ARG A N 1
ATOM 1509 C CA . ARG A 1 202 ? -22.547 -16.406 -17.406 1 88.44 202 ARG A CA 1
ATOM 1510 C C . ARG A 1 202 ? -21.797 -15.898 -18.625 1 88.44 202 ARG A C 1
ATOM 1512 O O . ARG A 1 202 ? -20.688 -15.359 -18.5 1 88.44 202 ARG A O 1
ATOM 1519 N N . THR A 1 203 ? -22.531 -16.234 -19.766 1 84.19 203 THR A N 1
ATOM 1520 C CA . THR A 1 203 ? -21.984 -15.719 -21.016 1 84.19 203 THR A CA 1
ATOM 1521 C C . THR A 1 203 ? -22.672 -14.406 -21.406 1 84.19 203 THR A C 1
ATOM 1523 O O . THR A 1 203 ? -23.797 -14.133 -20.969 1 84.19 203 THR A O 1
ATOM 1526 N N . ALA A 1 204 ? -22.109 -13.391 -21.984 1 86.06 204 ALA A N 1
ATOM 1527 C CA . ALA A 1 204 ? -22.656 -12.141 -22.5 1 86.06 204 ALA A CA 1
ATOM 1528 C C . ALA A 1 204 ? -23.094 -11.211 -21.375 1 86.06 204 ALA A C 1
ATOM 1530 O O . ALA A 1 204 ? -24.219 -10.703 -21.375 1 86.06 204 ALA A O 1
ATOM 1531 N N . LEU A 1 205 ? -22.328 -11.062 -20.422 1 93.75 205 LEU A N 1
ATOM 1532 C CA . LEU A 1 205 ? -22.609 -10.195 -19.297 1 93.75 205 LEU A CA 1
ATOM 1533 C C . LEU A 1 205 ? -22.688 -8.734 -19.734 1 93.75 205 LEU A C 1
ATOM 1535 O O . LEU A 1 205 ? -21.938 -8.312 -20.625 1 93.75 205 LEU A O 1
ATOM 1539 N N . ARG A 1 206 ? -23.75 -8.07 -19.219 1 95.44 206 ARG A N 1
ATOM 1540 C CA . ARG A 1 206 ? -23.812 -6.617 -19.312 1 95.44 206 ARG A CA 1
ATOM 1541 C C . ARG A 1 206 ? -23.469 -5.973 -17.969 1 95.44 206 ARG A C 1
ATOM 1543 O O . ARG A 1 206 ? -23.594 -6.602 -16.922 1 95.44 206 ARG A O 1
ATOM 1550 N N . LEU A 1 207 ? -23.016 -4.699 -18.047 1 96.31 207 LEU A N 1
ATOM 1551 C CA . LEU A 1 207 ? -22.656 -3.984 -16.812 1 96.31 207 LEU A CA 1
ATOM 1552 C C . LEU A 1 207 ? -23.844 -3.932 -15.859 1 96.31 207 LEU A C 1
ATOM 1554 O O . LEU A 1 207 ? -23.672 -3.992 -14.641 1 96.31 207 LEU A O 1
ATOM 1558 N N . ALA A 1 208 ? -24.984 -3.881 -16.391 1 95.81 208 ALA A N 1
ATOM 1559 C CA . ALA A 1 208 ? -26.203 -3.805 -15.602 1 95.81 208 ALA A CA 1
ATOM 1560 C C . ALA A 1 208 ? -26.359 -5.035 -14.711 1 95.81 208 ALA A C 1
ATOM 1562 O O . ALA A 1 208 ? -27 -4.965 -13.656 1 95.81 208 ALA A O 1
ATOM 1563 N N . ASP A 1 209 ? -25.781 -6.145 -15.141 1 95.81 209 ASP A N 1
ATOM 1564 C CA . ASP A 1 209 ? -25.859 -7.375 -14.367 1 95.81 209 ASP A CA 1
ATOM 1565 C C . ASP A 1 209 ? -25.094 -7.242 -13.047 1 95.81 209 ASP A C 1
ATOM 1567 O O . ASP A 1 209 ? -25.266 -8.062 -12.141 1 95.81 209 ASP A O 1
ATOM 1571 N N . THR A 1 210 ? -24.203 -6.18 -12.883 1 96.44 210 THR A N 1
ATOM 1572 C CA . THR A 1 210 ? -23.406 -5.984 -11.672 1 96.44 210 THR A CA 1
ATOM 1573 C C . THR A 1 210 ? -24.078 -4.969 -10.75 1 96.44 210 THR A C 1
ATOM 1575 O O . THR A 1 210 ? -23.547 -4.656 -9.68 1 96.44 210 THR A O 1
ATOM 1578 N N . ALA A 1 211 ? -25.203 -4.426 -11.094 1 91.31 211 ALA A N 1
ATOM 1579 C CA . ALA A 1 211 ? -25.828 -3.295 -10.406 1 91.31 211 ALA A CA 1
ATOM 1580 C C . ALA A 1 211 ? -26.172 -3.646 -8.961 1 91.31 211 ALA A C 1
ATOM 1582 O O . ALA A 1 211 ? -26.109 -2.787 -8.078 1 91.31 211 ALA A O 1
ATOM 1583 N N . ALA A 1 212 ? -26.469 -4.918 -8.703 1 92.31 212 ALA A N 1
ATOM 1584 C CA . ALA A 1 212 ? -26.875 -5.332 -7.359 1 92.31 212 ALA A CA 1
ATOM 1585 C C . ALA A 1 212 ? -25.688 -5.863 -6.57 1 92.31 212 ALA A C 1
ATOM 1587 O O . ALA A 1 212 ? -25.828 -6.227 -5.398 1 92.31 212 ALA A O 1
ATOM 1588 N N . CYS A 1 213 ? -24.562 -5.852 -7.223 1 96.69 213 CYS A N 1
ATOM 1589 C CA . CYS A 1 213 ? -23.375 -6.418 -6.582 1 96.69 213 CYS A CA 1
ATOM 1590 C C . CYS A 1 213 ? -22.688 -5.391 -5.684 1 96.69 213 CYS A C 1
ATOM 1592 O O . CYS A 1 213 ? -22.844 -4.184 -5.887 1 96.69 213 CYS A O 1
ATOM 1594 N N . ARG A 1 214 ? -21.984 -5.891 -4.684 1 97.81 214 ARG A N 1
ATOM 1595 C CA . ARG A 1 214 ? -21.188 -5.062 -3.795 1 97.81 214 ARG A CA 1
ATOM 1596 C C . ARG A 1 214 ? -19.766 -4.902 -4.328 1 97.81 214 ARG A C 1
ATOM 1598 O O . ARG A 1 214 ? -19.188 -5.855 -4.863 1 97.81 214 ARG A O 1
ATOM 1605 N N . TRP A 1 215 ? -19.25 -3.666 -4.121 1 98.44 215 TRP A N 1
ATOM 1606 C CA . TRP A 1 215 ? -17.953 -3.336 -4.707 1 98.44 215 TRP A CA 1
ATOM 1607 C C . TRP A 1 215 ? -16.969 -2.926 -3.625 1 98.44 215 TRP A C 1
ATOM 1609 O O . TRP A 1 215 ? -17.344 -2.371 -2.594 1 98.44 215 TRP A O 1
ATOM 1619 N N . VAL A 1 216 ? -15.734 -3.242 -3.854 1 98.69 216 VAL A N 1
ATOM 1620 C CA . VAL A 1 216 ? -14.617 -2.686 -3.102 1 98.69 216 VAL A CA 1
ATOM 1621 C C . VAL A 1 216 ? -13.711 -1.89 -4.039 1 98.69 216 VAL A C 1
ATOM 1623 O O . VAL A 1 216 ? -13.398 -2.34 -5.145 1 98.69 216 VAL A O 1
ATOM 1626 N N . MET A 1 217 ? -13.32 -0.675 -3.615 1 97.88 217 MET A N 1
ATOM 1627 C CA . MET A 1 217 ? -12.57 0.231 -4.48 1 97.88 217 MET A CA 1
ATOM 1628 C C . MET A 1 217 ? -11.617 1.098 -3.666 1 97.88 217 MET A C 1
ATOM 1630 O O . MET A 1 217 ? -11.805 1.278 -2.463 1 97.88 217 MET A O 1
ATOM 1634 N N . PRO A 1 218 ? -10.594 1.587 -4.348 1 95.38 218 PRO A N 1
ATOM 1635 C CA . PRO A 1 218 ? -9.922 2.732 -3.729 1 95.38 218 PRO A CA 1
ATOM 1636 C C . PRO A 1 218 ? -10.844 3.932 -3.547 1 95.38 218 PRO A C 1
ATOM 1638 O O . PRO A 1 218 ? -11.883 4.023 -4.211 1 95.38 218 PRO A O 1
ATOM 1641 N N . PRO A 1 219 ? -10.453 4.828 -2.666 1 89.88 219 PRO A N 1
ATOM 1642 C CA . PRO A 1 219 ? -11.359 5.926 -2.336 1 89.88 219 PRO A CA 1
ATOM 1643 C C . PRO A 1 219 ? -11.508 6.934 -3.473 1 89.88 219 PRO A C 1
ATOM 1645 O O . PRO A 1 219 ? -10.742 6.902 -4.434 1 89.88 219 PRO A O 1
ATOM 1648 N N . ARG A 1 220 ? -12.445 7.746 -3.299 1 85.94 220 ARG A N 1
ATOM 1649 C CA . ARG A 1 220 ? -12.688 8.852 -4.223 1 85.94 220 ARG A CA 1
ATOM 1650 C C . ARG A 1 220 ? -11.422 9.688 -4.418 1 85.94 220 ARG A C 1
ATOM 1652 O O . ARG A 1 220 ? -10.656 9.883 -3.479 1 85.94 220 ARG A O 1
ATOM 1659 N N . GLY A 1 221 ? -11.312 10.117 -5.625 1 78.25 221 GLY A N 1
ATOM 1660 C CA . GLY A 1 221 ? -10.133 10.914 -5.938 1 78.25 221 GLY A CA 1
ATOM 1661 C C . GLY A 1 221 ? -9.023 10.109 -6.578 1 78.25 221 GLY A C 1
ATOM 1662 O O . GLY A 1 221 ? -8.031 10.68 -7.051 1 78.25 221 GLY A O 1
ATOM 1663 N N . THR A 1 222 ? -9.227 8.883 -6.574 1 84.69 222 THR A N 1
ATOM 1664 C CA . THR A 1 222 ? -8.25 8.047 -7.254 1 84.69 222 THR A CA 1
ATOM 1665 C C . THR A 1 222 ? -8.695 7.73 -8.68 1 84.69 222 THR A C 1
ATOM 1667 O O . THR A 1 222 ? -9.891 7.754 -8.977 1 84.69 222 THR A O 1
ATOM 1670 N N . ALA A 1 223 ? -7.754 7.41 -9.508 1 86 223 ALA A N 1
ATOM 1671 C CA . ALA A 1 223 ? -8.039 7.148 -10.914 1 86 223 ALA A CA 1
ATOM 1672 C C . ALA A 1 223 ? -8.961 5.941 -11.07 1 86 223 ALA A C 1
ATOM 1674 O O . ALA A 1 223 ? -9.961 6.008 -11.797 1 86 223 ALA A O 1
ATOM 1675 N N . PRO A 1 224 ? -8.742 4.855 -10.375 1 91.81 224 PRO A N 1
ATOM 1676 C CA . PRO A 1 224 ? -9.641 3.717 -10.555 1 91.81 224 PRO A CA 1
ATOM 1677 C C . PRO A 1 224 ? -11.07 4.023 -10.117 1 91.81 224 PRO A C 1
ATOM 1679 O O . PRO A 1 224 ? -12.023 3.541 -10.734 1 91.81 224 PRO A O 1
ATOM 1682 N N . PHE A 1 225 ? -11.211 4.781 -9.062 1 92.88 225 PHE A N 1
ATOM 1683 C CA . PHE A 1 225 ? -12.547 5.168 -8.625 1 92.88 225 PHE A CA 1
ATOM 1684 C C . PHE A 1 225 ? -13.266 5.949 -9.711 1 92.88 225 PHE A C 1
ATOM 1686 O O . PHE A 1 225 ? -14.398 5.621 -10.07 1 92.88 225 PHE A O 1
ATOM 1693 N N . ASP A 1 226 ? -12.57 6.918 -10.234 1 89 226 ASP A N 1
ATOM 1694 C CA . ASP A 1 226 ? -13.156 7.77 -11.258 1 89 226 ASP A CA 1
ATOM 1695 C C . ASP A 1 226 ? -13.477 6.969 -12.523 1 89 226 ASP A C 1
ATOM 1697 O O . ASP A 1 226 ? -14.5 7.199 -13.172 1 89 226 ASP A O 1
ATOM 1701 N N . GLU A 1 227 ? -12.641 6.098 -12.836 1 91.94 227 GLU A N 1
ATOM 1702 C CA . GLU A 1 227 ? -12.844 5.258 -14.016 1 91.94 227 GLU A CA 1
ATOM 1703 C C . GLU A 1 227 ? -14.102 4.406 -13.875 1 91.94 227 GLU A C 1
ATOM 1705 O O . GLU A 1 227 ? -14.891 4.289 -14.812 1 91.94 227 GLU A O 1
ATOM 1710 N N . LEU A 1 228 ? -14.25 3.842 -12.711 1 95.44 228 LEU A N 1
ATOM 1711 C CA . LEU A 1 228 ? -15.438 3.014 -12.492 1 95.44 228 LEU A CA 1
ATOM 1712 C C . LEU A 1 228 ? -16.703 3.852 -12.562 1 95.44 228 LEU A C 1
ATOM 1714 O O . LEU A 1 228 ? -17.703 3.441 -13.172 1 95.44 228 LEU A O 1
ATOM 1718 N N . GLN A 1 229 ? -16.609 5.004 -11.984 1 94.62 229 GLN A N 1
ATOM 1719 C CA . GLN A 1 229 ? -17.766 5.906 -12.008 1 94.62 229 GLN A CA 1
ATOM 1720 C C . GLN A 1 229 ? -18.141 6.262 -13.445 1 94.62 229 GLN A C 1
ATOM 1722 O O . GLN A 1 229 ? -19.328 6.254 -13.797 1 94.62 229 GLN A O 1
ATOM 1727 N N . ARG A 1 230 ? -17.203 6.547 -14.211 1 93.69 230 ARG A N 1
ATOM 1728 C CA . ARG A 1 230 ? -17.438 6.898 -15.609 1 93.69 230 ARG A CA 1
ATOM 1729 C C . ARG A 1 230 ? -18.031 5.719 -16.375 1 93.69 230 ARG A C 1
ATOM 1731 O O . ARG A 1 230 ? -18.891 5.906 -17.234 1 93.69 230 ARG A O 1
ATOM 1738 N N . LEU A 1 231 ? -17.547 4.582 -16.062 1 94.56 231 LEU A N 1
ATOM 1739 C CA . LEU A 1 231 ? -18.031 3.373 -16.719 1 94.56 231 LEU A CA 1
ATOM 1740 C C . LEU A 1 231 ? -19.531 3.189 -16.484 1 94.56 231 LEU A C 1
ATOM 1742 O O . LEU A 1 231 ? -20.297 2.941 -17.422 1 94.56 231 LEU A O 1
ATOM 1746 N N . PHE A 1 232 ? -19.984 3.365 -15.258 1 96.38 232 PHE A N 1
ATOM 1747 C CA . PHE A 1 232 ? -21.391 3.221 -14.922 1 96.38 232 PHE A CA 1
ATOM 1748 C C . PHE A 1 232 ? -22.219 4.355 -15.523 1 96.38 232 PHE A C 1
ATOM 1750 O O . PHE A 1 232 ? -23.297 4.121 -16.062 1 96.38 232 PHE A O 1
ATOM 1757 N N . ALA A 1 233 ? -21.672 5.516 -15.477 1 95.19 233 ALA A N 1
ATOM 1758 C CA . ALA A 1 233 ? -22.359 6.684 -16.016 1 95.19 233 ALA A CA 1
ATOM 1759 C C . ALA A 1 233 ? -22.578 6.539 -17.516 1 95.19 233 ALA A C 1
ATOM 1761 O O . ALA A 1 233 ? -23.672 6.816 -18.016 1 95.19 233 ALA A O 1
ATOM 1762 N N . ARG A 1 234 ? -21.609 6.152 -18.219 1 93.94 234 ARG A N 1
ATOM 1763 C CA . ARG A 1 234 ? -21.688 5.973 -19.656 1 93.94 234 ARG A CA 1
ATOM 1764 C C . ARG A 1 234 ? -22.734 4.934 -20.031 1 93.94 234 ARG A C 1
ATOM 1766 O O . ARG A 1 234 ? -23.359 5.027 -21.094 1 93.94 234 ARG A O 1
ATOM 1773 N N . ALA A 1 235 ? -22.906 3.986 -19.141 1 93.81 235 ALA A N 1
ATOM 1774 C CA . ALA A 1 235 ? -23.875 2.916 -19.391 1 93.81 235 ALA A CA 1
ATOM 1775 C C . ALA A 1 235 ? -25.266 3.32 -18.938 1 93.81 235 ALA A C 1
ATOM 1777 O O . ALA A 1 235 ? -26.219 2.547 -19.078 1 93.81 235 ALA A O 1
ATOM 1778 N N . GLY A 1 236 ? -25.375 4.473 -18.344 1 95.19 236 GLY A N 1
ATOM 1779 C CA . GLY A 1 236 ? -26.672 4.957 -17.875 1 95.19 236 GLY A CA 1
ATOM 1780 C C . GLY A 1 236 ? -27.141 4.25 -16.625 1 95.19 236 GLY A C 1
ATOM 1781 O O . GLY A 1 236 ? -28.344 4.113 -16.391 1 95.19 236 GLY A O 1
ATOM 1782 N N . LEU A 1 237 ? -26.25 3.75 -15.867 1 96.12 237 LEU A N 1
ATOM 1783 C CA . LEU A 1 237 ? -26.578 3.004 -14.656 1 96.12 237 LEU A CA 1
ATOM 1784 C C . LEU A 1 237 ? -26.344 3.857 -13.414 1 96.12 237 LEU A C 1
ATOM 1786 O O . LEU A 1 237 ? -25.516 4.777 -13.438 1 96.12 237 LEU A O 1
ATOM 1790 N N . PRO A 1 238 ? -27.047 3.533 -12.375 1 95.62 238 PRO A N 1
ATOM 1791 C CA . PRO A 1 238 ? -26.688 4.168 -11.102 1 95.62 238 PRO A CA 1
ATOM 1792 C C . PRO A 1 238 ? -25.266 3.826 -10.648 1 95.62 238 PRO A C 1
ATOM 1794 O O . PRO A 1 238 ? -24.703 2.824 -11.094 1 95.62 238 PRO A O 1
ATOM 1797 N N . PRO A 1 239 ? -24.781 4.648 -9.789 1 95.12 239 PRO A N 1
ATOM 1798 C CA . PRO A 1 239 ? -23.438 4.348 -9.297 1 95.12 239 PRO A CA 1
ATOM 1799 C C . PRO A 1 239 ? -23.344 2.998 -8.586 1 95.12 239 PRO A C 1
ATOM 1801 O O . PRO A 1 239 ? -24.328 2.549 -7.992 1 95.12 239 PRO A O 1
ATOM 1804 N N . PRO A 1 240 ? -22.203 2.359 -8.68 1 96.19 240 PRO A N 1
ATOM 1805 C CA . PRO A 1 240 ? -22.016 1.071 -8.008 1 96.19 240 PRO A CA 1
ATOM 1806 C C . PRO A 1 240 ? -22.109 1.18 -6.488 1 96.19 240 PRO A C 1
ATOM 1808 O O . PRO A 1 240 ? -21.781 2.223 -5.918 1 96.19 240 PRO A O 1
ATOM 1811 N N . ASP A 1 241 ? -22.5 0.167 -5.848 1 96.44 241 ASP A N 1
ATOM 1812 C CA . ASP A 1 241 ? -22.594 0.099 -4.391 1 96.44 241 ASP A CA 1
ATOM 1813 C C . ASP A 1 241 ? -21.25 -0.252 -3.775 1 96.44 241 ASP A C 1
ATOM 1815 O O . ASP A 1 241 ? -20.938 -1.427 -3.553 1 96.44 241 ASP A O 1
ATOM 1819 N N . ILE A 1 242 ? -20.516 0.716 -3.473 1 97.06 242 ILE A N 1
ATOM 1820 C CA . ILE A 1 242 ? -19.188 0.512 -2.883 1 97.06 242 ILE A CA 1
ATOM 1821 C C . ILE A 1 242 ? -19.328 0.337 -1.372 1 97.06 242 ILE A C 1
ATOM 1823 O O . ILE A 1 242 ? -19.578 1.303 -0.649 1 97.06 242 ILE A O 1
ATOM 1827 N N . VAL A 1 243 ? -19.016 -0.83 -0.867 1 97.12 243 VAL A N 1
ATOM 1828 C CA . VAL A 1 243 ? -19.266 -1.148 0.534 1 97.12 243 VAL A CA 1
ATOM 1829 C C . VAL A 1 243 ? -17.953 -1.108 1.319 1 97.12 243 VAL A C 1
ATOM 1831 O O . VAL A 1 243 ? -17.969 -1.079 2.553 1 97.12 243 VAL A O 1
ATOM 1834 N N . ALA A 1 244 ? -16.828 -1.141 0.589 1 97.81 244 ALA A N 1
ATOM 1835 C CA . ALA A 1 244 ? -15.516 -1.055 1.215 1 97.81 244 ALA A CA 1
ATOM 1836 C C . ALA A 1 244 ? -14.562 -0.211 0.374 1 97.81 244 ALA A C 1
ATOM 1838 O O . ALA A 1 244 ? -14.578 -0.285 -0.856 1 97.81 244 ALA A O 1
ATOM 1839 N N . GLU A 1 245 ? -13.75 0.557 1.066 1 97.38 245 GLU A N 1
ATOM 1840 C CA . GLU A 1 245 ? -12.75 1.405 0.42 1 97.38 245 GLU A CA 1
ATOM 1841 C C . GLU A 1 245 ? -11.367 1.182 1.02 1 97.38 245 GLU A C 1
ATOM 1843 O O . GLU A 1 245 ? -11.219 1.086 2.24 1 97.38 245 GLU A O 1
ATOM 1848 N N . THR A 1 246 ? -10.391 1.062 0.125 1 97.19 246 THR A N 1
ATOM 1849 C CA . THR A 1 246 ? -9.016 0.886 0.588 1 97.19 246 THR A CA 1
ATOM 1850 C C . THR A 1 246 ? -8.023 1.205 -0.526 1 97.19 246 THR A C 1
ATOM 1852 O O . THR A 1 246 ? -8.32 0.99 -1.704 1 97.19 246 THR A O 1
ATOM 1855 N N . ARG A 1 247 ? -6.871 1.702 -0.128 1 93.62 247 ARG A N 1
ATOM 1856 C CA . ARG A 1 247 ? -5.77 1.876 -1.071 1 93.62 247 ARG A CA 1
ATOM 1857 C C . ARG A 1 247 ? -4.871 0.645 -1.096 1 93.62 247 ARG A C 1
ATOM 1859 O O . ARG A 1 247 ? -3.979 0.537 -1.942 1 93.62 247 ARG A O 1
ATOM 1866 N N . SER A 1 248 ? -5.125 -0.267 -0.191 1 96.38 248 SER A N 1
ATOM 1867 C CA . SER A 1 248 ? -4.328 -1.484 -0.086 1 96.38 248 SER A CA 1
ATOM 1868 C C . SER A 1 248 ? -4.676 -2.471 -1.195 1 96.38 248 SER A C 1
ATOM 1870 O O . SER A 1 248 ? -5.773 -3.037 -1.209 1 96.38 248 SER A O 1
ATOM 1872 N N . ILE A 1 249 ? -3.674 -2.758 -2.004 1 97 249 ILE A N 1
ATOM 1873 C CA . ILE A 1 249 ? -3.898 -3.654 -3.131 1 97 249 ILE A CA 1
ATOM 1874 C C . ILE A 1 249 ? -4.137 -5.074 -2.621 1 97 249 ILE A C 1
ATOM 1876 O O . ILE A 1 249 ? -5.004 -5.785 -3.133 1 97 249 ILE A O 1
ATOM 1880 N N . ILE A 1 250 ? -3.436 -5.453 -1.637 1 97.69 250 ILE A N 1
ATOM 1881 C CA . ILE A 1 250 ? -3.592 -6.801 -1.099 1 97.69 250 ILE A CA 1
ATOM 1882 C C . ILE A 1 250 ? -4.98 -6.953 -0.484 1 97.69 250 ILE A C 1
ATOM 1884 O O . ILE A 1 250 ? -5.617 -8 -0.625 1 97.69 250 ILE A O 1
ATOM 1888 N N . ALA A 1 251 ? -5.488 -5.93 0.143 1 98.12 251 ALA A N 1
ATOM 1889 C CA . ALA A 1 251 ? -6.836 -5.973 0.706 1 98.12 251 ALA A CA 1
ATOM 1890 C C . ALA A 1 251 ? -7.887 -6.012 -0.397 1 98.12 251 ALA A C 1
ATOM 1892 O O . ALA A 1 251 ? -8.867 -6.758 -0.304 1 98.12 251 ALA A O 1
ATOM 1893 N N . LEU A 1 252 ? -7.672 -5.219 -1.396 1 98.19 252 LEU A N 1
ATOM 1894 C CA . LEU A 1 252 ? -8.602 -5.184 -2.52 1 98.19 252 LEU A CA 1
ATOM 1895 C C . LEU A 1 252 ? -8.766 -6.566 -3.135 1 98.19 252 LEU A C 1
ATOM 1897 O O . LEU A 1 252 ? -9.883 -7.062 -3.273 1 98.19 252 LEU A O 1
ATOM 1901 N N . LYS A 1 253 ? -7.668 -7.145 -3.396 1 98.56 253 LYS A N 1
ATOM 1902 C CA . LYS A 1 253 ? -7.684 -8.445 -4.055 1 98.56 253 LYS A CA 1
ATOM 1903 C C . LYS A 1 253 ? -8.297 -9.516 -3.146 1 98.56 253 LYS A C 1
ATOM 1905 O O . LYS A 1 253 ? -9.047 -10.375 -3.609 1 98.56 253 LYS A O 1
ATOM 1910 N N . ALA A 1 254 ? -8 -9.414 -1.908 1 98.56 254 ALA A N 1
ATOM 1911 C CA . ALA A 1 254 ? -8.5 -10.406 -0.958 1 98.56 254 ALA A CA 1
ATOM 1912 C C . ALA A 1 254 ? -10.016 -10.297 -0.8 1 98.56 254 ALA A C 1
ATOM 1914 O O . ALA A 1 254 ? -10.711 -11.312 -0.705 1 98.56 254 ALA A O 1
ATOM 1915 N N . LEU A 1 255 ? -10.508 -9.078 -0.745 1 98.62 255 LEU A N 1
ATOM 1916 C CA . LEU A 1 255 ? -11.953 -8.883 -0.612 1 98.62 255 LEU A CA 1
ATOM 1917 C C . LEU A 1 255 ? -12.688 -9.391 -1.846 1 98.62 255 LEU A C 1
ATOM 1919 O O . LEU A 1 255 ? -13.797 -9.914 -1.739 1 98.62 255 LEU A O 1
ATOM 1923 N N . VAL A 1 256 ? -12.078 -9.266 -3.004 1 98.69 256 VAL A N 1
ATOM 1924 C CA . VAL A 1 256 ? -12.656 -9.828 -4.219 1 98.69 256 VAL A CA 1
ATOM 1925 C C . VAL A 1 256 ? -12.648 -11.352 -4.133 1 98.69 256 VAL A C 1
ATOM 1927 O O . VAL A 1 256 ? -13.68 -12 -4.328 1 98.69 256 VAL A O 1
ATOM 1930 N N . ALA A 1 257 ? -11.531 -11.906 -3.744 1 98.19 257 ALA A N 1
ATOM 1931 C CA . ALA A 1 257 ? -11.32 -13.352 -3.803 1 98.19 257 ALA A CA 1
ATOM 1932 C C . ALA A 1 257 ? -12.117 -14.062 -2.713 1 98.19 257 ALA A C 1
ATOM 1934 O O . ALA A 1 257 ? -12.562 -15.195 -2.902 1 98.19 257 ALA A O 1
ATOM 1935 N N . ARG A 1 258 ? -12.312 -13.367 -1.603 1 96.69 258 ARG A N 1
ATOM 1936 C CA . ARG A 1 258 ? -12.758 -14.117 -0.434 1 96.69 258 ARG A CA 1
ATOM 1937 C C . ARG A 1 258 ? -14.109 -13.625 0.056 1 96.69 258 ARG A C 1
ATOM 1939 O O . ARG A 1 258 ? -14.805 -14.32 0.798 1 96.69 258 ARG A O 1
ATOM 1946 N N . ALA A 1 259 ? -14.461 -12.406 -0.321 1 96.31 259 ALA A N 1
ATOM 1947 C CA . ALA A 1 259 ? -15.695 -11.852 0.225 1 96.31 259 ALA A CA 1
ATOM 1948 C C . ALA A 1 259 ? -16.766 -11.727 -0.855 1 96.31 259 ALA A C 1
ATOM 1950 O O . ALA A 1 259 ? -17.859 -11.227 -0.598 1 96.31 259 ALA A O 1
ATOM 1951 N N . GLY A 1 260 ? -16.375 -12.039 -2.076 1 94.94 260 GLY A N 1
ATOM 1952 C CA . GLY A 1 260 ? -17.359 -12.062 -3.148 1 94.94 260 GLY A CA 1
ATOM 1953 C C . GLY A 1 260 ? -17.656 -10.688 -3.709 1 94.94 260 GLY A C 1
ATOM 1954 O O . GLY A 1 260 ? -18.656 -10.5 -4.41 1 94.94 260 GLY A O 1
ATOM 1955 N N . PHE A 1 261 ? -16.906 -9.672 -3.355 1 98.38 261 PHE A N 1
ATOM 1956 C CA . PHE A 1 261 ? -17.078 -8.328 -3.895 1 98.38 261 PHE A CA 1
ATOM 1957 C C . PHE A 1 261 ? -16.531 -8.234 -5.312 1 98.38 261 PHE A C 1
ATOM 1959 O O . PHE A 1 261 ? -15.672 -9.039 -5.703 1 98.38 261 PHE A O 1
ATOM 1966 N N . LEU A 1 262 ? -17.047 -7.273 -6.055 1 98.62 262 LEU A N 1
ATOM 1967 C CA . LEU A 1 262 ? -16.469 -6.91 -7.344 1 98.62 262 LEU A CA 1
ATOM 1968 C C . LEU A 1 262 ? -15.492 -5.754 -7.191 1 98.62 262 LEU A C 1
ATOM 1970 O O . LEU A 1 262 ? -15.531 -5.027 -6.199 1 98.62 262 LEU A O 1
ATOM 1974 N N . SER A 1 263 ? -14.594 -5.625 -8.109 1 98.62 263 SER A N 1
ATOM 1975 C CA . SER A 1 263 ? -13.688 -4.484 -8.188 1 98.62 263 SER A CA 1
ATOM 1976 C C . SER A 1 263 ? -13.328 -4.164 -9.641 1 98.62 263 SER A C 1
ATOM 1978 O O . SER A 1 263 ? -13.812 -4.824 -10.562 1 98.62 263 SER A O 1
ATOM 1980 N N . TRP A 1 264 ? -12.672 -3.053 -9.836 1 97.88 264 TRP A N 1
ATOM 1981 C CA . TRP A 1 264 ? -12.133 -2.562 -11.102 1 97.88 264 TRP A CA 1
ATOM 1982 C C . TRP A 1 264 ? -10.617 -2.43 -11.031 1 97.88 264 TRP A C 1
ATOM 1984 O O . TRP A 1 264 ? -10.094 -1.59 -10.297 1 97.88 264 TRP A O 1
ATOM 1994 N N . MET A 1 265 ? -9.922 -3.32 -11.789 1 96.25 265 MET A N 1
ATOM 1995 C CA . MET A 1 265 ? -8.469 -3.393 -11.641 1 96.25 265 MET A CA 1
ATOM 1996 C C . MET A 1 265 ? -7.801 -3.686 -12.984 1 96.25 265 MET A C 1
ATOM 1998 O O . MET A 1 265 ? -8.383 -4.348 -13.844 1 96.25 265 MET A O 1
ATOM 2002 N N . ALA A 1 266 ? -6.516 -3.268 -13.094 1 96.69 266 ALA A N 1
ATOM 2003 C CA . ALA A 1 266 ? -5.703 -3.594 -14.258 1 96.69 266 ALA A CA 1
ATOM 2004 C C . ALA A 1 266 ? -5.242 -5.047 -14.219 1 96.69 266 ALA A C 1
ATOM 2006 O O . ALA A 1 266 ? -4.879 -5.559 -13.156 1 96.69 266 ALA A O 1
ATOM 2007 N N . ALA A 1 267 ? -5.117 -5.664 -15.344 1 97.12 267 ALA A N 1
ATOM 2008 C CA . ALA A 1 267 ? -4.902 -7.102 -15.492 1 97.12 267 ALA A CA 1
ATOM 2009 C C . ALA A 1 267 ? -3.611 -7.535 -14.797 1 97.12 267 ALA A C 1
ATOM 2011 O O . ALA A 1 267 ? -3.586 -8.547 -14.094 1 97.12 267 ALA A O 1
ATOM 2012 N N . PRO A 1 268 ? -2.521 -6.77 -14.922 1 97.12 268 PRO A N 1
ATOM 2013 C CA . PRO A 1 268 ? -1.272 -7.238 -14.312 1 97.12 268 PRO A CA 1
ATOM 2014 C C . PRO A 1 268 ? -1.362 -7.355 -12.797 1 97.12 268 PRO A C 1
ATOM 2016 O O . PRO A 1 268 ? -0.586 -8.094 -12.18 1 97.12 268 PRO A O 1
ATOM 2019 N N . MET A 1 269 ? -2.283 -6.699 -12.188 1 97.5 269 MET A N 1
ATOM 2020 C CA . MET A 1 269 ? -2.348 -6.598 -10.734 1 97.5 269 MET A CA 1
ATOM 2021 C C . MET A 1 269 ? -2.771 -7.926 -10.109 1 97.5 269 MET A C 1
ATOM 2023 O O . MET A 1 269 ? -2.465 -8.203 -8.953 1 97.5 269 MET A O 1
ATOM 2027 N N . TYR A 1 270 ? -3.545 -8.688 -10.852 1 98.12 270 TYR A N 1
ATOM 2028 C CA . TYR A 1 270 ? -4.086 -9.898 -10.234 1 98.12 270 TYR A CA 1
ATOM 2029 C C . TYR A 1 270 ? -3.666 -11.141 -11.008 1 98.12 270 TYR A C 1
ATOM 2031 O O . TYR A 1 270 ? -4.398 -12.133 -11.039 1 98.12 270 TYR A O 1
ATOM 2039 N N . GLU A 1 271 ? -2.562 -11.109 -11.688 1 97.62 271 GLU A N 1
ATOM 2040 C CA . GLU A 1 271 ? -2.08 -12.242 -12.477 1 97.62 271 GLU A CA 1
ATOM 2041 C C . GLU A 1 271 ? -1.931 -13.492 -11.609 1 97.62 271 GLU A C 1
ATOM 2043 O O . GLU A 1 271 ? -2.363 -14.578 -12 1 97.62 271 GLU A O 1
ATOM 2048 N N . ALA A 1 272 ? -1.32 -13.383 -10.477 1 97.69 272 ALA A N 1
ATOM 2049 C CA . ALA A 1 272 ? -1.104 -14.531 -9.602 1 97.69 272 ALA A CA 1
ATOM 2050 C C . ALA A 1 272 ? -2.432 -15.141 -9.156 1 97.69 272 ALA A C 1
ATOM 2052 O O . ALA A 1 272 ? -2.594 -16.359 -9.172 1 97.69 272 ALA A O 1
ATOM 2053 N N . GLU A 1 273 ? -3.344 -14.289 -8.758 1 98.25 273 GLU A N 1
ATOM 2054 C CA . GLU A 1 273 ? -4.656 -14.758 -8.312 1 98.25 273 GLU A CA 1
ATOM 2055 C C . GLU A 1 273 ? -5.41 -15.43 -9.453 1 98.25 273 GLU A C 1
ATOM 2057 O O . GLU A 1 273 ? -6.141 -16.406 -9.234 1 98.25 273 GLU A O 1
ATOM 2062 N N . GLN A 1 274 ? -5.223 -14.883 -10.641 1 98.06 274 GLN A N 1
ATOM 2063 C CA . GLN A 1 274 ? -5.863 -15.484 -11.805 1 98.06 274 GLN A CA 1
ATOM 2064 C C . GLN A 1 274 ? -5.301 -16.875 -12.078 1 98.06 274 GLN A C 1
ATOM 2066 O O . GLN A 1 274 ? -6.055 -17.828 -12.297 1 98.06 274 GLN A O 1
ATOM 2071 N N . LYS A 1 275 ? -4.023 -17.031 -12.07 1 97.56 275 LYS A N 1
ATOM 2072 C CA . LYS A 1 275 ? -3.361 -18.312 -12.273 1 97.56 275 LYS A CA 1
ATOM 2073 C C . LYS A 1 275 ? -3.754 -19.312 -11.188 1 97.56 275 LYS A C 1
ATOM 2075 O O . LYS A 1 275 ? -3.863 -20.516 -11.453 1 97.56 275 LYS A O 1
ATOM 2080 N N . ALA A 1 276 ? -4.031 -18.797 -10.008 1 97.88 276 ALA A N 1
ATOM 2081 C CA . ALA A 1 276 ? -4.406 -19.641 -8.875 1 97.88 276 ALA A CA 1
ATOM 2082 C C . ALA A 1 276 ? -5.895 -19.984 -8.914 1 97.88 276 ALA A C 1
ATOM 2084 O O . ALA A 1 276 ? -6.395 -20.719 -8.055 1 97.88 276 ALA A O 1
ATOM 2085 N N . GLY A 1 277 ? -6.602 -19.422 -9.812 1 97.5 277 GLY A N 1
ATOM 2086 C CA . GLY A 1 277 ? -8.039 -19.641 -9.906 1 97.5 277 GLY A CA 1
ATOM 2087 C C . GLY A 1 277 ? -8.82 -18.953 -8.812 1 97.5 277 GLY A C 1
ATOM 2088 O O . GLY A 1 277 ? -9.844 -19.469 -8.352 1 97.5 277 GLY A O 1
ATOM 2089 N N . MET A 1 278 ? -8.375 -17.797 -8.43 1 97.94 278 MET A N 1
ATOM 2090 C CA . MET A 1 278 ? -9.008 -17.094 -7.32 1 97.94 278 MET A CA 1
ATOM 2091 C C . MET A 1 278 ? -9.797 -15.891 -7.82 1 97.94 278 MET A C 1
ATOM 2093 O O . MET A 1 278 ? -10.852 -15.562 -7.281 1 97.94 278 MET A O 1
ATOM 2097 N N . ILE A 1 279 ? -9.219 -15.148 -8.781 1 98.38 279 ILE A N 1
ATOM 2098 C CA . ILE A 1 279 ? -9.844 -13.961 -9.352 1 98.38 279 ILE A CA 1
ATOM 2099 C C . ILE A 1 279 ? -9.93 -14.102 -10.875 1 98.38 279 ILE A C 1
ATOM 2101 O O . ILE A 1 279 ? -8.984 -14.562 -11.516 1 98.38 279 ILE A O 1
ATOM 2105 N N . LEU A 1 280 ? -11.031 -13.727 -11.453 1 97.44 280 LEU A N 1
ATOM 2106 C CA . LEU A 1 280 ? -11.227 -13.742 -12.898 1 97.44 280 LEU A CA 1
ATOM 2107 C C . LEU A 1 280 ? -11.836 -12.422 -13.375 1 97.44 280 LEU A C 1
ATOM 2109 O O . LEU A 1 280 ? -12.688 -11.844 -12.695 1 97.44 280 LEU A O 1
ATOM 2113 N N . PRO A 1 281 ? -11.352 -11.906 -14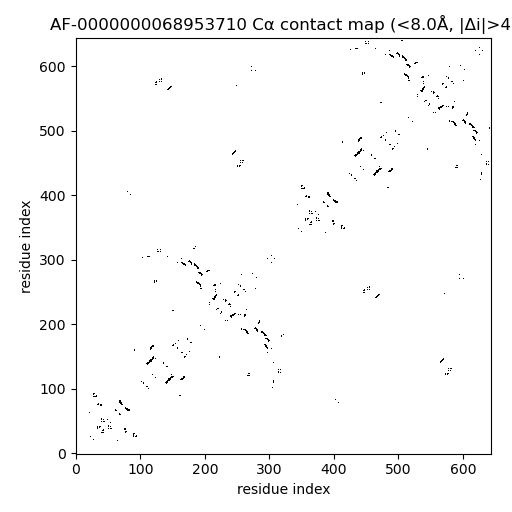.523 1 96.81 281 PRO A N 1
ATOM 2114 C CA . PRO A 1 281 ? -12.094 -10.812 -15.148 1 96.81 281 PRO A CA 1
ATOM 2115 C C . PRO A 1 281 ? -13.453 -11.242 -15.688 1 96.81 281 PRO A C 1
ATOM 2117 O O . PRO A 1 281 ? -13.586 -12.352 -16.203 1 96.81 281 PRO A O 1
ATOM 2120 N N . LEU A 1 282 ? -14.438 -10.43 -15.539 1 96.94 282 LEU A N 1
ATOM 2121 C CA . LEU A 1 282 ? -15.75 -10.711 -16.109 1 96.94 282 LEU A CA 1
ATOM 2122 C C . LEU A 1 282 ? -15.82 -10.281 -17.562 1 96.94 282 LEU A C 1
ATOM 2124 O O . LEU A 1 282 ? -15.359 -9.195 -17.922 1 96.94 282 LEU A O 1
ATOM 2128 N N . PRO A 1 283 ? -16.359 -11.109 -18.391 1 93.88 283 PRO A N 1
ATOM 2129 C CA . PRO A 1 283 ? -16.469 -10.773 -19.812 1 93.88 283 PRO A CA 1
ATOM 2130 C C . PRO A 1 283 ? -17.625 -9.82 -20.094 1 93.88 283 PRO A C 1
ATOM 2132 O O . PRO A 1 283 ? -18.594 -10.203 -20.766 1 93.88 283 PRO A O 1
ATOM 2135 N N . ILE A 1 284 ? -17.5 -8.641 -19.672 1 95.19 284 ILE A N 1
ATOM 2136 C CA . ILE A 1 284 ? -18.547 -7.641 -19.891 1 95.19 284 ILE A CA 1
ATOM 2137 C C . ILE A 1 284 ? -18.188 -6.773 -21.094 1 95.19 284 ILE A C 1
ATOM 2139 O O . ILE A 1 284 ? -17.156 -6.098 -21.094 1 95.19 284 ILE A O 1
ATOM 2143 N N . GLU A 1 285 ? -19.047 -6.797 -22 1 89.19 285 GLU A N 1
ATOM 2144 C CA . GLU A 1 285 ? -18.812 -5.984 -23.188 1 89.19 285 GLU A CA 1
ATOM 2145 C C . GLU A 1 285 ? -18.766 -4.5 -22.844 1 89.19 285 GLU A C 1
ATOM 2147 O O . GLU A 1 285 ? -19.625 -3.992 -22.125 1 89.19 285 GLU A O 1
ATOM 2152 N N . GLY A 1 286 ? -17.734 -3.865 -23.234 1 87.44 286 GLY A N 1
ATOM 2153 C CA . GLY A 1 286 ? -17.625 -2.432 -23.031 1 87.44 286 GLY A CA 1
ATOM 2154 C C . GLY A 1 286 ? -17.031 -2.072 -21.672 1 87.44 286 GLY A C 1
ATOM 2155 O O . GLY A 1 286 ? -16.812 -0.895 -21.375 1 87.44 286 GLY A O 1
ATOM 2156 N N . ALA A 1 287 ? -16.875 -3.062 -20.891 1 90.94 287 ALA A N 1
ATOM 2157 C CA . ALA A 1 287 ? -16.312 -2.789 -19.562 1 90.94 287 ALA A CA 1
ATOM 2158 C C . ALA A 1 287 ? -14.828 -3.146 -19.516 1 90.94 287 ALA A C 1
ATOM 2160 O O . ALA A 1 287 ? -14.383 -3.82 -18.578 1 90.94 287 ALA A O 1
ATOM 2161 N N . GLN A 1 288 ? -14.156 -2.777 -20.469 1 90.19 288 GLN A N 1
ATOM 2162 C CA . GLN A 1 288 ? -12.703 -2.795 -20.609 1 90.19 288 GLN A CA 1
ATOM 2163 C C . GLN A 1 288 ? -12.164 -1.405 -20.938 1 90.19 288 GLN A C 1
ATOM 2165 O O . GLN A 1 288 ? -12.719 -0.705 -21.781 1 90.19 288 GLN A O 1
ATOM 2170 N N . ALA A 1 289 ? -11.211 -0.98 -20.156 1 89.62 289 ALA A N 1
ATOM 2171 C CA . ALA A 1 289 ? -10.656 0.348 -20.391 1 89.62 289 ALA A CA 1
ATOM 2172 C C . ALA A 1 289 ? -9.156 0.277 -20.641 1 89.62 289 ALA A C 1
ATOM 2174 O O . ALA A 1 289 ? -8.383 -0.028 -19.734 1 89.62 289 ALA A O 1
ATOM 2175 N N . PRO A 1 290 ? -8.797 0.538 -21.922 1 89.25 290 PRO A N 1
ATOM 2176 C CA . PRO A 1 290 ? -7.359 0.613 -22.172 1 89.25 290 PRO A CA 1
ATOM 2177 C C . PRO A 1 290 ? -6.684 1.766 -21.438 1 89.25 290 PRO A C 1
ATOM 2179 O O . PRO A 1 290 ? -7.27 2.844 -21.297 1 89.25 290 PRO A O 1
ATOM 2182 N N . ARG A 1 291 ? -5.566 1.507 -20.922 1 89.81 291 ARG A N 1
ATOM 2183 C CA . ARG A 1 291 ? -4.762 2.473 -20.172 1 89.81 291 ARG A CA 1
ATOM 2184 C C . ARG A 1 291 ? -3.387 2.641 -20.812 1 89.81 291 ARG A C 1
ATOM 2186 O O . ARG A 1 291 ? -2.727 1.654 -21.141 1 89.81 291 ARG A O 1
ATOM 2193 N N . ARG A 1 292 ? -3.004 3.859 -21 1 91.12 292 ARG A N 1
ATOM 2194 C CA . ARG A 1 292 ? -1.659 4.141 -21.5 1 91.12 292 ARG A CA 1
ATOM 2195 C C . ARG A 1 292 ? -0.729 4.527 -20.344 1 91.12 292 ARG A C 1
ATOM 2197 O O . ARG A 1 292 ? -0.989 5.496 -19.625 1 91.12 292 ARG A O 1
ATOM 2204 N N . LEU A 1 293 ? 0.264 3.742 -20.219 1 94.38 293 LEU A N 1
ATOM 2205 C CA . LEU A 1 293 ? 1.263 3.99 -19.188 1 94.38 293 LEU A CA 1
ATOM 2206 C C . LEU A 1 293 ? 2.498 4.664 -19.766 1 94.38 293 LEU A C 1
ATOM 2208 O O . LEU A 1 293 ? 2.889 4.371 -20.906 1 94.38 293 LEU A O 1
ATOM 2212 N N . ALA A 1 294 ? 3.072 5.547 -19 1 94.25 294 ALA A N 1
ATOM 2213 C CA . ALA A 1 294 ? 4.273 6.266 -19.406 1 94.25 294 ALA A CA 1
ATOM 2214 C C . ALA A 1 294 ? 5.211 6.504 -18.234 1 94.25 294 ALA A C 1
ATOM 2216 O O . ALA A 1 294 ? 4.844 6.258 -17.078 1 94.25 294 ALA A O 1
ATOM 2217 N N . VAL A 1 295 ? 6.391 6.875 -18.578 1 96.19 295 VAL A N 1
ATOM 2218 C CA . VAL A 1 295 ? 7.391 7.25 -17.578 1 96.19 295 VAL A CA 1
ATOM 2219 C C . VAL A 1 295 ? 7.52 8.773 -17.531 1 96.19 295 VAL A C 1
ATOM 2221 O O . VAL A 1 295 ? 7.57 9.43 -18.562 1 96.19 295 VAL A O 1
ATOM 2224 N N . TYR A 1 296 ? 7.551 9.297 -16.328 1 95.31 296 TYR A N 1
ATOM 2225 C CA . TYR A 1 296 ? 7.609 10.742 -16.141 1 95.31 296 TYR A CA 1
ATOM 2226 C C . TYR A 1 296 ? 8.836 11.141 -15.32 1 95.31 296 TYR A C 1
ATOM 2228 O O . TYR A 1 296 ? 9.297 10.383 -14.469 1 95.31 296 TYR A O 1
ATOM 2236 N N . ARG A 1 297 ? 9.289 12.328 -15.57 1 92.12 297 ARG A N 1
ATOM 2237 C CA . ARG A 1 297 ? 10.398 12.938 -14.844 1 92.12 297 ARG A CA 1
ATOM 2238 C C . ARG A 1 297 ? 10.188 14.438 -14.688 1 92.12 297 ARG A C 1
ATOM 2240 O O . ARG A 1 297 ? 9.289 15.016 -15.297 1 92.12 297 ARG A O 1
ATOM 2247 N N . ARG A 1 298 ? 10.977 14.984 -13.844 1 87.19 298 ARG A N 1
ATOM 2248 C CA . ARG A 1 298 ? 10.984 16.438 -13.758 1 87.19 298 ARG A CA 1
ATOM 2249 C C . ARG A 1 298 ? 11.555 17.062 -15.031 1 87.19 298 ARG A C 1
ATOM 2251 O O . ARG A 1 298 ? 12.531 16.562 -15.586 1 87.19 298 ARG A O 1
ATOM 2258 N N . ARG A 1 299 ? 10.984 18.156 -15.398 1 85.19 299 ARG A N 1
ATOM 2259 C CA . ARG A 1 299 ? 11.445 18.844 -16.609 1 85.19 299 ARG A CA 1
ATOM 2260 C C . ARG A 1 299 ? 12.812 19.484 -16.375 1 85.19 299 ARG A C 1
ATOM 2262 O O . ARG A 1 299 ? 13.672 19.453 -17.266 1 85.19 299 ARG A O 1
ATOM 2269 N N . GLN A 1 300 ? 12.828 20.031 -15.211 1 76.88 300 GLN A N 1
ATOM 2270 C CA . GLN A 1 300 ? 14.062 20.734 -14.898 1 76.88 300 GLN A CA 1
ATOM 2271 C C . GLN A 1 300 ? 15.023 19.828 -14.125 1 76.88 300 GLN A C 1
ATOM 2273 O O . GLN A 1 300 ? 14.594 19 -13.336 1 76.88 300 GLN A O 1
ATOM 2278 N N . GLY A 1 301 ? 16.25 20 -14.484 1 71.94 301 GLY A N 1
ATOM 2279 C CA . GLY A 1 301 ? 17.281 19.25 -13.789 1 71.94 301 GLY A CA 1
ATOM 2280 C C . GLY A 1 301 ? 17.766 18.031 -14.555 1 71.94 301 GLY A C 1
ATOM 2281 O O . GLY A 1 301 ? 17.156 17.641 -15.555 1 71.94 301 GLY A O 1
ATOM 2282 N N . ILE A 1 302 ? 18.859 17.531 -14.016 1 70.38 302 ILE A N 1
ATOM 2283 C CA . ILE A 1 302 ? 19.453 16.344 -14.641 1 70.38 302 ILE A CA 1
ATOM 2284 C C . ILE A 1 302 ? 18.922 15.086 -13.977 1 70.38 302 ILE A C 1
ATOM 2286 O O . ILE A 1 302 ? 18.797 15.023 -12.75 1 70.38 302 ILE A O 1
ATOM 2290 N N . LEU A 1 303 ? 18.594 14.172 -14.805 1 82.5 303 LEU A N 1
ATOM 2291 C CA . LEU A 1 303 ? 18.219 12.859 -14.289 1 82.5 303 LEU A CA 1
ATOM 2292 C C . LEU A 1 303 ? 19.422 12.148 -13.688 1 82.5 303 LEU A C 1
ATOM 2294 O O . LEU A 1 303 ? 20.453 11.984 -14.352 1 82.5 303 LEU A O 1
ATOM 2298 N N . PRO A 1 304 ? 19.312 11.797 -12.445 1 79.62 304 PRO A N 1
ATOM 2299 C CA . PRO A 1 304 ? 20.438 11.078 -11.836 1 79.62 304 PRO A CA 1
ATOM 2300 C C . PRO A 1 304 ? 20.828 9.828 -12.625 1 79.62 304 PRO A C 1
ATOM 2302 O O . PRO A 1 304 ? 19.969 9.156 -13.195 1 79.62 304 PRO A O 1
ATOM 2305 N N . ALA A 1 305 ? 22.047 9.453 -12.617 1 81.94 305 ALA A N 1
ATOM 2306 C CA . ALA A 1 305 ? 22.609 8.367 -13.422 1 81.94 305 ALA A CA 1
ATOM 2307 C C . ALA A 1 305 ? 21.906 7.047 -13.125 1 81.94 305 ALA A C 1
ATOM 2309 O O . ALA A 1 305 ? 21.531 6.316 -14.047 1 81.94 305 ALA A O 1
ATOM 2310 N N . PRO A 1 306 ? 21.703 6.688 -11.852 1 89.12 306 PRO A N 1
ATOM 2311 C CA . PRO A 1 306 ? 20.984 5.434 -11.578 1 89.12 306 PRO A CA 1
ATOM 2312 C C . PRO A 1 306 ? 19.594 5.398 -12.211 1 89.12 306 PRO A C 1
ATOM 2314 O O . PRO A 1 306 ? 19.188 4.367 -12.75 1 89.12 306 PRO A O 1
ATOM 2317 N N . ALA A 1 307 ? 18.906 6.496 -12.141 1 92.94 307 ALA A N 1
ATOM 2318 C CA . ALA A 1 307 ? 17.578 6.578 -12.727 1 92.94 307 ALA A CA 1
ATOM 2319 C C . ALA A 1 307 ? 17.625 6.441 -14.242 1 92.94 307 ALA A C 1
ATOM 2321 O O . ALA A 1 307 ? 16.75 5.816 -14.852 1 92.94 307 ALA A O 1
ATOM 2322 N N . ALA A 1 308 ? 18.641 7.016 -14.828 1 90.38 308 ALA A N 1
ATOM 2323 C CA . ALA A 1 308 ? 18.812 6.926 -16.281 1 90.38 308 ALA A CA 1
ATOM 2324 C C . ALA A 1 308 ? 19.047 5.48 -16.703 1 90.38 308 ALA A C 1
ATOM 2326 O O . ALA A 1 308 ? 18.594 5.066 -17.781 1 90.38 308 ALA A O 1
ATOM 2327 N N . LYS A 1 309 ? 19.734 4.766 -15.914 1 92.81 309 LYS A N 1
ATOM 2328 C CA . LYS A 1 309 ? 20 3.363 -16.219 1 92.81 309 LYS A CA 1
ATOM 2329 C C . LYS A 1 309 ? 18.703 2.545 -16.172 1 92.81 309 LYS A C 1
ATOM 2331 O O . LYS A 1 309 ? 18.484 1.67 -17.016 1 92.81 309 LYS A O 1
ATOM 2336 N N . LEU A 1 310 ? 17.859 2.822 -15.172 1 96.12 310 LEU A N 1
ATOM 2337 C CA . LEU A 1 310 ? 16.562 2.158 -15.125 1 96.12 310 LEU A CA 1
ATOM 2338 C C . LEU A 1 310 ? 15.727 2.514 -16.344 1 96.12 310 LEU A C 1
ATOM 2340 O O . LEU A 1 310 ? 15.078 1.648 -16.938 1 96.12 310 LEU A O 1
ATOM 2344 N N . LEU A 1 311 ? 15.773 3.775 -16.672 1 95.44 311 LEU A N 1
ATOM 2345 C CA . LEU A 1 311 ? 15.023 4.254 -17.828 1 95.44 311 LEU A CA 1
ATOM 2346 C C . LEU A 1 311 ? 15.445 3.523 -19.094 1 95.44 311 LEU A C 1
ATOM 2348 O O . LEU A 1 311 ? 14.609 3.17 -19.922 1 95.44 311 LEU A O 1
ATOM 2352 N N . GLU A 1 312 ? 16.672 3.303 -19.234 1 93.81 312 GLU A N 1
ATOM 2353 C CA . GLU A 1 312 ? 17.188 2.57 -20.391 1 93.81 312 GLU A CA 1
ATOM 2354 C C . GLU A 1 312 ? 16.609 1.158 -20.453 1 93.81 312 GLU A C 1
ATOM 2356 O O . GLU A 1 312 ? 16.219 0.69 -21.516 1 93.81 312 GLU A O 1
ATOM 2361 N N . GLN A 1 313 ? 16.562 0.475 -19.328 1 95.12 313 GLN A N 1
ATOM 2362 C CA . GLN A 1 313 ? 16 -0.875 -19.281 1 95.12 313 GLN A CA 1
ATOM 2363 C C . GLN A 1 313 ? 14.508 -0.867 -19.578 1 95.12 313 GLN A C 1
ATOM 2365 O O . GLN A 1 313 ? 13.992 -1.765 -20.25 1 95.12 313 GLN A O 1
ATOM 2370 N N . LEU A 1 314 ? 13.797 0.12 -19.062 1 95.94 314 LEU A N 1
ATOM 2371 C CA . LEU A 1 314 ? 12.367 0.244 -19.328 1 95.94 314 LEU A CA 1
ATOM 2372 C C . LEU A 1 314 ? 12.102 0.431 -20.828 1 95.94 314 LEU A C 1
ATOM 2374 O O . LEU A 1 314 ? 11.148 -0.14 -21.359 1 95.94 314 LEU A O 1
ATOM 2378 N N . ARG A 1 315 ? 12.922 1.221 -21.453 1 94.38 315 ARG A N 1
ATOM 2379 C CA . ARG A 1 315 ? 12.805 1.445 -22.891 1 94.38 315 ARG A CA 1
ATOM 2380 C C . ARG A 1 315 ? 12.953 0.14 -23.672 1 94.38 315 ARG A C 1
ATOM 2382 O O . ARG A 1 315 ? 12.18 -0.142 -24.578 1 94.38 315 ARG A O 1
ATOM 2389 N N . ARG A 1 316 ? 13.875 -0.631 -23.312 1 92.62 316 ARG A N 1
ATOM 2390 C CA . ARG A 1 316 ? 14.133 -1.9 -23.984 1 92.62 316 ARG A CA 1
ATOM 2391 C C . ARG A 1 316 ? 12.961 -2.859 -23.812 1 92.62 316 ARG A C 1
ATOM 2393 O O . ARG A 1 316 ? 12.57 -3.555 -24.75 1 92.62 316 ARG A O 1
ATOM 2400 N N . LEU A 1 317 ? 12.422 -2.893 -22.609 1 92.06 317 LEU A N 1
ATOM 2401 C CA . LEU A 1 317 ? 11.359 -3.838 -22.281 1 92.06 317 LEU A CA 1
ATOM 2402 C C . LEU A 1 317 ? 10.047 -3.439 -22.938 1 92.06 317 LEU A C 1
ATOM 2404 O O . LEU A 1 317 ? 9.227 -4.301 -23.266 1 92.06 317 LEU A O 1
ATOM 2408 N N . THR A 1 318 ? 9.805 -2.16 -23.094 1 89.88 318 THR A N 1
ATOM 2409 C CA . THR A 1 318 ? 8.492 -1.71 -23.531 1 89.88 318 THR A CA 1
ATOM 2410 C C . THR A 1 318 ? 8.5 -1.411 -25.031 1 89.88 318 THR A C 1
ATOM 2412 O O . THR A 1 318 ? 7.461 -1.104 -25.625 1 89.88 318 THR A O 1
ATOM 2415 N N . SER A 1 319 ? 9.641 -1.236 -25.656 1 80.94 319 SER A N 1
ATOM 2416 C CA . SER A 1 319 ? 9.719 -1.111 -27.109 1 80.94 319 SER A CA 1
ATOM 2417 C C . SER A 1 319 ? 9.188 -2.361 -27.797 1 80.94 319 SER A C 1
ATOM 2419 O O . SER A 1 319 ? 8.664 -2.283 -28.922 1 80.94 319 SER A O 1
ATOM 2421 N N . ASP A 1 320 ? 9.336 -3.477 -27.141 1 59.72 320 ASP A N 1
ATOM 2422 C CA . ASP A 1 320 ? 8.945 -4.758 -27.719 1 59.72 320 ASP A CA 1
ATOM 2423 C C . ASP A 1 320 ? 7.438 -4.98 -27.594 1 59.72 320 ASP A C 1
ATOM 2425 O O . ASP A 1 320 ? 6.863 -5.797 -28.312 1 59.72 320 ASP A O 1
ATOM 2429 N N . VAL A 1 321 ? 6.832 -4.383 -26.578 1 54.84 321 VAL A N 1
ATOM 2430 C CA . VAL A 1 321 ? 5.426 -4.66 -26.312 1 54.84 321 VAL A CA 1
ATOM 2431 C C . VAL A 1 321 ? 4.547 -3.771 -27.188 1 54.84 321 VAL A C 1
ATOM 2433 O O . VAL A 1 321 ? 3.318 -3.893 -27.172 1 54.84 321 VAL A O 1
ATOM 2436 N N . GLY A 1 322 ? 5.012 -2.715 -27.812 1 44.5 322 GLY A N 1
ATOM 2437 C CA . GLY A 1 322 ? 4.188 -2.049 -28.812 1 44.5 322 GLY A CA 1
ATOM 2438 C C . GLY A 1 322 ? 3.986 -2.875 -30.062 1 44.5 322 GLY A C 1
ATOM 2439 O O . GLY A 1 322 ? 4.781 -3.768 -30.359 1 44.5 322 GLY A O 1
ATOM 2440 N N . MET B 1 1 ? 9.992 17.516 57.344 1 24.17 1 MET B N 1
ATOM 2441 C CA . MET B 1 1 ? 10.539 17.031 56.094 1 24.17 1 MET B CA 1
ATOM 2442 C C . MET B 1 1 ? 9.539 17.234 54.938 1 24.17 1 MET B C 1
ATOM 2444 O O . MET B 1 1 ? 8.523 16.547 54.875 1 24.17 1 MET B O 1
ATOM 2448 N N . ASP B 1 2 ? 9.195 18.312 54.375 1 21.95 2 ASP B N 1
ATOM 2449 C CA . ASP B 1 2 ? 8.117 19.203 53.969 1 21.95 2 ASP B CA 1
ATOM 2450 C C . ASP B 1 2 ? 7.805 19.094 52.5 1 21.95 2 ASP B C 1
ATOM 2452 O O . ASP B 1 2 ? 8.711 18.953 51.656 1 21.95 2 ASP B O 1
ATOM 2456 N N . ASN B 1 3 ? 6.555 18.656 52.094 1 23.27 3 ASN B N 1
ATOM 2457 C CA . ASN B 1 3 ? 5.848 18.25 50.875 1 23.27 3 ASN B CA 1
ATOM 2458 C C . ASN B 1 3 ? 5.883 19.328 49.812 1 23.27 3 ASN B C 1
ATOM 2460 O O . ASN B 1 3 ? 5.23 20.359 49.938 1 23.27 3 ASN B O 1
ATOM 2464 N N . GLN B 1 4 ? 6.957 19.656 49.312 1 23.95 4 GLN B N 1
ATOM 2465 C CA . GLN B 1 4 ? 7.102 20.891 48.531 1 23.95 4 GLN B CA 1
ATOM 2466 C C . GLN B 1 4 ? 6.172 20.891 47.344 1 23.95 4 GLN B C 1
ATOM 2468 O O . GLN B 1 4 ? 6.176 19.938 46.531 1 23.95 4 GLN B O 1
ATOM 2473 N N . ALA B 1 5 ? 5.145 21.672 47.344 1 26.09 5 ALA B N 1
ATOM 2474 C CA . ALA B 1 5 ? 3.943 22.031 46.594 1 26.09 5 ALA B CA 1
ATOM 2475 C C . ALA B 1 5 ? 4.285 22.391 45.156 1 26.09 5 ALA B C 1
ATOM 2477 O O . ALA B 1 5 ? 5.203 23.172 44.906 1 26.09 5 ALA B O 1
ATOM 2478 N N . LEU B 1 6 ? 4.082 21.516 44.312 1 24.62 6 LEU B N 1
ATOM 2479 C CA . LEU B 1 6 ? 4.344 21.609 42.875 1 24.62 6 LEU B CA 1
ATOM 2480 C C . LEU B 1 6 ? 3.842 22.938 42.344 1 24.62 6 LEU B C 1
ATOM 2482 O O . LEU B 1 6 ? 2.785 23.438 42.75 1 24.62 6 LEU B O 1
ATOM 2486 N N . PRO B 1 7 ? 4.637 23.828 41.906 1 22.86 7 PRO B N 1
ATOM 2487 C CA . PRO B 1 7 ? 4.141 25.188 41.656 1 22.86 7 PRO B CA 1
ATOM 2488 C C . PRO B 1 7 ? 2.863 25.219 40.844 1 22.86 7 PRO B C 1
ATOM 2490 O O . PRO B 1 7 ? 2.635 24.328 40.031 1 22.86 7 PRO B O 1
ATOM 2493 N N . ARG B 1 8 ? 1.663 25.734 41.219 1 23.59 8 ARG B N 1
ATOM 2494 C CA . ARG B 1 8 ? 0.244 25.938 40.938 1 23.59 8 ARG B CA 1
ATOM 2495 C C . ARG B 1 8 ? 0.034 26.5 39.531 1 23.59 8 ARG B C 1
ATOM 2497 O O . ARG B 1 8 ? -1.087 26.5 39.031 1 23.59 8 ARG B O 1
ATOM 2504 N N . ASN B 1 9 ? 0.919 27.328 39.031 1 22.38 9 ASN B N 1
ATOM 2505 C CA . ASN B 1 9 ? 0.58 28.422 38.125 1 22.38 9 ASN B CA 1
ATOM 2506 C C . ASN B 1 9 ? 0.174 27.922 36.75 1 22.38 9 ASN B C 1
ATOM 2508 O O . ASN B 1 9 ? -0.14 28.719 35.875 1 22.38 9 ASN B O 1
ATOM 2512 N N . CYS B 1 10 ? 0.763 26.906 36.344 1 23.44 10 CYS B N 1
ATOM 2513 C CA . CYS B 1 10 ? 0.44 26.906 34.906 1 23.44 10 CYS B CA 1
ATOM 2514 C C . CYS B 1 10 ? -1.04 26.609 34.688 1 23.44 10 CYS B C 1
ATOM 2516 O O . CYS B 1 10 ? -1.425 25.469 34.469 1 23.44 10 CYS B O 1
ATOM 2518 N N . ARG B 1 11 ? -1.973 27.109 35.531 1 21.73 11 ARG B N 1
ATOM 2519 C CA . ARG B 1 11 ? -3.426 27.078 35.406 1 21.73 11 ARG B CA 1
ATOM 2520 C C . ARG B 1 11 ? -3.861 27.547 34.031 1 21.73 11 ARG B C 1
ATOM 2522 O O . ARG B 1 11 ? -3.756 28.734 33.688 1 21.73 11 ARG B O 1
ATOM 2529 N N . PHE B 1 12 ? -3.623 26.781 33.062 1 25.53 12 PHE B N 1
ATOM 2530 C CA . PHE B 1 12 ? -4.426 27.188 31.906 1 25.53 12 PHE B CA 1
ATOM 2531 C C . PHE B 1 12 ? -5.852 27.531 32.344 1 25.53 12 PHE B C 1
ATOM 2533 O O . PHE B 1 12 ? -6.578 26.656 32.812 1 25.53 12 PHE B O 1
ATOM 2540 N N . GLY B 1 13 ? -6.082 28.516 33 1 24.14 13 GLY B N 1
ATOM 2541 C CA . GLY B 1 13 ? -7.375 28.969 33.5 1 24.14 13 GLY B CA 1
ATOM 2542 C C . GLY B 1 13 ? -8.5 28.734 32.531 1 24.14 13 GLY B C 1
ATOM 2543 O O . GLY B 1 13 ? -8.289 28.766 31.297 1 24.14 13 GLY B O 1
ATOM 2544 N N . ALA B 1 14 ? -9.57 28.016 32.844 1 26.64 14 ALA B N 1
ATOM 2545 C CA . ALA B 1 14 ? -10.945 27.938 32.344 1 26.64 14 ALA B CA 1
ATOM 2546 C C . ALA B 1 14 ? -11.445 29.297 31.875 1 26.64 14 ALA B C 1
ATOM 2548 O O . ALA B 1 14 ? -12.625 29.625 32.031 1 26.64 14 ALA B O 1
ATOM 2549 N N . LYS B 1 15 ? -10.688 30.281 31.984 1 29.19 15 LYS B N 1
ATOM 2550 C CA . LYS B 1 15 ? -11.383 31.547 31.719 1 29.19 15 LYS B CA 1
ATOM 2551 C C . LYS B 1 15 ? -12.234 31.438 30.453 1 29.19 15 LYS B C 1
ATOM 2553 O O . LYS B 1 15 ? -12.055 30.516 29.656 1 29.19 15 LYS B O 1
ATOM 2558 N N . SER B 1 16 ? -12.781 32.781 29.969 1 23.91 16 SER B N 1
ATOM 2559 C CA . SER B 1 16 ? -13.75 33.094 28.922 1 23.91 16 SER B CA 1
ATOM 2560 C C . SER B 1 16 ? -13.391 32.438 27.609 1 23.91 16 SER B C 1
ATOM 2562 O O . SER B 1 16 ? -12.508 32.906 26.875 1 23.91 16 SER B O 1
ATOM 2564 N N . LEU B 1 17 ? -12.867 31.344 27.531 1 26.88 17 LEU B N 1
ATOM 2565 C CA . LEU B 1 17 ? -13.297 30.922 26.203 1 26.88 17 LEU B CA 1
ATOM 2566 C C . LEU B 1 17 ? -14.672 31.484 25.875 1 26.88 17 LEU B C 1
ATOM 2568 O O . LEU B 1 17 ? -15.672 31.109 26.484 1 26.88 17 LEU B O 1
ATOM 2572 N N . ARG B 1 18 ? -14.867 32.688 25.828 1 27.73 18 ARG B N 1
ATOM 2573 C CA . ARG B 1 18 ? -16.047 33.344 25.281 1 27.73 18 ARG B CA 1
ATOM 2574 C C . ARG B 1 18 ? -16.781 32.438 24.312 1 27.73 18 ARG B C 1
ATOM 2576 O O . ARG B 1 18 ? -16.172 31.766 23.484 1 27.73 18 ARG B O 1
ATOM 2583 N N . PHE B 1 19 ? -17.953 31.75 24.625 1 29.39 19 PHE B N 1
ATOM 2584 C CA . PHE B 1 19 ? -19 30.953 23.969 1 29.39 19 PHE B CA 1
ATOM 2585 C C . PHE B 1 19 ? -18.922 31.094 22.453 1 29.39 19 PHE B C 1
ATOM 2587 O O . PHE B 1 19 ? -19.594 30.375 21.734 1 29.39 19 PHE B O 1
ATOM 2594 N N . GLY B 1 20 ? -18.547 32.219 21.812 1 31.36 20 GLY B N 1
ATOM 2595 C CA . GLY B 1 20 ? -18.719 32.719 20.453 1 31.36 20 GLY B CA 1
ATOM 2596 C C . GLY B 1 20 ? -17.766 32.062 19.469 1 31.36 20 GLY B C 1
ATOM 2597 O O . GLY B 1 20 ? -17.875 32.281 18.266 1 31.36 20 GLY B O 1
ATOM 2598 N N . MET B 1 21 ? -16.516 31.797 19.781 1 35.12 21 MET B N 1
ATOM 2599 C CA . MET B 1 21 ? -15.773 31.25 18.656 1 35.12 21 MET B CA 1
ATOM 2600 C C . MET B 1 21 ? -16.141 29.797 18.406 1 35.12 21 MET B C 1
ATOM 2602 O O . MET B 1 21 ? -15.547 28.891 19 1 35.12 21 MET B O 1
ATOM 2606 N N . THR B 1 22 ? -17.266 29.266 18.547 1 40.31 22 THR B N 1
ATOM 2607 C CA . THR B 1 22 ? -17.797 27.969 18.188 1 40.31 22 THR B CA 1
ATOM 2608 C C . THR B 1 22 ? -17.234 27.516 16.844 1 40.31 22 THR B C 1
ATOM 2610 O O . THR B 1 22 ? -17.484 28.141 15.812 1 40.31 22 THR B O 1
ATOM 2613 N N . LEU B 1 23 ? -16.016 26.922 17 1 48.56 23 LEU B N 1
ATOM 2614 C CA . LEU B 1 23 ? -15.594 26.344 15.727 1 48.56 23 LEU B CA 1
ATOM 2615 C C . LEU B 1 23 ? -16.734 25.547 15.094 1 48.56 23 LEU B C 1
ATOM 2617 O O . LEU B 1 23 ? -17.375 24.734 15.758 1 48.56 23 LEU B O 1
ATOM 2621 N N . ASP B 1 24 ? -17.281 26.062 14.109 1 58.72 24 ASP B N 1
ATOM 2622 C CA . ASP B 1 24 ? -18.297 25.438 13.266 1 58.72 24 ASP B CA 1
ATOM 2623 C C . ASP B 1 24 ? -17.734 24.219 12.539 1 58.72 24 ASP B C 1
ATOM 2625 O O . ASP B 1 24 ? -16.719 24.312 11.859 1 58.72 24 ASP B O 1
ATOM 2629 N N . LEU B 1 25 ? -18.234 23.062 12.961 1 63.53 25 LEU B N 1
ATOM 2630 C CA . LEU B 1 25 ? -17.812 21.812 12.312 1 63.53 25 LEU B CA 1
ATOM 2631 C C . LEU B 1 25 ? -17.703 22 10.805 1 63.53 25 LEU B C 1
ATOM 2633 O O . LEU B 1 25 ? -16.828 21.422 10.164 1 63.53 25 LEU B O 1
ATOM 2637 N N . ARG B 1 26 ? -18.578 22.828 10.367 1 67.06 26 ARG B N 1
ATOM 2638 C CA . ARG B 1 26 ? -18.562 23.094 8.93 1 67.06 26 ARG B CA 1
ATOM 2639 C C . ARG B 1 26 ? -17.25 23.75 8.523 1 67.06 26 ARG B C 1
ATOM 2641 O O . ARG B 1 26 ? -16.703 23.453 7.457 1 67.06 26 ARG B O 1
ATOM 2648 N N . GLN B 1 27 ? -16.797 24.609 9.469 1 74.62 27 GLN B N 1
ATOM 2649 C CA . GLN B 1 27 ? -15.531 25.281 9.188 1 74.62 27 GLN B CA 1
ATOM 2650 C C . GLN B 1 27 ? -14.359 24.297 9.227 1 74.62 27 GLN B C 1
ATOM 2652 O O . GLN B 1 27 ? -13.461 24.375 8.383 1 74.62 27 GLN B O 1
ATOM 2657 N N . LEU B 1 28 ? -14.414 23.438 10.109 1 74.88 28 LEU B N 1
ATOM 2658 C CA . LEU B 1 28 ? -13.344 22.453 10.25 1 74.88 28 LEU B CA 1
ATOM 2659 C C . LEU B 1 28 ? -13.344 21.469 9.086 1 74.88 28 LEU B C 1
ATOM 2661 O O . LEU B 1 28 ? -12.281 21.078 8.594 1 74.88 28 LEU B O 1
ATOM 2665 N N . LEU B 1 29 ? -14.562 21.125 8.625 1 76.56 29 LEU B N 1
ATOM 2666 C CA . LEU B 1 29 ? -14.672 20.266 7.461 1 76.56 29 LEU B CA 1
ATOM 2667 C C . LEU B 1 29 ? -14.148 20.953 6.211 1 76.56 29 LEU B C 1
ATOM 2669 O O . LEU B 1 29 ? -13.5 20.328 5.371 1 76.56 29 LEU B O 1
ATOM 2673 N N . ALA B 1 30 ? -14.438 22.234 6.168 1 79 30 ALA B N 1
ATOM 2674 C CA . ALA B 1 30 ? -13.906 23.031 5.07 1 79 30 ALA B CA 1
ATOM 2675 C C . ALA B 1 30 ? -12.375 23.047 5.094 1 79 30 ALA B C 1
ATOM 2677 O O . ALA B 1 30 ? -11.734 22.875 4.055 1 79 30 ALA B O 1
ATOM 2678 N N . PHE B 1 31 ? -11.82 23.219 6.316 1 82.38 31 PHE B N 1
ATOM 2679 C CA . PHE B 1 31 ? -10.383 23.203 6.527 1 82.38 31 PHE B CA 1
ATOM 2680 C C . PHE B 1 31 ? -9.789 21.875 6.086 1 82.38 31 PHE B C 1
ATOM 2682 O O . PHE B 1 31 ? -8.812 21.844 5.332 1 82.38 31 PHE B O 1
ATOM 2689 N N . LEU B 1 32 ? -10.414 20.828 6.438 1 80.12 32 LEU B N 1
ATOM 2690 C CA . LEU B 1 32 ? -9.922 19.5 6.129 1 80.12 32 LEU B CA 1
ATOM 2691 C C . LEU B 1 32 ? -10.008 19.219 4.633 1 80.12 32 LEU B C 1
ATOM 2693 O O . LEU B 1 32 ? -9.133 18.562 4.062 1 80.12 32 LEU B O 1
ATOM 2697 N N . ALA B 1 33 ? -11.078 19.672 4.035 1 80.19 33 ALA B N 1
ATOM 2698 C CA . ALA B 1 33 ? -11.234 19.5 2.594 1 80.19 33 ALA B CA 1
ATOM 2699 C C . ALA B 1 33 ? -10.102 20.172 1.83 1 80.19 33 ALA B C 1
ATOM 2701 O O . ALA B 1 33 ? -9.57 19.625 0.866 1 80.19 33 ALA B O 1
ATOM 2702 N N . VAL B 1 34 ? -9.773 21.312 2.33 1 81.56 34 VAL B N 1
ATOM 2703 C CA . VAL B 1 34 ? -8.688 22.047 1.675 1 81.56 34 VAL B CA 1
ATOM 2704 C C . VAL B 1 34 ? -7.371 21.312 1.891 1 81.56 34 VAL B C 1
ATOM 2706 O O . VAL B 1 34 ? -6.543 21.219 0.979 1 81.56 34 VAL B O 1
ATOM 2709 N N . CYS B 1 35 ? -7.195 20.781 3.039 1 76.75 35 CYS B N 1
ATOM 2710 C CA . CYS B 1 35 ? -5.992 20.016 3.34 1 76.75 35 CYS B CA 1
ATOM 2711 C C . CYS B 1 35 ? -5.875 18.812 2.42 1 76.75 35 CYS B C 1
ATOM 2713 O O . CYS B 1 35 ? -4.789 18.5 1.924 1 76.75 35 CYS B O 1
ATOM 2715 N N . GLU B 1 36 ? -6.973 18.188 2.295 1 72.75 36 GLU B N 1
ATOM 2716 C CA . GLU B 1 36 ? -7.023 16.938 1.531 1 72.75 36 GLU B CA 1
ATOM 2717 C C . GLU B 1 36 ? -6.785 17.188 0.046 1 72.75 36 GLU B C 1
ATOM 2719 O O . GLU B 1 36 ? -6.102 16.422 -0.621 1 72.75 36 GLU B O 1
ATOM 2724 N N . HIS B 1 37 ? -7.281 18.328 -0.416 1 73.25 37 HIS B N 1
ATOM 2725 C CA . HIS B 1 37 ? -7.297 18.531 -1.86 1 73.25 37 HIS B CA 1
ATOM 2726 C C . HIS B 1 37 ? -6.223 19.516 -2.295 1 73.25 37 HIS B C 1
ATOM 2728 O O . HIS B 1 37 ? -5.906 19.625 -3.482 1 73.25 37 HIS B O 1
ATOM 2734 N N . GLY B 1 38 ? -5.672 20.25 -1.357 1 74.12 38 GLY B N 1
ATOM 2735 C CA . GLY B 1 38 ? -4.578 21.172 -1.602 1 74.12 38 GLY B CA 1
ATOM 2736 C C . GLY B 1 38 ? -4.996 22.391 -2.408 1 74.12 38 GLY B C 1
ATOM 2737 O O . GLY B 1 38 ? -4.148 23.156 -2.873 1 74.12 38 GLY B O 1
ATOM 2738 N N . SER B 1 39 ? -6.258 22.469 -2.779 1 80 39 SER B N 1
ATOM 2739 C CA . SER B 1 39 ? -6.781 23.578 -3.566 1 80 39 SER B CA 1
ATOM 2740 C C . SER B 1 39 ? -8.18 23.969 -3.1 1 80 39 SER B C 1
ATOM 2742 O O . SER B 1 39 ? -8.992 23.109 -2.75 1 80 39 SER B O 1
ATOM 2744 N N . LEU B 1 40 ? -8.414 25.297 -3.117 1 82.56 40 LEU B N 1
ATOM 2745 C CA . LEU B 1 40 ? -9.727 25.812 -2.73 1 82.56 40 LEU B CA 1
ATOM 2746 C C . LEU B 1 40 ? -10.797 25.375 -3.725 1 82.56 40 LEU B C 1
ATOM 2748 O O . LEU B 1 40 ? -11.906 25 -3.328 1 82.56 40 LEU B O 1
ATOM 2752 N N . GLY B 1 41 ? -10.375 25.375 -4.938 1 82.44 41 GLY B N 1
ATOM 2753 C CA . GLY B 1 41 ? -11.336 25 -5.957 1 82.44 41 GLY B CA 1
ATOM 2754 C C . GLY B 1 41 ? -11.75 23.531 -5.871 1 82.44 41 GLY B C 1
ATOM 2755 O O . GLY B 1 41 ? -12.938 23.219 -5.871 1 82.44 41 GLY B O 1
ATOM 2756 N N . ARG B 1 42 ? -10.812 22.75 -5.777 1 80.19 42 ARG B N 1
ATOM 2757 C CA . ARG B 1 42 ? -11.078 21.328 -5.691 1 80.19 42 ARG B CA 1
ATOM 2758 C C . ARG B 1 42 ? -11.836 20.984 -4.418 1 80.19 42 ARG B C 1
ATOM 2760 O O . ARG B 1 42 ? -12.75 20.156 -4.438 1 80.19 42 ARG B O 1
ATOM 2767 N N . ALA B 1 43 ? -11.414 21.609 -3.391 1 81.94 43 ALA B N 1
ATOM 2768 C CA . ALA B 1 43 ? -12.078 21.375 -2.111 1 81.94 43 ALA B CA 1
ATOM 2769 C C . ALA B 1 43 ? -13.523 21.859 -2.158 1 81.94 43 ALA B C 1
ATOM 2771 O O . ALA B 1 43 ? -14.422 21.188 -1.643 1 81.94 43 ALA B O 1
ATOM 2772 N N . ALA B 1 44 ? -13.75 22.922 -2.789 1 84.44 44 ALA B N 1
ATOM 2773 C CA . ALA B 1 44 ? -15.094 23.484 -2.898 1 84.44 44 ALA B CA 1
ATOM 2774 C C . ALA B 1 44 ? -16.016 22.547 -3.682 1 84.44 44 ALA B C 1
ATOM 2776 O O . ALA B 1 44 ? -17.156 22.312 -3.287 1 84.44 44 ALA B O 1
ATOM 2777 N N . ALA B 1 45 ? -15.469 22.016 -4.691 1 78.38 45 ALA B N 1
ATOM 2778 C CA . ALA B 1 45 ? -16.219 21.078 -5.508 1 78.38 45 ALA B CA 1
ATOM 2779 C C . ALA B 1 45 ? -16.641 19.859 -4.695 1 78.38 45 ALA B C 1
ATOM 2781 O O . ALA B 1 45 ? -17.797 19.422 -4.77 1 78.38 45 ALA B O 1
ATOM 2782 N N . GLN B 1 46 ? -15.789 19.5 -3.885 1 73.62 46 GLN B N 1
ATOM 2783 C CA . GLN B 1 46 ? -16.047 18.312 -3.072 1 73.62 46 GLN B CA 1
ATOM 2784 C C . GLN B 1 46 ? -17.094 18.594 -2.006 1 73.62 46 GLN B C 1
ATOM 2786 O O . GLN B 1 46 ? -17.891 17.719 -1.659 1 73.62 46 GLN B O 1
ATOM 2791 N N . LEU B 1 47 ? -17.094 19.781 -1.545 1 74.44 47 LEU B N 1
ATOM 2792 C CA . LEU B 1 47 ? -18.016 20.156 -0.475 1 74.44 47 LEU B CA 1
ATOM 2793 C C . LEU B 1 47 ? -19.312 20.719 -1.046 1 74.44 47 LEU B C 1
ATOM 2795 O O . LEU B 1 47 ? -20.203 21.125 -0.295 1 74.44 47 LEU B O 1
ATOM 2799 N N . ASN B 1 48 ? -19.375 20.688 -2.404 1 76.25 48 ASN B N 1
ATOM 2800 C CA . ASN B 1 48 ? -20.531 21.281 -3.074 1 76.25 48 ASN B CA 1
ATOM 2801 C C . ASN B 1 48 ? -20.75 22.734 -2.656 1 76.25 48 ASN B C 1
ATOM 2803 O O . ASN B 1 48 ? -21.859 23.125 -2.32 1 76.25 48 ASN B O 1
ATOM 2807 N N . LEU B 1 49 ? -19.625 23.453 -2.586 1 79 49 LEU B N 1
ATOM 2808 C CA . LEU B 1 49 ? -19.609 24.891 -2.311 1 79 49 LEU B CA 1
ATOM 2809 C C . LEU B 1 49 ? -18.938 25.641 -3.453 1 79 49 LEU B C 1
ATOM 2811 O O . LEU B 1 49 ? -18.219 25.062 -4.258 1 79 49 LEU B O 1
ATOM 2815 N N . THR B 1 50 ? -19.359 26.844 -3.629 1 82.5 50 THR B N 1
ATOM 2816 C CA . THR B 1 50 ? -18.578 27.703 -4.516 1 82.5 50 THR B CA 1
ATOM 2817 C C . THR B 1 50 ? -17.219 28.031 -3.891 1 82.5 50 THR B C 1
ATOM 2819 O O . THR B 1 50 ? -17.078 28.016 -2.666 1 82.5 50 THR B O 1
ATOM 2822 N N . GLN B 1 51 ? -16.312 28.156 -4.762 1 86.38 51 GLN B N 1
ATOM 2823 C CA . GLN B 1 51 ? -14.977 28.469 -4.277 1 86.38 51 GLN B CA 1
ATOM 2824 C C . GLN B 1 51 ? -14.977 29.719 -3.402 1 86.38 51 GLN B C 1
ATOM 2826 O O . GLN B 1 51 ? -14.336 29.75 -2.348 1 86.38 51 GLN B O 1
ATOM 2831 N N . PRO B 1 52 ? -15.766 30.844 -3.729 1 87 52 PRO B N 1
ATOM 2832 C CA . PRO B 1 52 ? -15.797 32 -2.832 1 87 52 PRO B CA 1
ATOM 2833 C C . PRO B 1 52 ? -16.391 31.672 -1.467 1 87 52 PRO B C 1
ATOM 2835 O O . PRO B 1 52 ? -15.922 32.156 -0.444 1 87 52 PRO B O 1
ATOM 2838 N N . ALA B 1 53 ? -17.375 30.797 -1.471 1 82.25 53 ALA B N 1
ATOM 2839 C CA . ALA B 1 53 ? -17.984 30.406 -0.212 1 82.25 53 ALA B CA 1
ATOM 2840 C C . ALA B 1 53 ? -17 29.641 0.67 1 82.25 53 ALA B C 1
ATOM 2842 O O . ALA B 1 53 ? -16.938 29.875 1.879 1 82.25 53 ALA B O 1
ATOM 2843 N N . LEU B 1 54 ? -16.328 28.719 0.02 1 87.31 54 LEU B N 1
ATOM 2844 C CA . LEU B 1 54 ? -15.32 27.969 0.766 1 87.31 54 LEU B CA 1
ATOM 2845 C C . LEU B 1 54 ? -14.219 28.891 1.271 1 87.31 54 LEU B C 1
ATOM 2847 O O . LEU B 1 54 ? -13.773 28.766 2.414 1 87.31 54 LEU B O 1
ATOM 2851 N N . SER B 1 55 ? -13.781 29.797 0.399 1 88.62 55 SER B N 1
ATOM 2852 C CA . SER B 1 55 ? -12.75 30.75 0.79 1 88.62 55 SER B CA 1
ATOM 2853 C C . SER B 1 55 ? -13.195 31.578 1.989 1 88.62 55 SER B C 1
ATOM 2855 O O . SER B 1 55 ? -12.43 31.766 2.938 1 88.62 55 SER B O 1
ATOM 2857 N N . ARG B 1 56 ? -14.406 32.031 2.016 1 84.25 56 ARG B N 1
ATOM 2858 C CA . ARG B 1 56 ? -14.953 32.812 3.119 1 84.25 56 ARG B CA 1
ATOM 2859 C C . ARG B 1 56 ? -14.992 31.984 4.406 1 84.25 56 ARG B C 1
ATOM 2861 O O . ARG B 1 56 ? -14.703 32.5 5.488 1 84.25 56 ARG B O 1
ATOM 2868 N N . THR B 1 57 ? -15.43 30.75 4.148 1 83.31 57 THR B N 1
ATOM 2869 C CA . THR B 1 57 ? -15.5 29.859 5.297 1 83.31 57 THR B CA 1
ATOM 2870 C C . THR B 1 57 ? -14.125 29.688 5.934 1 83.31 57 THR B C 1
ATOM 2872 O O . THR B 1 57 ? -13.992 29.719 7.16 1 83.31 57 THR B O 1
ATOM 2875 N N . ILE B 1 58 ? -13.148 29.531 5.074 1 86.5 58 ILE B N 1
ATOM 2876 C CA . ILE B 1 58 ? -11.781 29.359 5.559 1 86.5 58 ILE B CA 1
ATOM 2877 C C . ILE B 1 58 ? -11.305 30.656 6.219 1 86.5 58 ILE B C 1
ATOM 2879 O O . ILE B 1 58 ? -10.695 30.625 7.289 1 86.5 58 ILE B O 1
ATOM 2883 N N . GLN B 1 59 ? -11.609 31.766 5.664 1 85.69 59 GLN B N 1
ATOM 2884 C CA . GLN B 1 59 ? -11.234 33.062 6.215 1 85.69 59 GLN B CA 1
ATOM 2885 C C . GLN B 1 59 ? -11.883 33.281 7.578 1 85.69 59 GLN B C 1
ATOM 2887 O O . GLN B 1 59 ? -11.242 33.812 8.5 1 85.69 59 GLN B O 1
ATOM 2892 N N . ARG B 1 60 ? -13.102 32.906 7.648 1 78.31 60 ARG B N 1
ATOM 2893 C CA . ARG B 1 60 ? -13.805 33.031 8.914 1 78.31 60 ARG B CA 1
ATOM 2894 C C . ARG B 1 60 ? -13.156 32.188 10 1 78.31 60 ARG B C 1
ATOM 2896 O O . ARG B 1 60 ? -13.031 32.625 11.148 1 78.31 60 ARG B O 1
ATOM 2903 N N . LEU B 1 61 ? -12.852 30.984 9.602 1 79.62 61 LEU B N 1
ATOM 2904 C CA . LEU B 1 61 ? -12.172 30.094 10.539 1 79.62 61 LEU B CA 1
ATOM 2905 C C . LEU B 1 61 ? -10.836 30.688 10.984 1 79.62 61 LEU B C 1
ATOM 2907 O O . LEU B 1 61 ? -10.516 30.672 12.172 1 79.62 61 LEU B O 1
ATOM 2911 N N . GLU B 1 62 ? -10.094 31.203 10 1 82.25 62 GLU B N 1
ATOM 2912 C CA . GLU B 1 62 ? -8.812 31.828 10.305 1 82.25 62 GLU B CA 1
ATOM 2913 C C . GLU B 1 62 ? -8.992 33.062 11.195 1 82.25 62 GLU B C 1
ATOM 2915 O O . GLU B 1 62 ? -8.203 33.281 12.117 1 82.25 62 GLU B O 1
ATOM 2920 N N . ALA B 1 63 ? -10.016 33.781 10.984 1 77.19 63 ALA B N 1
ATOM 2921 C CA . ALA B 1 63 ? -10.336 34.969 11.797 1 77.19 63 ALA B CA 1
ATOM 2922 C C . ALA B 1 63 ? -10.711 34.562 13.219 1 77.19 63 ALA B C 1
ATOM 2924 O O . ALA B 1 63 ? -10.266 35.188 14.188 1 77.19 63 ALA B O 1
ATOM 2925 N N . GLN B 1 64 ? -11.492 33.562 13.234 1 71.88 64 GLN B N 1
ATOM 2926 C CA . GLN B 1 64 ? -11.914 33.062 14.547 1 71.88 64 GLN B CA 1
ATOM 2927 C C . GLN B 1 64 ? -10.719 32.594 15.367 1 71.88 64 GLN B C 1
ATOM 2929 O O . GLN B 1 64 ? -10.68 32.781 16.594 1 71.88 64 GLN B O 1
ATOM 2934 N N . LEU B 1 65 ? -9.812 32 14.625 1 71.69 65 LEU B N 1
ATOM 2935 C CA . LEU B 1 65 ? -8.641 31.438 15.289 1 71.69 65 LEU B CA 1
ATOM 2936 C C . LEU B 1 65 ? -7.527 32.469 15.383 1 71.69 65 LEU B C 1
ATOM 2938 O O . LEU B 1 65 ? -6.512 32.25 16.031 1 71.69 65 LEU B O 1
ATOM 2942 N N . ASP B 1 66 ? -7.77 33.562 14.781 1 74.06 66 ASP B N 1
ATOM 2943 C CA . ASP B 1 66 ? -6.789 34.656 14.68 1 74.06 66 ASP B CA 1
ATOM 2944 C C . ASP B 1 66 ? -5.438 34.125 14.195 1 74.06 66 ASP B C 1
ATOM 2946 O O . ASP B 1 66 ? -4.398 34.438 14.781 1 74.06 66 ASP B O 1
ATOM 2950 N N . ALA B 1 67 ? -5.535 33.25 13.266 1 77 67 ALA B N 1
ATOM 2951 C CA . ALA B 1 67 ? -4.332 32.625 12.703 1 77 67 ALA B CA 1
ATOM 2952 C C . ALA B 1 67 ? -4.57 32.188 11.266 1 77 67 ALA B C 1
ATOM 2954 O O . ALA B 1 67 ? -5.625 31.625 10.945 1 77 67 ALA B O 1
ATOM 2955 N N . PRO B 1 68 ? -3.613 32.469 10.398 1 82.5 68 PRO B N 1
ATOM 2956 C CA . PRO B 1 68 ? -3.717 31.906 9.055 1 82.5 68 PRO B CA 1
ATOM 2957 C C . PRO B 1 68 ? -3.463 30.406 9.023 1 82.5 68 PRO B C 1
ATOM 2959 O O . PRO B 1 68 ? -2.48 29.922 9.602 1 82.5 68 PRO B O 1
ATOM 2962 N N . LEU B 1 69 ? -4.445 29.734 8.453 1 81.81 69 LEU B N 1
ATOM 2963 C CA . LEU B 1 69 ? -4.336 28.281 8.43 1 81.81 69 LEU B CA 1
ATOM 2964 C C . LEU B 1 69 ? -3.648 27.797 7.156 1 81.81 69 LEU B C 1
ATOM 2966 O O . LEU B 1 69 ? -3.061 26.719 7.133 1 81.81 69 LEU B O 1
ATOM 2970 N N . PHE B 1 70 ? -3.873 28.609 6.09 1 85.19 70 PHE B N 1
ATOM 2971 C CA . PHE B 1 70 ? -3.303 28.234 4.797 1 85.19 70 PHE B CA 1
ATOM 2972 C C . PHE B 1 70 ? -2.471 29.391 4.23 1 85.19 70 PHE B C 1
ATOM 2974 O O . PHE B 1 70 ? -2.748 30.562 4.508 1 85.19 70 PHE B O 1
ATOM 2981 N N . GLU B 1 71 ? -1.379 28.984 3.549 1 79.12 71 GLU B N 1
ATOM 2982 C CA . GLU B 1 71 ? -0.661 29.891 2.66 1 79.12 71 GLU B CA 1
ATOM 2983 C C . GLU B 1 71 ? -0.938 29.562 1.195 1 79.12 71 GLU B C 1
ATOM 2985 O O . GLU B 1 71 ? -0.979 28.391 0.812 1 79.12 71 GLU B O 1
ATOM 2990 N N . ARG B 1 72 ? -1.272 30.562 0.491 1 74.94 72 ARG B N 1
ATOM 2991 C CA . ARG B 1 72 ? -1.619 30.391 -0.915 1 74.94 72 ARG B CA 1
ATOM 2992 C C . ARG B 1 72 ? -0.389 30.516 -1.805 1 74.94 72 ARG B C 1
ATOM 2994 O O . ARG B 1 72 ? 0.366 31.484 -1.683 1 74.94 72 ARG B O 1
ATOM 3001 N N . TYR B 1 73 ? -0.077 29.516 -2.436 1 62.88 73 TYR B N 1
ATOM 3002 C CA . TYR B 1 73 ? 0.976 29.516 -3.443 1 62.88 73 TYR B CA 1
ATOM 3003 C C . TYR B 1 73 ? 0.404 29.25 -4.832 1 62.88 73 TYR B C 1
ATOM 3005 O O . TYR B 1 73 ? -0.78 28.938 -4.973 1 62.88 73 TYR B O 1
ATOM 3013 N N . ALA B 1 74 ? 1.254 29.516 -5.852 1 62.56 74 ALA B N 1
ATOM 3014 C CA . ALA B 1 74 ? 0.847 29.203 -7.219 1 62.56 74 ALA B CA 1
ATOM 3015 C C . ALA B 1 74 ? 0.472 27.734 -7.355 1 62.56 74 ALA B C 1
ATOM 3017 O O . ALA B 1 74 ? -0.392 27.375 -8.164 1 62.56 74 ALA B O 1
ATOM 3018 N N . THR B 1 75 ? 1.039 27.031 -6.492 1 57.03 75 THR B N 1
ATOM 3019 C CA . THR B 1 75 ? 0.892 25.578 -6.59 1 57.03 75 THR B CA 1
ATOM 3020 C C . THR B 1 75 ? -0.322 25.109 -5.797 1 57.03 75 THR B C 1
ATOM 3022 O O . THR B 1 75 ? -0.741 23.953 -5.922 1 57.03 75 THR B O 1
ATOM 3025 N N . GLY B 1 76 ? -0.834 25.906 -5.023 1 70.81 76 GLY B N 1
ATOM 3026 C CA . GLY B 1 76 ? -2.018 25.547 -4.254 1 70.81 76 GLY B CA 1
ATOM 3027 C C . GLY B 1 76 ? -1.973 26.062 -2.826 1 70.81 76 GLY B C 1
ATOM 3028 O O . GLY B 1 76 ? -1.249 27.016 -2.527 1 70.81 76 GLY B O 1
ATOM 3029 N N . MET B 1 77 ? -2.902 25.516 -2.041 1 77.44 77 MET B N 1
ATOM 3030 C CA . MET B 1 77 ? -3.023 25.891 -0.635 1 77.44 77 MET B CA 1
ATOM 3031 C C . MET B 1 77 ? -2.164 24.984 0.242 1 77.44 77 MET B C 1
ATOM 3033 O O . MET B 1 77 ? -2.252 23.766 0.15 1 77.44 77 MET B O 1
ATOM 3037 N N . VAL B 1 78 ? -1.258 25.609 0.924 1 75.5 78 VAL B N 1
ATOM 3038 C CA . VAL B 1 78 ? -0.406 24.844 1.829 1 75.5 78 VAL B CA 1
ATOM 3039 C C . VAL B 1 78 ? -0.688 25.25 3.273 1 75.5 78 VAL B C 1
ATOM 3041 O O . VAL B 1 78 ? -0.922 26.422 3.559 1 75.5 78 VAL B O 1
ATOM 3044 N N . LEU B 1 79 ? -0.629 24.266 4.145 1 76.69 79 LEU B N 1
ATOM 3045 C CA . LEU B 1 79 ? -0.919 24.516 5.551 1 76.69 79 LEU B CA 1
ATOM 3046 C C . LEU B 1 79 ? 0.165 25.391 6.184 1 76.69 79 LEU B C 1
ATOM 3048 O O . LEU B 1 79 ? 1.353 25.203 5.91 1 76.69 79 LEU B O 1
ATOM 3052 N N . THR B 1 80 ? -0.302 26.422 7.008 1 71.25 80 THR B N 1
ATOM 3053 C CA . THR B 1 80 ? 0.601 27.109 7.918 1 71.25 80 THR B CA 1
ATOM 3054 C C . THR B 1 80 ? 0.888 26.266 9.148 1 71.25 80 THR B C 1
ATOM 3056 O O . THR B 1 80 ? 0.366 25.156 9.281 1 71.25 80 THR B O 1
ATOM 3059 N N . ALA B 1 81 ? 1.678 26.797 10.008 1 62.47 81 ALA B N 1
ATOM 3060 C CA . ALA B 1 81 ? 1.92 26.141 11.289 1 62.47 81 ALA B CA 1
ATOM 3061 C C . ALA B 1 81 ? 0.627 26 12.086 1 62.47 81 ALA B C 1
ATOM 3063 O O . ALA B 1 81 ? 0.41 25 12.766 1 62.47 81 ALA B O 1
ATOM 3064 N N . TYR B 1 82 ? -0.082 26.984 11.984 1 68.69 82 TYR B N 1
ATOM 3065 C CA . TYR B 1 82 ? -1.373 26.969 12.664 1 68.69 82 TYR B CA 1
ATOM 3066 C C . TYR B 1 82 ? -2.291 25.906 12.062 1 68.69 82 TYR B C 1
ATOM 3068 O O . TYR B 1 82 ? -3.006 25.203 12.789 1 68.69 82 TYR B O 1
ATOM 3076 N N . GLY B 1 83 ? -2.248 25.766 10.75 1 74.19 83 GLY B N 1
ATOM 3077 C CA . GLY B 1 83 ? -3.039 24.75 10.078 1 74.19 83 GLY B CA 1
ATOM 3078 C C . GLY B 1 83 ? -2.619 23.344 10.43 1 74.19 83 GLY B C 1
ATOM 3079 O O . GLY B 1 83 ? -3.465 22.469 10.664 1 74.19 83 GLY B O 1
ATOM 3080 N N . GLU B 1 84 ? -1.436 23.172 10.523 1 66.38 84 GLU B N 1
ATOM 3081 C CA . GLU B 1 84 ? -0.898 21.859 10.883 1 66.38 84 GLU B CA 1
ATOM 3082 C C . GLU B 1 84 ? -1.294 21.469 12.312 1 66.38 84 GLU B C 1
ATOM 3084 O O . GLU B 1 84 ? -1.604 20.312 12.586 1 66.38 84 GLU B O 1
ATOM 3089 N N . ALA B 1 85 ? -1.236 22.5 13.156 1 62.56 85 ALA B N 1
ATOM 3090 C CA . ALA B 1 85 ? -1.625 22.281 14.547 1 62.56 85 ALA B CA 1
ATOM 3091 C C . ALA B 1 85 ? -3.109 21.953 14.656 1 62.56 85 ALA B C 1
ATOM 3093 O O . ALA B 1 85 ? -3.514 21.156 15.516 1 62.56 85 ALA B O 1
ATOM 3094 N N . LEU B 1 86 ? -3.809 22.531 13.82 1 68.5 86 LEU B N 1
ATOM 3095 C CA . LEU B 1 86 ? -5.258 22.344 13.867 1 68.5 86 LEU B CA 1
ATOM 3096 C C . LEU B 1 86 ? -5.66 21 13.258 1 68.5 86 LEU B C 1
ATOM 3098 O O . LEU B 1 86 ? -6.668 20.422 13.656 1 68.5 86 LEU B O 1
ATOM 3102 N N . LEU B 1 87 ? -4.801 20.516 12.336 1 72 87 LEU B N 1
ATOM 3103 C CA . LEU B 1 87 ? -5.172 19.406 11.477 1 72 87 LEU B CA 1
ATOM 3104 C C . LEU B 1 87 ? -5.527 18.172 12.305 1 72 87 LEU B C 1
ATOM 3106 O O . LEU B 1 87 ? -6.594 17.578 12.125 1 72 87 LEU B O 1
ATOM 3110 N N . PRO B 1 88 ? -4.758 17.859 13.312 1 61.91 88 PRO B N 1
ATOM 3111 C CA . PRO B 1 88 ? -5.133 16.672 14.094 1 61.91 88 PRO B CA 1
ATOM 3112 C C . PRO B 1 88 ? -6.422 16.875 14.883 1 61.91 88 PRO B C 1
ATOM 3114 O O . PRO B 1 88 ? -7.219 15.945 15.023 1 61.91 88 PRO B O 1
ATOM 3117 N N . HIS B 1 89 ? -6.574 18.031 15.289 1 61.34 89 HIS B N 1
ATOM 3118 C CA . HIS B 1 89 ? -7.77 18.328 16.062 1 61.34 89 HIS B CA 1
ATOM 3119 C C . HIS B 1 89 ? -9.008 18.375 15.18 1 61.34 89 HIS B C 1
ATOM 3121 O O . HIS B 1 89 ? -10.078 17.906 15.578 1 61.34 89 HIS B O 1
ATOM 3127 N N . ALA B 1 90 ? -8.789 18.969 14.039 1 70.81 90 ALA B N 1
ATOM 3128 C CA . ALA B 1 90 ? -9.891 19 13.086 1 70.81 90 ALA B CA 1
ATOM 3129 C C . ALA B 1 90 ? -10.312 17.594 12.68 1 70.81 90 ALA B C 1
ATOM 3131 O O . ALA B 1 90 ? -11.508 17.297 12.586 1 70.81 90 ALA B O 1
ATOM 3132 N N . ASN B 1 91 ? -9.328 16.812 12.531 1 66.69 91 ASN B N 1
ATOM 3133 C CA . ASN B 1 91 ? -9.609 15.414 12.203 1 66.69 91 ASN B CA 1
ATOM 3134 C C . ASN B 1 91 ? -10.359 14.711 13.336 1 66.69 91 ASN B C 1
ATOM 3136 O O . ASN B 1 91 ? -11.312 13.977 13.086 1 66.69 91 ASN B O 1
ATOM 3140 N N . LEU B 1 92 ? -9.883 14.969 14.469 1 61.22 92 LEU B N 1
ATOM 3141 C CA . LEU B 1 92 ? -10.531 14.367 15.633 1 61.22 92 LEU B CA 1
ATOM 3142 C C . LEU B 1 92 ? -11.984 14.82 15.734 1 61.22 92 LEU B C 1
ATOM 3144 O O . LEU B 1 92 ? -12.875 14.008 16 1 61.22 92 LEU B O 1
ATOM 3148 N N . LEU B 1 93 ? -12.141 16.047 15.492 1 60.16 93 LEU B N 1
ATOM 3149 C CA . LEU B 1 93 ? -13.484 16.594 15.602 1 60.16 93 LEU B CA 1
ATOM 3150 C C . LEU B 1 93 ? -14.383 16.062 14.492 1 60.16 93 LEU B C 1
ATOM 3152 O O . LEU B 1 93 ? -15.562 15.766 14.727 1 60.16 93 LEU B O 1
ATOM 3156 N N . ARG B 1 94 ? -13.773 15.984 13.344 1 65.19 94 ARG B N 1
ATOM 3157 C CA . ARG B 1 94 ? -14.531 15.398 12.25 1 65.19 94 ARG B CA 1
ATOM 3158 C C . ARG B 1 94 ? -14.938 13.961 12.57 1 65.19 94 ARG B C 1
ATOM 3160 O O . ARG B 1 94 ? -16.094 13.586 12.383 1 65.19 94 ARG B O 1
ATOM 3167 N N . HIS B 1 95 ? -14.047 13.32 13.055 1 63.16 95 HIS B N 1
ATOM 3168 C CA . HIS B 1 95 ? -14.305 11.922 13.383 1 63.16 95 HIS B CA 1
ATOM 3169 C C . HIS B 1 95 ? -15.344 11.805 14.492 1 63.16 95 HIS B C 1
ATOM 3171 O O . HIS B 1 95 ? -16.25 10.969 14.43 1 63.16 95 HIS B O 1
ATOM 3177 N N . GLU B 1 96 ? -15.133 12.625 15.414 1 58.22 96 GLU B N 1
ATOM 3178 C CA . GLU B 1 96 ? -16.094 12.594 16.516 1 58.22 96 GLU B CA 1
ATOM 3179 C C . GLU B 1 96 ? -17.484 12.977 16.047 1 58.22 96 GLU B C 1
ATOM 3181 O O . GLU B 1 96 ? -18.484 12.391 16.5 1 58.22 96 GLU B O 1
ATOM 3186 N N . ALA B 1 97 ? -17.5 13.984 15.219 1 59.69 97 ALA B N 1
ATOM 3187 C CA . ALA B 1 97 ? -18.781 14.391 14.664 1 59.69 97 ALA B CA 1
ATOM 3188 C C . ALA B 1 97 ? -19.422 13.258 13.859 1 59.69 97 ALA B C 1
ATOM 3190 O O . ALA B 1 97 ? -20.625 13.016 13.969 1 59.69 97 ALA B O 1
ATOM 3191 N N . GLU B 1 98 ? -18.609 12.664 13.117 1 62.56 98 GLU B N 1
ATOM 3192 C CA . GLU B 1 98 ? -19.094 11.531 12.328 1 62.56 98 GLU B CA 1
ATOM 3193 C C . GLU B 1 98 ? -19.578 10.398 13.234 1 62.56 98 GLU B C 1
ATOM 3195 O O . GLU B 1 98 ? -20.625 9.812 12.992 1 62.56 98 GLU B O 1
ATOM 3200 N N . HIS B 1 99 ? -18.781 10.227 14.219 1 59.34 99 HIS B N 1
ATOM 3201 C CA . HIS B 1 99 ? -19.156 9.188 15.18 1 59.34 99 HIS B CA 1
ATOM 3202 C C . HIS B 1 99 ? -20.469 9.523 15.875 1 59.34 99 HIS B C 1
ATOM 3204 O O . HIS B 1 99 ? -21.297 8.641 16.094 1 59.34 99 HIS B O 1
ATOM 3210 N N . ALA B 1 100 ? -20.547 10.742 16.234 1 55.44 100 ALA B N 1
ATOM 3211 C CA . ALA B 1 100 ? -21.781 11.188 16.891 1 55.44 100 ALA B CA 1
ATOM 3212 C C . ALA B 1 100 ? -22.984 11.008 15.977 1 55.44 100 ALA B C 1
ATOM 3214 O O . ALA B 1 100 ? -24.031 10.531 16.406 1 55.44 100 ALA B O 1
ATOM 3215 N N . THR B 1 101 ? -22.781 11.438 14.836 1 57.53 101 THR B N 1
ATOM 3216 C CA . THR B 1 101 ? -23.859 11.312 13.867 1 57.53 101 THR B CA 1
ATOM 3217 C C . THR B 1 101 ? -24.219 9.844 13.641 1 57.53 101 THR B C 1
ATOM 3219 O O . THR B 1 101 ? -25.391 9.492 13.578 1 57.53 101 THR B O 1
ATOM 3222 N N . GLU B 1 102 ? -23.188 9.078 13.57 1 57.97 102 GLU B N 1
ATOM 3223 C CA . GLU B 1 102 ? -23.391 7.648 13.367 1 57.97 102 GLU B CA 1
ATOM 3224 C C . GLU B 1 102 ? -24.078 7.016 14.57 1 57.97 102 GLU B C 1
ATOM 3226 O O . GLU B 1 102 ? -24.953 6.156 14.414 1 57.97 102 GLU B O 1
ATOM 3231 N N . ALA B 1 103 ? -23.656 7.441 15.641 1 53.81 103 ALA B N 1
ATOM 3232 C CA . ALA B 1 103 ? -24.281 6.934 16.859 1 53.81 103 ALA B CA 1
ATOM 3233 C C . ALA B 1 103 ? -25.766 7.27 16.906 1 53.81 103 ALA B C 1
ATOM 3235 O O . ALA B 1 103 ? -26.594 6.426 17.266 1 53.81 103 ALA B O 1
ATOM 3236 N N . VAL B 1 104 ? -26 8.469 16.562 1 53.38 104 VAL B N 1
ATOM 3237 C CA . VAL B 1 104 ? -27.391 8.906 16.547 1 53.38 104 VAL B CA 1
ATOM 3238 C C . VAL B 1 104 ? -28.172 8.109 15.5 1 53.38 104 VAL B C 1
ATOM 3240 O O . VAL B 1 104 ? -29.297 7.672 15.75 1 53.38 104 VAL B O 1
ATOM 3243 N N . ARG B 1 105 ? -27.531 7.945 14.391 1 54.81 105 ARG B N 1
ATOM 3244 C CA . ARG B 1 105 ? -28.172 7.199 13.305 1 54.81 105 ARG B CA 1
ATOM 3245 C C . ARG B 1 105 ? -28.375 5.738 13.695 1 54.81 105 ARG B C 1
ATOM 3247 O O . ARG B 1 105 ? -29.406 5.145 13.383 1 54.81 105 ARG B O 1
ATOM 3254 N N . ALA B 1 106 ? -27.359 5.223 14.281 1 53.19 106 ALA B N 1
ATOM 3255 C CA . ALA B 1 106 ? -27.469 3.846 14.766 1 53.19 106 ALA B CA 1
ATOM 3256 C C . ALA B 1 106 ? -28.656 3.678 15.703 1 53.19 106 ALA B C 1
ATOM 3258 O O . ALA B 1 106 ? -29.359 2.668 15.641 1 53.19 106 ALA B O 1
ATOM 3259 N N . LEU B 1 107 ? -28.781 4.57 16.531 1 49.81 107 LEU B N 1
ATOM 3260 C CA . LEU B 1 107 ? -29.906 4.535 17.469 1 49.81 107 LEU B CA 1
ATOM 3261 C C . LEU B 1 107 ? -31.234 4.555 16.719 1 49.81 107 LEU B C 1
ATOM 3263 O O . LEU B 1 107 ? -32.219 4.023 17.203 1 49.81 107 LEU B O 1
ATOM 3267 N N . ARG B 1 108 ? -31.109 5.219 15.633 1 48.25 108 ARG B N 1
ATOM 3268 C CA . ARG B 1 108 ? -32.344 5.254 14.867 1 48.25 108 ARG B CA 1
ATOM 3269 C C . ARG B 1 108 ? -32.531 3.961 14.078 1 48.25 108 ARG B C 1
ATOM 3271 O O . ARG B 1 108 ? -33.469 3.84 13.297 1 48.25 108 ARG B O 1
ATOM 3278 N N . GLY B 1 109 ? -31.766 2.85 14.477 1 50.25 109 GLY B N 1
ATOM 3279 C CA . GLY B 1 109 ? -31.906 1.541 13.867 1 50.25 109 GLY B CA 1
ATOM 3280 C C . GLY B 1 109 ? -31.188 1.424 12.531 1 50.25 109 GLY B C 1
ATOM 3281 O O . GLY B 1 109 ? -31.328 0.419 11.836 1 50.25 109 GLY B O 1
ATOM 3282 N N . LEU B 1 110 ? -30.844 2.49 12.039 1 49.44 110 LEU B N 1
ATOM 3283 C CA . LEU B 1 110 ? -30.156 2.416 10.758 1 49.44 110 LEU B CA 1
ATOM 3284 C C . LEU B 1 110 ? -28.719 1.926 10.93 1 49.44 110 LEU B C 1
ATOM 3286 O O . LEU B 1 110 ? -27.922 2.574 11.609 1 49.44 110 LEU B O 1
ATOM 3290 N N . ALA B 1 111 ? -28.672 0.655 11.227 1 56.03 111 ALA B N 1
ATOM 3291 C CA . ALA B 1 111 ? -27.344 0.046 11.32 1 56.03 111 ALA B CA 1
ATOM 3292 C C . ALA B 1 111 ? -26.406 0.636 10.281 1 56.03 111 ALA B C 1
ATOM 3294 O O . ALA B 1 111 ? -26.031 -0.036 9.312 1 56.03 111 ALA B O 1
ATOM 3295 N N . ALA B 1 112 ? -26.531 1.968 10.047 1 65.75 112 ALA B N 1
ATOM 3296 C CA . ALA B 1 112 ? -25.703 2.701 9.094 1 65.75 112 ALA B CA 1
ATOM 3297 C C . ALA B 1 112 ? -24.453 3.26 9.758 1 65.75 112 ALA B C 1
ATOM 3299 O O . ALA B 1 112 ? -24.453 3.508 10.969 1 65.75 112 ALA B O 1
ATOM 3300 N N . GLY B 1 113 ? -23.297 2.891 9.273 1 84.88 113 GLY B N 1
ATOM 3301 C CA . GLY B 1 113 ? -22.047 3.439 9.742 1 84.88 113 GLY B CA 1
ATOM 3302 C C . GLY B 1 113 ? -20.828 2.875 9.016 1 84.88 113 GLY B C 1
ATOM 3303 O O . GLY B 1 113 ? -20.984 2.049 8.117 1 84.88 113 GLY B O 1
ATOM 3304 N N . THR B 1 114 ? -19.781 3.477 9.422 1 89.44 114 THR B N 1
ATOM 3305 C CA . THR B 1 114 ? -18.531 3.094 8.758 1 89.44 114 THR B CA 1
ATOM 3306 C C . THR B 1 114 ? -17.578 2.418 9.742 1 89.44 114 THR B C 1
ATOM 3308 O O . THR B 1 114 ? -17.344 2.93 10.836 1 89.44 114 THR B O 1
ATOM 3311 N N . ILE B 1 115 ? -17.203 1.238 9.383 1 93.44 115 ILE B N 1
ATOM 3312 C CA . ILE B 1 115 ? -16.125 0.57 10.102 1 93.44 115 ILE B CA 1
ATOM 3313 C C . ILE B 1 115 ? -14.781 1.112 9.625 1 93.44 115 ILE B C 1
ATOM 3315 O O . ILE B 1 115 ? -14.477 1.077 8.43 1 93.44 115 ILE B O 1
ATOM 3319 N N . ARG B 1 116 ? -13.992 1.63 10.523 1 95.19 116 ARG B N 1
ATOM 3320 C CA . ARG B 1 116 ? -12.641 2.08 10.211 1 95.19 116 ARG B CA 1
ATOM 3321 C C . ARG B 1 116 ? -11.594 1.166 10.844 1 95.19 116 ARG B C 1
ATOM 3323 O O . ARG B 1 116 ? -11.414 1.173 12.062 1 95.19 116 ARG B O 1
ATOM 3330 N N . VAL B 1 117 ? -10.859 0.439 9.977 1 97.81 117 VAL B N 1
ATOM 3331 C CA . VAL B 1 117 ? -9.969 -0.58 10.523 1 97.81 117 VAL B CA 1
ATOM 3332 C C . VAL B 1 117 ? -8.586 -0.449 9.883 1 97.81 117 VAL B C 1
ATOM 3334 O O . VAL B 1 117 ? -8.477 -0.226 8.672 1 97.81 117 VAL B O 1
ATOM 3337 N N . GLY B 1 118 ? -7.578 -0.422 10.727 1 97.56 118 GLY B N 1
ATOM 3338 C CA . GLY B 1 118 ? -6.191 -0.533 10.305 1 97.56 118 GLY B CA 1
ATOM 3339 C C . GLY B 1 118 ? -5.625 -1.93 10.477 1 97.56 118 GLY B C 1
ATOM 3340 O O . GLY B 1 118 ? -5.922 -2.609 11.461 1 97.56 118 GLY B O 1
ATOM 3341 N N . THR B 1 119 ? -4.805 -2.352 9.5 1 97.06 119 THR B N 1
ATOM 3342 C CA . THR B 1 119 ? -4.332 -3.729 9.57 1 97.06 119 THR B CA 1
ATOM 3343 C C . THR B 1 119 ? -2.977 -3.873 8.883 1 97.06 119 THR B C 1
ATOM 3345 O O . THR B 1 119 ? -2.631 -3.074 8.008 1 97.06 119 THR B O 1
ATOM 3348 N N . VAL B 1 120 ? -2.254 -4.863 9.297 1 95.44 120 VAL B N 1
ATOM 3349 C CA . VAL B 1 120 ? -1.06 -5.266 8.562 1 95.44 120 VAL B CA 1
ATOM 3350 C C . VAL B 1 120 ? -1.455 -6.109 7.352 1 95.44 120 VAL B C 1
ATOM 3352 O O . VAL B 1 120 ? -2.582 -6.602 7.273 1 95.44 120 VAL B O 1
ATOM 3355 N N . ALA B 1 121 ? -0.533 -6.355 6.508 1 96.12 121 ALA B N 1
ATOM 3356 C CA . ALA B 1 121 ? -0.806 -6.961 5.211 1 96.12 121 ALA B CA 1
ATOM 3357 C C . ALA B 1 121 ? -1.282 -8.406 5.367 1 96.12 121 ALA B C 1
ATOM 3359 O O . ALA B 1 121 ? -2.182 -8.844 4.648 1 96.12 121 ALA B O 1
ATOM 3360 N N . SER B 1 122 ? -0.683 -9.133 6.242 1 95.94 122 SER B N 1
ATOM 3361 C CA . SER B 1 122 ? -1.03 -10.539 6.402 1 95.94 122 SER B CA 1
ATOM 3362 C C . SER B 1 122 ? -2.486 -10.711 6.828 1 95.94 122 SER B C 1
ATOM 3364 O O . SER B 1 122 ? -3.156 -11.656 6.41 1 95.94 122 SER B O 1
ATOM 3366 N N . VAL B 1 123 ? -2.949 -9.797 7.621 1 96.56 123 VAL B N 1
ATOM 3367 C CA . VAL B 1 123 ? -4.328 -9.852 8.102 1 96.56 123 VAL B CA 1
ATOM 3368 C C . VAL B 1 123 ? -5.273 -9.414 6.984 1 96.56 123 VAL B C 1
ATOM 3370 O O . VAL B 1 123 ? -6.352 -9.992 6.812 1 96.56 123 VAL B O 1
ATOM 3373 N N . ALA B 1 124 ? -4.883 -8.422 6.266 1 97.81 124 ALA B N 1
ATOM 3374 C CA . ALA B 1 124 ? -5.68 -7.887 5.168 1 97.81 124 ALA B CA 1
ATOM 3375 C C . ALA B 1 124 ? -5.895 -8.938 4.082 1 97.81 124 ALA B C 1
ATOM 3377 O O . ALA B 1 124 ? -6.805 -8.812 3.258 1 97.81 124 ALA B O 1
ATOM 3378 N N . SER B 1 125 ? -5.117 -9.992 4.074 1 97.31 125 SER B N 1
ATOM 3379 C CA . SER B 1 125 ? -5.117 -10.938 2.967 1 97.31 125 SER B CA 1
ATOM 3380 C C . SER B 1 125 ? -6.086 -12.094 3.221 1 97.31 125 SER B C 1
ATOM 3382 O O . SER B 1 125 ? -6.52 -12.758 2.281 1 97.31 125 SER B O 1
ATOM 3384 N N . VAL B 1 126 ? -6.414 -12.344 4.496 1 96.12 126 VAL B N 1
ATOM 3385 C CA . VAL B 1 126 ? -7.203 -13.547 4.723 1 96.12 126 VAL B CA 1
ATOM 3386 C C . VAL B 1 126 ? -8.273 -13.281 5.781 1 96.12 126 VAL B C 1
ATOM 3388 O O . VAL B 1 126 ? -9.453 -13.141 5.457 1 96.12 126 VAL B O 1
ATOM 3391 N N . VAL B 1 127 ? -7.875 -12.984 6.965 1 96.12 127 VAL B N 1
ATOM 3392 C CA . VAL B 1 127 ? -8.766 -12.969 8.117 1 96.12 127 VAL B CA 1
ATOM 3393 C C . VAL B 1 127 ? -9.727 -11.789 8.016 1 96.12 127 VAL B C 1
ATOM 3395 O O . VAL B 1 127 ? -10.938 -11.945 8.211 1 96.12 127 VAL B O 1
ATOM 3398 N N . LEU B 1 128 ? -9.227 -10.656 7.688 1 97.88 128 LEU B N 1
ATOM 3399 C CA . LEU B 1 128 ? -10.055 -9.453 7.664 1 97.88 128 LEU B CA 1
ATOM 3400 C C . LEU B 1 128 ? -11.117 -9.555 6.57 1 97.88 128 LEU B C 1
ATOM 3402 O O . LEU B 1 128 ? -12.289 -9.25 6.809 1 97.88 128 LEU B O 1
ATOM 3406 N N . PRO B 1 129 ? -10.75 -10 5.379 1 98.12 129 PRO B N 1
ATOM 3407 C CA . PRO B 1 129 ? -11.773 -10.141 4.348 1 98.12 129 PRO B CA 1
ATOM 3408 C C . PRO B 1 129 ? -12.898 -11.086 4.762 1 98.12 129 PRO B C 1
ATOM 3410 O O . PRO B 1 129 ? -14.07 -10.812 4.496 1 98.12 129 PRO B O 1
ATOM 3413 N N . GLU B 1 130 ? -12.578 -12.109 5.391 1 97.06 130 GLU B N 1
ATOM 3414 C CA . GLU B 1 130 ? -13.594 -13.055 5.848 1 97.06 130 GLU B CA 1
ATOM 3415 C C . GLU B 1 130 ? -14.492 -12.43 6.906 1 97.06 130 GLU B C 1
ATOM 3417 O O . GLU B 1 130 ? -15.711 -12.625 6.891 1 97.06 130 GLU B O 1
ATOM 3422 N N . ALA B 1 131 ? -13.898 -11.719 7.766 1 97.69 131 ALA B N 1
ATOM 3423 C CA . ALA B 1 131 ? -14.672 -11.023 8.789 1 97.69 131 ALA B CA 1
ATOM 3424 C C . ALA B 1 131 ? -15.586 -9.969 8.172 1 97.69 131 ALA B C 1
ATOM 3426 O O . ALA B 1 131 ? -16.734 -9.797 8.609 1 97.69 131 ALA B O 1
ATOM 3427 N N . ILE B 1 132 ? -15.078 -9.227 7.227 1 98 132 ILE B N 1
ATOM 3428 C CA . ILE B 1 132 ? -15.844 -8.18 6.562 1 98 132 ILE B CA 1
ATOM 3429 C C . ILE B 1 132 ? -17.031 -8.797 5.82 1 98 132 ILE B C 1
ATOM 3431 O O . ILE B 1 132 ? -18.141 -8.258 5.852 1 98 132 ILE B O 1
ATOM 3435 N N . GLU B 1 133 ? -16.75 -9.898 5.148 1 97.5 133 GLU B N 1
ATOM 3436 C CA . GLU B 1 133 ? -17.859 -10.594 4.492 1 97.5 133 GLU B CA 1
ATOM 3437 C C . GLU B 1 133 ? -18.969 -10.93 5.48 1 97.5 133 GLU B C 1
ATOM 3439 O O . GLU B 1 133 ? -20.141 -10.672 5.211 1 97.5 133 GLU B O 1
ATOM 3444 N N . ALA B 1 134 ? -18.594 -11.469 6.586 1 96.62 134 ALA B N 1
ATOM 3445 C CA . ALA B 1 134 ? -19.562 -11.898 7.598 1 96.62 134 ALA B CA 1
ATOM 3446 C C . ALA B 1 134 ? -20.328 -10.703 8.164 1 96.62 134 ALA B C 1
ATOM 3448 O O . ALA B 1 134 ? -21.547 -10.773 8.344 1 96.62 134 ALA B O 1
ATOM 3449 N N . VAL B 1 135 ? -19.625 -9.664 8.445 1 96.19 135 VAL B N 1
ATOM 3450 C CA . VAL B 1 135 ? -20.266 -8.516 9.086 1 96.19 135 VAL B CA 1
ATOM 3451 C C . VAL B 1 135 ? -21.234 -7.855 8.102 1 96.19 135 VAL B C 1
ATOM 3453 O O . VAL B 1 135 ? -22.328 -7.445 8.477 1 96.19 135 VAL B O 1
ATOM 3456 N N . LEU B 1 136 ? -20.891 -7.73 6.867 1 95.94 136 LEU B N 1
ATOM 3457 C CA . LEU B 1 136 ? -21.734 -7.055 5.887 1 95.94 136 LEU B CA 1
ATOM 3458 C C . LEU B 1 136 ? -22.906 -7.938 5.48 1 95.94 136 LEU B C 1
ATOM 3460 O O . LEU B 1 136 ? -23.938 -7.438 5.016 1 95.94 136 LEU B O 1
ATOM 3464 N N . ALA B 1 137 ? -22.719 -9.273 5.574 1 94.88 137 ALA B N 1
ATOM 3465 C CA . ALA B 1 137 ? -23.844 -10.172 5.363 1 94.88 137 ALA B CA 1
ATOM 3466 C C . ALA B 1 137 ? -24.922 -9.961 6.422 1 94.88 137 ALA B C 1
ATOM 3468 O O . ALA B 1 137 ? -26.109 -10 6.117 1 94.88 137 ALA B O 1
ATOM 3469 N N . ARG B 1 138 ? -24.5 -9.711 7.613 1 92.75 138 ARG B N 1
ATOM 3470 C CA . ARG B 1 138 ? -25.422 -9.555 8.734 1 92.75 138 ARG B CA 1
ATOM 3471 C C . ARG B 1 138 ? -25.953 -8.125 8.805 1 92.75 138 ARG B C 1
ATOM 3473 O O . ARG B 1 138 ? -27.109 -7.91 9.18 1 92.75 138 ARG B O 1
ATOM 3480 N N . TRP B 1 139 ? -25.125 -7.18 8.43 1 92.19 139 TRP B N 1
ATOM 3481 C CA . TRP B 1 139 ? -25.5 -5.77 8.461 1 92.19 139 TRP B CA 1
ATOM 3482 C C . TRP B 1 139 ? -25.156 -5.09 7.137 1 92.19 139 TRP B C 1
ATOM 3484 O O . TRP B 1 139 ? -24.203 -4.324 7.055 1 92.19 139 TRP B O 1
ATOM 3494 N N . PRO B 1 140 ? -26 -5.172 6.141 1 91.81 140 PRO B N 1
ATOM 3495 C CA . PRO B 1 140 ? -25.688 -4.727 4.781 1 91.81 140 PRO B CA 1
ATOM 3496 C C . PRO B 1 140 ? -25.578 -3.209 4.664 1 91.81 140 PRO B C 1
ATOM 3498 O O . PRO B 1 140 ? -25.062 -2.697 3.664 1 91.81 140 PRO B O 1
ATOM 3501 N N . GLY B 1 141 ? -25.969 -2.479 5.633 1 88.44 141 GLY B N 1
ATOM 3502 C CA . GLY B 1 141 ? -25.922 -1.026 5.582 1 88.44 141 GLY B CA 1
ATOM 3503 C C . GLY B 1 141 ? -24.594 -0.451 6.016 1 88.44 141 GLY B C 1
ATOM 3504 O O . GLY B 1 141 ? -24.344 0.747 5.863 1 88.44 141 GLY B O 1
ATOM 3505 N N . LEU B 1 142 ? -23.719 -1.292 6.473 1 92.25 142 LEU B N 1
ATOM 3506 C CA . LEU B 1 142 ? -22.406 -0.842 6.934 1 92.25 142 LEU B CA 1
ATOM 3507 C C . LEU B 1 142 ? -21.453 -0.641 5.758 1 92.25 142 LEU B C 1
ATOM 3509 O O . LEU B 1 142 ? -21.641 -1.24 4.695 1 92.25 142 LEU B O 1
ATOM 3513 N N . ARG B 1 143 ? -20.531 0.225 5.984 1 94.31 143 ARG B N 1
ATOM 3514 C CA . ARG B 1 143 ? -19.422 0.432 5.078 1 94.31 143 ARG B CA 1
ATOM 3515 C C . ARG B 1 143 ? -18.078 0.211 5.793 1 94.31 143 ARG B C 1
ATOM 3517 O O . ARG B 1 143 ? -18.016 0.275 7.023 1 94.31 143 ARG B O 1
ATOM 3524 N N . VAL B 1 144 ? -17.078 -0.069 5 1 97 144 VAL B N 1
ATOM 3525 C CA . VAL B 1 144 ? -15.789 -0.367 5.605 1 97 144 VAL B CA 1
ATOM 3526 C C . VAL B 1 144 ? -14.703 0.495 4.961 1 97 144 VAL B C 1
ATOM 3528 O O . VAL B 1 144 ? -14.664 0.646 3.738 1 97 144 VAL B O 1
ATOM 3531 N N . ARG B 1 145 ? -13.883 1.068 5.758 1 97.06 145 ARG B N 1
ATOM 3532 C CA . ARG B 1 145 ? -12.641 1.715 5.336 1 97.06 145 ARG B CA 1
ATOM 3533 C C . ARG B 1 145 ? -11.422 1.01 5.926 1 97.06 145 ARG B C 1
ATOM 3535 O O . ARG B 1 145 ? -11.328 0.846 7.145 1 97.06 145 ARG B O 1
ATOM 3542 N N . ILE B 1 146 ? -10.539 0.621 5.062 1 98.06 146 ILE B N 1
ATOM 3543 C CA . ILE B 1 146 ? -9.375 -0.157 5.484 1 98.06 146 ILE B CA 1
ATOM 3544 C C . ILE B 1 146 ? -8.102 0.633 5.215 1 98.06 146 ILE B C 1
ATOM 3546 O O . ILE B 1 146 ? -7.898 1.14 4.105 1 98.06 146 ILE B O 1
ATOM 3550 N N . VAL B 1 147 ? -7.281 0.667 6.211 1 95.62 147 VAL B N 1
ATOM 3551 C CA . VAL B 1 147 ? -5.945 1.235 6.066 1 95.62 147 VAL B CA 1
ATOM 3552 C C . VAL B 1 147 ? -4.891 0.167 6.363 1 95.62 147 VAL B C 1
ATOM 3554 O O . VAL B 1 147 ? -4.922 -0.467 7.422 1 95.62 147 VAL B O 1
ATOM 3557 N N . GLU B 1 148 ? -4.008 -0.015 5.41 1 94.81 148 GLU B N 1
ATOM 3558 C CA . GLU B 1 148 ? -2.914 -0.963 5.602 1 94.81 148 GLU B CA 1
ATOM 3559 C C . GLU B 1 148 ? -1.634 -0.25 6.027 1 94.81 148 GLU B C 1
ATOM 3561 O O . GLU B 1 148 ? -1.292 0.801 5.484 1 94.81 148 GLU B O 1
ATOM 3566 N N . GLY B 1 149 ? -0.984 -0.783 6.992 1 88.94 149 GLY B N 1
ATOM 3567 C CA . GLY B 1 149 ? 0.261 -0.201 7.465 1 88.94 149 GLY B CA 1
ATOM 3568 C C . GLY B 1 149 ? 0.999 -1.091 8.445 1 88.94 149 GLY B C 1
ATOM 3569 O O . GLY B 1 149 ? 0.592 -2.23 8.688 1 88.94 149 GLY B O 1
ATOM 3570 N N . VAL B 1 150 ? 2.105 -0.482 8.938 1 81.62 150 VAL B N 1
ATOM 3571 C CA . VAL B 1 150 ? 2.902 -1.188 9.938 1 81.62 150 VAL B CA 1
ATOM 3572 C C . VAL B 1 150 ? 2.535 -0.7 11.336 1 81.62 150 VAL B C 1
ATOM 3574 O O . VAL B 1 150 ? 1.729 0.223 11.484 1 81.62 150 VAL B O 1
ATOM 3577 N N . GLY B 1 151 ? 3.039 -1.349 12.336 1 76.56 151 GLY B N 1
ATOM 3578 C CA . GLY B 1 151 ? 2.611 -1.187 13.719 1 76.56 151 GLY B CA 1
ATOM 3579 C C . GLY B 1 151 ? 2.625 0.258 14.18 1 76.56 151 GLY B C 1
ATOM 3580 O O . GLY B 1 151 ? 1.617 0.767 14.68 1 76.56 151 GLY B O 1
ATOM 3581 N N . ASP B 1 152 ? 3.666 1.011 14.047 1 73.94 152 ASP B N 1
ATOM 3582 C CA . ASP B 1 152 ? 3.736 2.375 14.555 1 73.94 152 ASP B CA 1
ATOM 3583 C C . ASP B 1 152 ? 2.736 3.283 13.844 1 73.94 152 ASP B C 1
ATOM 3585 O O . ASP B 1 152 ? 2.113 4.145 14.469 1 73.94 152 ASP B O 1
ATOM 3589 N N . PHE B 1 153 ? 2.588 3.012 12.609 1 80.38 153 PHE B N 1
ATOM 3590 C CA . PHE B 1 153 ? 1.629 3.781 11.828 1 80.38 153 PHE B CA 1
ATOM 3591 C C . PHE B 1 153 ? 0.205 3.514 12.297 1 80.38 153 PHE B C 1
ATOM 3593 O O . PHE B 1 153 ? -0.591 4.441 12.445 1 80.38 153 PHE B O 1
ATOM 3600 N N . LEU B 1 154 ? -0.085 2.328 12.578 1 89.94 154 LEU B N 1
ATOM 3601 C CA . LEU B 1 154 ? -1.427 1.943 13 1 89.94 154 LEU B CA 1
ATOM 3602 C C . LEU B 1 154 ? -1.729 2.473 14.398 1 89.94 154 LEU B C 1
ATOM 3604 O O . LEU B 1 154 ? -2.861 2.865 14.688 1 89.94 154 LEU B O 1
ATOM 3608 N N . ALA B 1 155 ? -0.713 2.482 15.242 1 86.38 155 ALA B N 1
ATOM 3609 C CA . ALA B 1 155 ? -0.88 3.049 16.578 1 86.38 155 ALA B CA 1
ATOM 3610 C C . ALA B 1 155 ? -1.224 4.535 16.5 1 86.38 155 ALA B C 1
ATOM 3612 O O . ALA B 1 155 ? -2.15 5 17.172 1 86.38 155 ALA B O 1
ATOM 3613 N N . ASP B 1 156 ? -0.494 5.203 15.656 1 80.19 156 ASP B N 1
ATOM 3614 C CA . ASP B 1 156 ? -0.743 6.629 15.461 1 80.19 156 ASP B CA 1
ATOM 3615 C C . ASP B 1 156 ? -2.143 6.871 14.898 1 80.19 156 ASP B C 1
ATOM 3617 O O . ASP B 1 156 ? -2.828 7.809 15.312 1 80.19 156 ASP B O 1
ATOM 3621 N N . ALA B 1 157 ? -2.51 6.07 13.969 1 86.31 157 ALA B N 1
ATOM 3622 C CA . ALA B 1 157 ? -3.828 6.207 13.352 1 86.31 157 ALA B CA 1
ATOM 3623 C C . ALA B 1 157 ? -4.938 6.004 14.383 1 86.31 157 ALA B C 1
ATOM 3625 O O . ALA B 1 157 ? -5.973 6.668 14.328 1 86.31 157 ALA B O 1
ATOM 3626 N N . LEU B 1 158 ? -4.734 5.094 15.297 1 87 158 LEU B N 1
ATOM 3627 C CA . LEU B 1 158 ? -5.68 4.883 16.391 1 87 158 LEU B CA 1
ATOM 3628 C C . LEU B 1 158 ? -5.777 6.125 17.266 1 87 158 LEU B C 1
ATOM 3630 O O . LEU B 1 158 ? -6.879 6.578 17.594 1 87 158 LEU B O 1
ATOM 3634 N N . LEU B 1 159 ? -4.637 6.633 17.547 1 76.69 159 LEU B N 1
ATOM 3635 C CA . LEU B 1 159 ? -4.586 7.762 18.469 1 76.69 159 LEU B CA 1
ATOM 3636 C C . LEU B 1 159 ? -5.199 9.008 17.844 1 76.69 159 LEU B C 1
ATOM 3638 O O . LEU B 1 159 ? -5.832 9.812 18.531 1 76.69 159 LEU B O 1
ATOM 3642 N N . ARG B 1 160 ? -5 9.055 16.547 1 73 160 ARG B N 1
ATOM 3643 C CA . ARG B 1 160 ? -5.559 10.188 15.812 1 73 160 ARG B CA 1
ATOM 3644 C C . ARG B 1 160 ? -7.023 9.945 15.461 1 73 160 ARG B C 1
ATOM 3646 O O . ARG B 1 160 ? -7.652 10.766 14.781 1 73 160 ARG B O 1
ATOM 3653 N N . ARG B 1 161 ? -7.508 8.797 15.797 1 77.81 161 ARG B N 1
ATOM 3654 C CA . ARG B 1 161 ? -8.898 8.398 15.617 1 77.81 161 ARG B CA 1
ATOM 3655 C C . ARG B 1 161 ? -9.258 8.289 14.141 1 77.81 161 ARG B C 1
ATOM 3657 O O . ARG B 1 161 ? -10.383 8.586 13.742 1 77.81 161 ARG B O 1
ATOM 3664 N N . GLU B 1 162 ? -8.266 8.008 13.414 1 82.12 162 GLU B N 1
ATOM 3665 C CA . GLU B 1 162 ? -8.477 7.742 11.992 1 82.12 162 GLU B CA 1
ATOM 3666 C C . GLU B 1 162 ? -9.031 6.34 11.773 1 82.12 162 GLU B C 1
ATOM 3668 O O . GLU B 1 162 ? -9.664 6.07 10.75 1 82.12 162 GLU B O 1
ATOM 3673 N N . ILE B 1 163 ? -8.711 5.488 12.727 1 93.19 163 ILE B N 1
ATOM 3674 C CA . ILE B 1 163 ? -9.258 4.137 12.734 1 93.19 163 ILE B CA 1
ATOM 3675 C C . ILE B 1 163 ? -9.789 3.807 14.133 1 93.19 163 ILE B C 1
ATOM 3677 O O . ILE B 1 163 ? -9.391 4.438 15.117 1 93.19 163 ILE B O 1
ATOM 3681 N N . ASP B 1 164 ? -10.656 2.871 14.156 1 90.25 164 ASP B N 1
ATOM 3682 C CA . ASP B 1 164 ? -11.273 2.473 15.422 1 90.25 164 ASP B CA 1
ATOM 3683 C C . ASP B 1 164 ? -10.648 1.186 15.953 1 90.25 164 ASP B C 1
ATOM 3685 O O . ASP B 1 164 ? -10.648 0.947 17.156 1 90.25 164 ASP B O 1
ATOM 3689 N N . LEU B 1 165 ? -10.195 0.341 15.031 1 95.62 165 LEU B N 1
ATOM 3690 C CA . LEU B 1 165 ? -9.516 -0.908 15.352 1 95.62 165 LEU B CA 1
ATOM 3691 C C . LEU B 1 165 ? -8.211 -1.027 14.562 1 95.62 165 LEU B C 1
ATOM 3693 O O . LEU B 1 165 ? -8.156 -0.647 13.391 1 95.62 165 LEU B O 1
ATOM 3697 N N . ALA B 1 166 ? -7.234 -1.497 15.234 1 96.38 166 ALA B N 1
ATOM 3698 C CA . ALA B 1 166 ? -5.988 -1.876 14.578 1 96.38 166 ALA B CA 1
ATOM 3699 C C . ALA B 1 166 ? -5.695 -3.361 14.766 1 96.38 166 ALA B C 1
ATOM 3701 O O . ALA B 1 166 ? -5.863 -3.896 15.867 1 96.38 166 ALA B O 1
ATOM 3702 N N . ILE B 1 167 ? -5.359 -3.982 13.68 1 96.31 167 ILE B N 1
ATOM 3703 C CA . ILE B 1 167 ? -5.039 -5.406 13.766 1 96.31 167 ILE B CA 1
ATOM 3704 C C . ILE B 1 167 ? -3.6 -5.637 13.312 1 96.31 167 ILE B C 1
ATOM 3706 O O . ILE B 1 167 ? -3.25 -5.352 12.164 1 96.31 167 ILE B O 1
ATOM 3710 N N . GLY B 1 168 ? -2.832 -6.121 14.188 1 93 168 GLY B N 1
ATOM 3711 C CA . GLY B 1 168 ? -1.435 -6.344 13.852 1 93 168 GLY B CA 1
ATOM 3712 C C . GLY B 1 168 ? -0.648 -6.992 14.977 1 93 168 GLY B C 1
ATOM 3713 O O . GLY B 1 168 ? -1.212 -7.719 15.797 1 93 168 GLY B O 1
ATOM 3714 N N . ILE B 1 169 ? 0.687 -6.832 14.844 1 86.81 169 ILE B N 1
ATOM 3715 C CA . ILE B 1 169 ? 1.589 -7.461 15.805 1 86.81 169 ILE B CA 1
ATOM 3716 C C . ILE B 1 169 ? 2.076 -6.422 16.812 1 86.81 169 ILE B C 1
ATOM 3718 O O . ILE B 1 169 ? 2.441 -5.305 16.438 1 86.81 169 ILE B O 1
ATOM 3722 N N . ALA B 1 170 ? 2.197 -6.812 18.062 1 73.44 170 ALA B N 1
ATOM 3723 C CA . ALA B 1 170 ? 2.863 -6.18 19.203 1 73.44 170 ALA B CA 1
ATOM 3724 C C . ALA B 1 170 ? 2.736 -4.66 19.125 1 73.44 170 ALA B C 1
ATOM 3726 O O . ALA B 1 170 ? 3.732 -3.941 19.25 1 73.44 170 ALA B O 1
ATOM 3727 N N . LEU B 1 171 ? 1.555 -4.172 18.906 1 72.38 171 LEU B N 1
ATOM 3728 C CA . LEU B 1 171 ? 1.47 -2.727 19.062 1 72.38 171 LEU B CA 1
ATOM 3729 C C . LEU B 1 171 ? 1.78 -2.32 20.5 1 72.38 171 LEU B C 1
ATOM 3731 O O . LEU B 1 171 ? 1.446 -3.043 21.438 1 72.38 171 LEU B O 1
ATOM 3735 N N . PRO B 1 172 ? 2.602 -1.333 20.641 1 66.88 172 PRO B N 1
ATOM 3736 C CA . PRO B 1 172 ? 2.904 -0.921 22.016 1 66.88 172 PRO B CA 1
ATOM 3737 C C . PRO B 1 172 ? 1.65 -0.64 22.828 1 66.88 172 PRO B C 1
ATOM 3739 O O . PRO B 1 172 ? 0.829 0.195 22.453 1 66.88 172 PRO B O 1
ATOM 3742 N N . GLU B 1 173 ? 1.394 -1.504 23.75 1 72.62 173 GLU B N 1
ATOM 3743 C CA . GLU B 1 173 ? 0.343 -1.2 24.719 1 72.62 173 GLU B CA 1
ATOM 3744 C C . GLU B 1 173 ? 0.782 -0.103 25.672 1 72.62 173 GLU B C 1
ATOM 3746 O O . GLU B 1 173 ? 1.909 -0.123 26.172 1 72.62 173 GLU B O 1
ATOM 3751 N N . ASN B 1 174 ? 0.052 0.894 25.609 1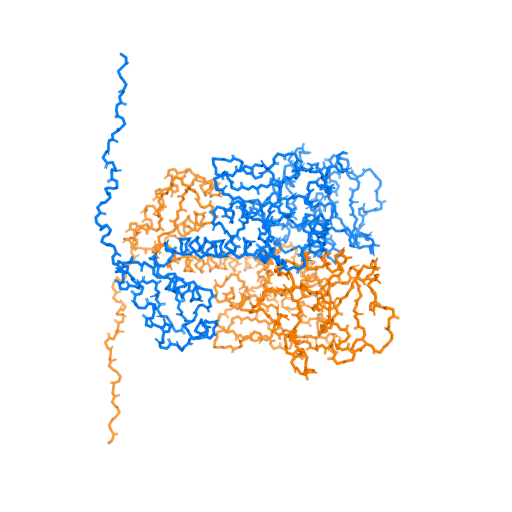 75 174 ASN B N 1
ATOM 3752 C CA . ASN B 1 174 ? 0.319 1.982 26.547 1 75 174 ASN B CA 1
ATOM 3753 C C . ASN B 1 174 ? -0.967 2.51 27.172 1 75 174 ASN B C 1
ATOM 3755 O O . ASN B 1 174 ? -1.967 1.792 27.25 1 75 174 ASN B O 1
ATOM 3759 N N . GLU B 1 175 ? -0.808 3.607 27.703 1 76.5 175 GLU B N 1
ATOM 3760 C CA . GLU B 1 175 ? -1.944 4.18 28.422 1 76.5 175 GLU B CA 1
ATOM 3761 C C . GLU B 1 175 ? -3.066 4.562 27.453 1 76.5 175 GLU B C 1
ATOM 3763 O O . GLU B 1 175 ? -4.211 4.75 27.875 1 76.5 175 GLU B O 1
ATOM 3768 N N . GLU B 1 176 ? -2.723 4.469 26.234 1 82.56 176 GLU B N 1
ATOM 3769 C CA . GLU B 1 176 ? -3.725 4.988 25.312 1 82.56 176 GLU B CA 1
ATOM 3770 C C . GLU B 1 176 ? -4.293 3.879 24.438 1 82.56 176 GLU B C 1
ATOM 3772 O O . GLU B 1 176 ? -5.402 4 23.922 1 82.56 176 GLU B O 1
ATOM 3777 N N . ILE B 1 177 ? -3.51 2.814 24.25 1 90.19 177 ILE B N 1
ATOM 3778 C CA . ILE B 1 177 ? -3.893 1.72 23.359 1 90.19 177 ILE B CA 1
ATOM 3779 C C . ILE B 1 177 ? -3.854 0.399 24.125 1 90.19 177 ILE B C 1
ATOM 3781 O O . ILE B 1 177 ? -2.932 0.154 24.906 1 90.19 177 ILE B O 1
ATOM 3785 N N . CYS B 1 178 ? -4.84 -0.446 23.922 1 90.94 178 CYS B N 1
ATOM 3786 C CA . CYS B 1 178 ? -4.848 -1.752 24.562 1 90.94 178 CYS B CA 1
ATOM 3787 C C . CYS B 1 178 ? -5.277 -2.844 23.594 1 90.94 178 CYS B C 1
ATOM 3789 O O . CYS B 1 178 ? -6.031 -2.582 22.656 1 90.94 178 CYS B O 1
ATOM 3791 N N . ALA B 1 179 ? -4.832 -3.979 23.859 1 92.88 179 ALA B N 1
ATOM 3792 C CA . ALA B 1 179 ? -5.266 -5.152 23.094 1 92.88 179 ALA B CA 1
ATOM 3793 C C . ALA B 1 179 ? -6.652 -5.609 23.547 1 92.88 179 ALA B C 1
ATOM 3795 O O . ALA B 1 179 ? -6.973 -5.578 24.734 1 92.88 179 ALA B O 1
ATOM 3796 N N . VAL B 1 180 ? -7.438 -5.91 22.578 1 91.81 180 VAL B N 1
ATOM 3797 C CA . VAL B 1 180 ? -8.719 -6.527 22.906 1 91.81 180 VAL B CA 1
ATOM 3798 C C . VAL B 1 180 ? -8.492 -7.957 23.406 1 91.81 180 VAL B C 1
ATOM 3800 O O . VAL B 1 180 ? -7.852 -8.758 22.719 1 91.81 180 VAL B O 1
ATOM 3803 N N . ALA B 1 181 ? -9.07 -8.164 24.516 1 85.5 181 ALA B N 1
ATOM 3804 C CA . ALA B 1 181 ? -8.875 -9.469 25.156 1 85.5 181 ALA B CA 1
ATOM 3805 C C . ALA B 1 181 ? -9.531 -10.578 24.328 1 85.5 181 ALA B C 1
ATOM 3807 O O . ALA B 1 181 ? -10.578 -10.367 23.719 1 85.5 181 ALA B O 1
ATOM 3808 N N . ASP B 1 182 ? -8.938 -11.688 24.141 1 85.31 182 ASP B N 1
ATOM 3809 C CA . ASP B 1 182 ? -9.477 -12.953 23.641 1 85.31 182 ASP B CA 1
ATOM 3810 C C . ASP B 1 182 ? -9.594 -12.938 22.125 1 85.31 182 ASP B C 1
ATOM 3812 O O . ASP B 1 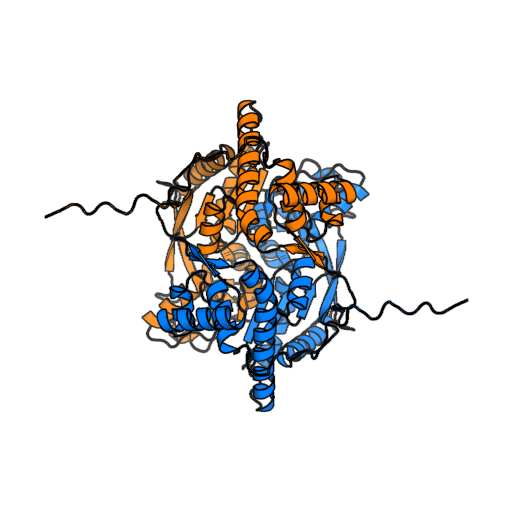182 ? -10.352 -13.727 21.547 1 85.31 182 ASP B O 1
ATOM 3816 N N . VAL B 1 183 ? -9.094 -12 21.5 1 90.75 183 VAL B N 1
ATOM 3817 C CA . VAL B 1 183 ? -9.062 -12.023 20.047 1 90.75 183 VAL B CA 1
ATOM 3818 C C . VAL B 1 183 ? -7.613 -12.023 19.547 1 90.75 183 VAL B C 1
ATOM 3820 O O . VAL B 1 183 ? -6.887 -11.047 19.734 1 90.75 183 VAL B O 1
ATOM 3823 N N . GLY B 1 184 ? -7.25 -13.055 19.016 1 90.94 184 GLY B N 1
ATOM 3824 C CA . GLY B 1 184 ? -5.891 -13.188 18.516 1 90.94 184 GLY B CA 1
ATOM 3825 C C . GLY B 1 184 ? -5.633 -14.523 17.828 1 90.94 184 GLY B C 1
ATOM 3826 O O . GLY B 1 184 ? -6.41 -15.469 18 1 90.94 184 GLY B O 1
ATOM 3827 N N . TRP B 1 185 ? -4.66 -14.602 17 1 92.69 185 TRP B N 1
ATOM 3828 C CA . TRP B 1 185 ? -4.215 -15.805 16.312 1 92.69 185 TRP B CA 1
ATOM 3829 C C . TRP B 1 185 ? -2.74 -15.703 15.938 1 92.69 185 TRP B C 1
ATOM 3831 O O . TRP B 1 185 ? -2.076 -14.719 16.266 1 92.69 185 TRP B O 1
ATOM 3841 N N . SER B 1 186 ? -2.223 -16.734 15.414 1 92.75 186 SER B N 1
ATOM 3842 C CA . SER B 1 186 ? -0.806 -16.75 15.07 1 92.75 186 SER B CA 1
ATOM 3843 C C . SER B 1 186 ? -0.598 -17.125 13.602 1 92.75 186 SER B C 1
ATOM 3845 O O . SER B 1 186 ? -1.422 -17.812 13.016 1 92.75 186 SER B O 1
ATOM 3847 N N . ASP B 1 187 ? 0.399 -16.562 13.023 1 93.5 187 ASP B N 1
ATOM 3848 C CA . ASP B 1 187 ? 0.954 -17.016 11.75 1 93.5 187 ASP B CA 1
ATOM 3849 C C . ASP B 1 187 ? 2.48 -17 11.781 1 93.5 187 ASP B C 1
ATOM 3851 O O . ASP B 1 187 ? 3.084 -16.906 12.852 1 93.5 187 ASP B O 1
ATOM 3855 N N . SER B 1 188 ? 3.1 -17.281 10.594 1 95.25 188 SER B N 1
ATOM 3856 C CA . SER B 1 188 ? 4.559 -17.375 10.578 1 95.25 188 SER B CA 1
ATOM 3857 C C . SER B 1 188 ? 5.133 -16.688 9.336 1 95.25 188 SER B C 1
ATOM 3859 O O . SER B 1 188 ? 4.5 -16.688 8.281 1 95.25 188 SER B O 1
ATOM 3861 N N . SER B 1 189 ? 6.258 -16.125 9.555 1 96.75 189 SER B N 1
ATOM 3862 C CA . SER B 1 189 ? 7.031 -15.578 8.438 1 96.75 189 SER B CA 1
ATOM 3863 C C . SER B 1 189 ? 8.094 -16.562 7.969 1 96.75 189 SER B C 1
ATOM 3865 O O . SER B 1 189 ? 8.602 -17.359 8.758 1 96.75 189 SER B O 1
ATOM 3867 N N . PHE B 1 190 ? 8.469 -16.484 6.703 1 97.25 190 PHE B N 1
ATOM 3868 C CA . PHE B 1 190 ? 9.461 -17.344 6.074 1 97.25 190 PHE B CA 1
ATOM 3869 C C . PHE B 1 190 ? 10.344 -16.562 5.117 1 97.25 190 PHE B C 1
ATOM 3871 O O . PHE B 1 190 ? 9.969 -15.477 4.664 1 97.25 190 PHE B O 1
ATOM 3878 N N . VAL B 1 191 ? 11.469 -17.109 4.902 1 97.94 191 VAL B N 1
ATOM 3879 C CA . VAL B 1 191 ? 12.211 -16.688 3.719 1 97.94 191 VAL B CA 1
ATOM 3880 C C . VAL B 1 191 ? 11.523 -17.219 2.463 1 97.94 191 VAL B C 1
ATOM 3882 O O . VAL B 1 191 ? 11.227 -18.406 2.369 1 97.94 191 VAL B O 1
ATOM 3885 N N . VAL B 1 192 ? 11.281 -16.359 1.494 1 98.31 192 VAL B N 1
ATOM 3886 C CA . VAL B 1 192 ? 10.555 -16.781 0.302 1 98.31 192 VAL B CA 1
ATOM 3887 C C . VAL B 1 192 ? 11.398 -16.5 -0.942 1 98.31 192 VAL B C 1
ATOM 3889 O O . VAL B 1 192 ? 12.203 -15.562 -0.956 1 98.31 192 VAL B O 1
ATOM 3892 N N . ALA B 1 193 ? 11.172 -17.297 -1.917 1 98.5 193 ALA B N 1
ATOM 3893 C CA . ALA B 1 193 ? 11.859 -17.219 -3.203 1 98.5 193 ALA B CA 1
ATOM 3894 C C . ALA B 1 193 ? 10.922 -17.562 -4.352 1 98.5 193 ALA B C 1
ATOM 3896 O O . ALA B 1 193 ? 9.844 -18.125 -4.137 1 98.5 193 ALA B O 1
ATOM 3897 N N . ALA B 1 194 ? 11.352 -17.172 -5.543 1 98.38 194 ALA B N 1
ATOM 3898 C CA . ALA B 1 194 ? 10.641 -17.641 -6.727 1 98.38 194 ALA B CA 1
ATOM 3899 C C . ALA B 1 194 ? 10.688 -19.156 -6.832 1 98.38 194 ALA B C 1
ATOM 3901 O O . ALA B 1 194 ? 11.672 -19.781 -6.422 1 98.38 194 ALA B O 1
ATOM 3902 N N . ALA B 1 195 ? 9.648 -19.766 -7.406 1 95.69 195 ALA B N 1
ATOM 3903 C CA . ALA B 1 195 ? 9.578 -21.219 -7.551 1 95.69 195 ALA B CA 1
ATOM 3904 C C . ALA B 1 195 ? 10.742 -21.734 -8.391 1 95.69 195 ALA B C 1
ATOM 3906 O O . ALA B 1 195 ? 11.219 -22.859 -8.18 1 95.69 195 ALA B O 1
ATOM 3907 N N . GLY B 1 196 ? 11.312 -20.984 -9.289 1 93.56 196 GLY B N 1
ATOM 3908 C CA . GLY B 1 196 ? 12.414 -21.391 -10.141 1 93.56 196 GLY B CA 1
ATOM 3909 C C . GLY B 1 196 ? 13.773 -21.016 -9.578 1 93.56 196 GLY B C 1
ATOM 3910 O O . GLY B 1 196 ? 14.797 -21.219 -10.227 1 93.56 196 GLY B O 1
ATOM 3911 N N . HIS B 1 197 ? 13.75 -20.469 -8.398 1 96.31 197 HIS B N 1
ATOM 3912 C CA . HIS B 1 197 ? 15.008 -20.062 -7.781 1 96.31 197 HIS B CA 1
ATOM 3913 C C . HIS B 1 197 ? 15.898 -21.266 -7.496 1 96.31 197 HIS B C 1
ATOM 3915 O O . HIS B 1 197 ? 15.422 -22.312 -7.062 1 96.31 197 HIS B O 1
ATOM 3921 N N . PRO B 1 198 ? 17.172 -21.156 -7.566 1 94.19 198 PRO B N 1
ATOM 3922 C CA . PRO B 1 198 ? 18.109 -22.266 -7.371 1 94.19 198 PRO B CA 1
ATOM 3923 C C . PRO B 1 198 ? 18 -22.891 -5.98 1 94.19 198 PRO B C 1
ATOM 3925 O O . PRO B 1 198 ? 18.25 -24.094 -5.812 1 94.19 198 PRO B O 1
ATOM 3928 N N . LEU B 1 199 ? 17.625 -22.188 -5.062 1 95.44 199 LEU B N 1
ATOM 3929 C CA . LEU B 1 199 ? 17.578 -22.672 -3.686 1 95.44 199 LEU B CA 1
ATOM 3930 C C . LEU B 1 199 ? 16.344 -23.547 -3.453 1 95.44 199 LEU B C 1
ATOM 3932 O O . LEU B 1 199 ? 16.281 -24.281 -2.469 1 95.44 199 LEU B O 1
ATOM 3936 N N . THR B 1 200 ? 15.25 -23.375 -4.203 1 92.5 200 THR B N 1
ATOM 3937 C CA . THR B 1 200 ? 14.016 -24.109 -3.984 1 92.5 200 THR B CA 1
ATOM 3938 C C . THR B 1 200 ? 14.211 -25.609 -4.266 1 92.5 200 THR B C 1
ATOM 3940 O O . THR B 1 200 ? 13.461 -26.438 -3.771 1 92.5 200 THR B O 1
ATOM 3943 N N . GLY B 1 201 ? 15.219 -26.078 -4.91 1 86.38 201 GLY B N 1
ATOM 3944 C CA . GLY B 1 201 ? 15.484 -27.469 -5.219 1 86.38 201 GLY B CA 1
ATOM 3945 C C . GLY B 1 201 ? 16.375 -28.156 -4.191 1 86.38 201 GLY B C 1
ATOM 3946 O O . GLY B 1 201 ? 16.578 -29.375 -4.25 1 86.38 201 GLY B O 1
ATOM 3947 N N . ARG B 1 202 ? 16.812 -27.438 -3.25 1 88.44 202 ARG B N 1
ATOM 3948 C CA . ARG B 1 202 ? 17.734 -27.969 -2.256 1 88.44 202 ARG B CA 1
ATOM 3949 C C . ARG B 1 202 ? 16.984 -28.375 -0.987 1 88.44 202 ARG B C 1
ATOM 3951 O O . ARG B 1 202 ? 16.031 -27.719 -0.579 1 88.44 202 ARG B O 1
ATOM 3958 N N . THR B 1 203 ? 17.547 -29.578 -0.516 1 84 203 THR B N 1
ATOM 3959 C CA . THR B 1 203 ? 17.016 -30.047 0.759 1 84 203 THR B CA 1
ATOM 3960 C C . THR B 1 203 ? 17.906 -29.609 1.913 1 84 203 THR B C 1
ATOM 3962 O O . THR B 1 203 ? 19.094 -29.328 1.714 1 84 203 THR B O 1
ATOM 3965 N N . ALA B 1 204 ? 17.516 -29.266 3.092 1 86.06 204 ALA B N 1
ATOM 3966 C CA . ALA B 1 204 ? 18.25 -28.953 4.309 1 86.06 204 ALA B CA 1
ATOM 3967 C C . ALA B 1 204 ? 18.969 -27.594 4.184 1 86.06 204 ALA B C 1
ATOM 3969 O O . ALA B 1 204 ? 20.156 -27.484 4.457 1 86.06 204 ALA B O 1
ATOM 3970 N N . LEU B 1 205 ? 18.328 -26.656 3.699 1 93.69 205 LEU B N 1
ATOM 3971 C CA . LEU B 1 205 ? 18.875 -25.312 3.545 1 93.69 205 LEU B CA 1
ATOM 3972 C C . LEU B 1 205 ? 19.203 -24.688 4.902 1 93.69 205 LEU B C 1
ATOM 3974 O O . LEU B 1 205 ? 18.484 -24.938 5.883 1 93.69 205 LEU B O 1
ATOM 3978 N N . ARG B 1 206 ? 20.406 -24.094 4.957 1 95.44 206 ARG B N 1
ATOM 3979 C CA . ARG B 1 206 ? 20.766 -23.219 6.07 1 95.44 206 ARG B CA 1
ATOM 3980 C C . ARG B 1 206 ? 20.672 -21.766 5.668 1 95.44 206 ARG B C 1
ATOM 3982 O O . ARG B 1 206 ? 20.766 -21.422 4.484 1 95.44 206 ARG B O 1
ATOM 3989 N N . LEU B 1 207 ? 20.484 -20.891 6.676 1 96.5 207 LEU B N 1
ATOM 3990 C CA . LEU B 1 207 ? 20.391 -19.469 6.398 1 96.5 207 LEU B CA 1
ATOM 3991 C C . LEU B 1 207 ? 21.641 -18.969 5.684 1 96.5 207 LEU B C 1
ATOM 3993 O O . LEU B 1 207 ? 21.562 -18.078 4.828 1 96.5 207 LEU B O 1
ATOM 3997 N N . ALA B 1 208 ? 22.703 -19.531 5.973 1 95.88 208 ALA B N 1
ATOM 3998 C CA . ALA B 1 208 ? 23.984 -19.156 5.383 1 95.88 208 ALA B CA 1
ATOM 3999 C C . ALA B 1 208 ? 23.969 -19.344 3.869 1 95.88 208 ALA B C 1
ATOM 4001 O O . ALA B 1 208 ? 24.688 -18.656 3.146 1 95.88 208 ALA B O 1
ATOM 4002 N N . ASP B 1 209 ? 23.141 -20.266 3.41 1 95.88 209 ASP B N 1
ATOM 4003 C CA . ASP B 1 209 ? 23.031 -20.531 1.977 1 95.88 209 ASP B CA 1
ATOM 4004 C C . ASP B 1 209 ? 22.438 -19.328 1.251 1 95.88 209 ASP B C 1
ATOM 4006 O O . ASP B 1 209 ? 22.516 -19.234 0.024 1 95.88 209 ASP B O 1
ATOM 4010 N N . THR B 1 210 ? 21.797 -18.328 1.992 1 96.5 210 THR B N 1
ATOM 4011 C CA . THR B 1 210 ? 21.172 -17.156 1.384 1 96.5 210 THR B CA 1
ATOM 4012 C C . THR B 1 210 ? 22.109 -15.945 1.438 1 96.5 210 THR B C 1
ATOM 4014 O O . THR B 1 210 ? 21.75 -14.859 0.988 1 96.5 210 THR B O 1
ATOM 4017 N N . ALA B 1 211 ? 23.281 -16.078 1.973 1 91.44 211 ALA B N 1
ATOM 4018 C CA . ALA B 1 211 ? 24.188 -14.961 2.279 1 91.44 211 ALA B CA 1
ATOM 4019 C C . ALA B 1 211 ? 24.578 -14.203 1.012 1 91.44 211 ALA B C 1
ATOM 4021 O O . ALA B 1 211 ? 24.781 -12.992 1.045 1 91.44 211 ALA B O 1
ATOM 4022 N N . ALA B 1 212 ? 24.625 -14.914 -0.118 1 92.31 212 ALA B N 1
ATOM 4023 C CA . ALA B 1 212 ? 25.062 -14.289 -1.365 1 92.31 212 ALA B CA 1
ATOM 4024 C C . ALA B 1 212 ? 23.859 -13.82 -2.186 1 92.31 212 ALA B C 1
ATOM 4026 O O . ALA B 1 212 ? 24.031 -13.234 -3.26 1 92.31 212 ALA B O 1
ATOM 4027 N N . CYS B 1 213 ? 22.703 -14.055 -1.641 1 96.75 213 CYS B N 1
ATOM 4028 C CA . CYS B 1 213 ? 21.5 -13.727 -2.385 1 96.75 213 CYS B CA 1
ATOM 4029 C C . CYS B 1 213 ? 21.125 -12.266 -2.182 1 96.75 213 CYS B C 1
ATOM 4031 O O . CYS B 1 213 ? 21.5 -11.656 -1.179 1 96.75 213 CYS B O 1
ATOM 4033 N N . ARG B 1 214 ? 20.422 -11.719 -3.164 1 97.81 214 ARG B N 1
ATOM 4034 C CA . ARG B 1 214 ? 19.875 -10.359 -3.092 1 97.81 214 ARG B CA 1
ATOM 4035 C C . ARG B 1 214 ? 18.484 -10.367 -2.486 1 97.81 214 ARG B C 1
ATOM 4037 O O . ARG B 1 214 ? 17.688 -11.258 -2.764 1 97.81 214 ARG B O 1
ATOM 4044 N N . TRP B 1 215 ? 18.25 -9.297 -1.676 1 98.5 215 TRP B N 1
ATOM 4045 C CA . TRP B 1 215 ? 17 -9.25 -0.923 1 98.5 215 TRP B CA 1
ATOM 4046 C C . TRP B 1 215 ? 16.219 -7.992 -1.268 1 98.5 215 TRP B C 1
ATOM 4048 O O . TRP B 1 215 ? 16.797 -6.957 -1.601 1 98.5 215 TRP B O 1
ATOM 4058 N N . VAL B 1 216 ? 14.93 -8.117 -1.234 1 98.69 216 VAL B N 1
ATOM 4059 C CA . VAL B 1 216 ? 14.016 -6.977 -1.241 1 98.69 216 VAL B CA 1
ATOM 4060 C C . VAL B 1 216 ? 13.203 -6.953 0.055 1 98.69 216 VAL B C 1
ATOM 4062 O O . VAL B 1 216 ? 12.711 -7.992 0.506 1 98.69 216 VAL B O 1
ATOM 4065 N N . MET B 1 217 ? 13.109 -5.773 0.684 1 97.88 217 MET B N 1
ATOM 4066 C CA . MET B 1 217 ? 12.484 -5.664 1.999 1 97.88 217 MET B CA 1
ATOM 4067 C C . MET B 1 217 ? 11.805 -4.312 2.162 1 97.88 217 MET B C 1
ATOM 4069 O O . MET B 1 217 ? 12.133 -3.354 1.46 1 97.88 217 MET B O 1
ATOM 4073 N N . PRO B 1 218 ? 10.852 -4.277 3.07 1 95.44 218 PRO B N 1
ATOM 4074 C CA . PRO B 1 218 ? 10.477 -2.941 3.547 1 95.44 218 PRO B CA 1
ATOM 4075 C C . PRO B 1 218 ? 11.641 -2.211 4.215 1 95.44 218 PRO B C 1
ATOM 4077 O O . PRO B 1 218 ? 12.609 -2.842 4.637 1 95.44 218 PRO B O 1
ATOM 4080 N N . PRO B 1 219 ? 11.508 -0.903 4.312 1 89.94 219 PRO B N 1
ATOM 4081 C CA . PRO B 1 219 ? 12.648 -0.128 4.809 1 89.94 219 PRO B CA 1
ATOM 4082 C C . PRO B 1 219 ? 12.898 -0.331 6.301 1 89.94 219 PRO B C 1
ATOM 4084 O O . PRO B 1 219 ? 12.055 -0.9 7 1 89.94 219 PRO B O 1
ATOM 4087 N N . ARG B 1 220 ? 13.992 0.144 6.699 1 86.12 220 ARG B N 1
ATOM 4088 C CA . ARG B 1 220 ? 14.359 0.14 8.109 1 86.12 220 ARG B CA 1
ATOM 4089 C C . ARG B 1 220 ? 13.281 0.797 8.969 1 86.12 220 ARG B C 1
ATOM 4091 O O . ARG B 1 220 ? 12.656 1.77 8.539 1 86.12 220 ARG B O 1
ATOM 4098 N N . GLY B 1 221 ? 13.148 0.225 10.109 1 78.31 221 GLY B N 1
ATOM 4099 C CA . GLY B 1 221 ? 12.133 0.754 11.008 1 78.31 221 GLY B CA 1
ATOM 4100 C C . GLY B 1 221 ? 10.828 -0.016 10.953 1 78.31 221 GLY B C 1
ATOM 4101 O O . GLY B 1 221 ? 9.938 0.205 11.773 1 78.31 221 GLY B O 1
ATOM 4102 N N . THR B 1 222 ? 10.789 -0.853 10.031 1 84.75 222 THR B N 1
ATOM 4103 C CA . THR B 1 222 ? 9.602 -1.701 9.961 1 84.75 222 THR B CA 1
ATOM 4104 C C . THR B 1 222 ? 9.852 -3.037 10.656 1 84.75 222 THR B C 1
ATOM 4106 O O . THR B 1 222 ? 11 -3.48 10.766 1 84.75 222 THR B O 1
ATOM 4109 N N . ALA B 1 223 ? 8.797 -3.672 11.07 1 86.12 223 ALA B N 1
ATOM 4110 C CA . ALA B 1 223 ? 8.898 -4.926 11.812 1 86.12 223 ALA B CA 1
ATOM 4111 C C . ALA B 1 223 ? 9.539 -6.016 10.953 1 86.12 223 ALA B C 1
ATOM 4113 O O . ALA B 1 223 ? 10.461 -6.703 11.406 1 86.12 223 ALA B O 1
ATOM 4114 N N . PRO B 1 224 ? 9.164 -6.176 9.711 1 91.88 224 PRO B N 1
ATOM 4115 C CA . PRO B 1 224 ? 9.797 -7.234 8.922 1 91.88 224 PRO B CA 1
ATOM 4116 C C . PRO B 1 224 ? 11.297 -7.008 8.719 1 91.88 224 PRO B C 1
ATOM 4118 O O . PRO B 1 224 ? 12.07 -7.965 8.703 1 91.88 224 PRO B O 1
ATOM 4121 N N . PHE B 1 225 ? 11.656 -5.754 8.531 1 92.88 225 PHE B N 1
ATOM 4122 C CA . PHE B 1 225 ? 13.078 -5.445 8.398 1 92.88 225 PHE B CA 1
ATOM 4123 C C . PHE B 1 225 ? 13.844 -5.875 9.648 1 92.88 225 PHE B C 1
ATOM 4125 O O . PHE B 1 225 ? 14.852 -6.578 9.547 1 92.88 225 PHE B O 1
ATOM 4132 N N . ASP B 1 226 ? 13.32 -5.48 10.773 1 89.38 226 ASP B N 1
ATOM 4133 C CA . ASP B 1 226 ? 13.977 -5.793 12.039 1 89.38 226 ASP B CA 1
ATOM 4134 C C . ASP B 1 226 ? 14.016 -7.297 12.281 1 89.38 226 ASP B C 1
ATOM 4136 O O . ASP B 1 226 ? 15 -7.824 12.797 1 89.38 226 ASP B O 1
ATOM 4140 N N . GLU B 1 227 ? 13 -7.938 11.945 1 92.06 227 GLU B N 1
ATOM 4141 C CA . GLU B 1 227 ? 12.93 -9.383 12.117 1 92.06 227 GLU B CA 1
ATOM 4142 C C . GLU B 1 227 ? 13.992 -10.094 11.281 1 92.06 227 GLU B C 1
ATOM 4144 O O . GLU B 1 227 ? 14.664 -11.008 11.773 1 92.06 227 GLU B O 1
ATOM 4149 N N . LEU B 1 228 ? 14.133 -9.648 10.062 1 95.62 228 LEU B N 1
ATOM 4150 C CA . LEU B 1 228 ? 15.133 -10.273 9.203 1 95.62 228 LEU B CA 1
ATOM 4151 C C . LEU B 1 228 ? 16.547 -10.023 9.75 1 95.62 228 LEU B C 1
ATOM 4153 O O . LEU B 1 228 ? 17.375 -10.938 9.773 1 95.62 228 LEU B O 1
ATOM 4157 N N . GLN B 1 229 ? 16.734 -8.828 10.203 1 94.75 229 GLN B N 1
ATOM 4158 C CA . GLN B 1 229 ? 18.031 -8.484 10.773 1 94.75 229 GLN B CA 1
ATOM 4159 C C . GLN B 1 229 ? 18.359 -9.375 11.977 1 94.75 229 GLN B C 1
ATOM 4161 O O . GLN B 1 229 ? 19.469 -9.875 12.102 1 94.75 229 GLN B O 1
ATOM 4166 N N . ARG B 1 230 ? 17.422 -9.555 12.789 1 93.88 230 ARG B N 1
ATOM 4167 C CA . ARG B 1 230 ? 17.609 -10.391 13.977 1 93.88 230 ARG B CA 1
ATOM 4168 C C . ARG B 1 230 ? 17.875 -11.844 13.586 1 93.88 230 ARG B C 1
ATOM 4170 O O . ARG B 1 230 ? 18.688 -12.523 14.227 1 93.88 230 ARG B O 1
ATOM 4177 N N . LEU B 1 231 ? 17.203 -12.266 12.586 1 94.69 231 LEU B N 1
ATOM 4178 C CA . LEU B 1 231 ? 17.375 -13.633 12.102 1 94.69 231 LEU B CA 1
ATOM 4179 C C . LEU B 1 231 ? 18.828 -13.875 11.672 1 94.69 231 LEU B C 1
ATOM 4181 O O . LEU B 1 231 ? 19.438 -14.875 12.055 1 94.69 231 LEU B O 1
ATOM 4185 N N . PHE B 1 232 ? 19.406 -12.969 10.93 1 96.44 232 PHE B N 1
ATOM 4186 C CA . PHE B 1 232 ? 20.781 -13.094 10.469 1 96.44 232 PHE B CA 1
ATOM 4187 C C . PHE B 1 232 ? 21.75 -12.953 11.633 1 96.44 232 PHE B C 1
ATOM 4189 O O . PHE B 1 232 ? 22.719 -13.719 11.727 1 96.44 232 PHE B O 1
ATOM 4196 N N . ALA B 1 233 ? 21.453 -12.055 12.5 1 95.31 233 ALA B N 1
ATOM 4197 C CA . ALA B 1 233 ? 22.328 -11.82 13.648 1 95.31 233 ALA B CA 1
ATOM 4198 C C . ALA B 1 233 ? 22.375 -13.055 14.547 1 95.31 233 ALA B C 1
ATOM 4200 O O . ALA B 1 233 ? 23.469 -13.453 14.992 1 95.31 233 ALA B O 1
ATOM 4201 N N . ARG B 1 234 ? 21.281 -13.625 14.82 1 94 234 ARG B N 1
ATOM 4202 C CA . ARG B 1 234 ? 21.188 -14.812 15.672 1 94 234 ARG B CA 1
ATOM 4203 C C . ARG B 1 234 ? 21.969 -15.969 15.07 1 94 234 ARG B C 1
ATOM 4205 O O . ARG B 1 234 ? 22.516 -16.812 15.797 1 94 234 ARG B O 1
ATOM 4212 N N . ALA B 1 235 ? 22.031 -15.977 13.758 1 93.94 235 ALA B N 1
ATOM 4213 C CA . ALA B 1 235 ? 22.734 -17.047 13.062 1 93.94 235 ALA B CA 1
ATOM 4214 C C . ALA B 1 235 ? 24.219 -16.734 12.922 1 93.94 235 ALA B C 1
ATOM 4216 O O . ALA B 1 235 ? 24.984 -17.531 12.367 1 93.94 235 ALA B O 1
ATOM 4217 N N . GLY B 1 236 ? 24.609 -15.578 13.359 1 95.25 236 GLY B N 1
ATOM 4218 C CA . GLY B 1 236 ? 26 -15.172 13.273 1 95.25 236 GLY B CA 1
ATOM 4219 C C . GLY B 1 236 ? 26.438 -14.82 11.859 1 95.25 236 GLY B C 1
ATOM 4220 O O . GLY B 1 236 ? 27.609 -14.984 11.5 1 95.25 236 GLY B O 1
ATOM 4221 N N . LEU B 1 237 ? 25.547 -14.414 11.07 1 96.19 237 LEU B N 1
ATOM 4222 C CA . LEU B 1 237 ? 25.812 -14.086 9.672 1 96.19 237 LEU B CA 1
ATOM 4223 C C . LEU B 1 237 ? 25.859 -12.578 9.469 1 96.19 237 LEU B C 1
ATOM 4225 O O . LEU B 1 237 ? 25.25 -11.82 10.227 1 96.19 237 LEU B O 1
ATOM 4229 N N . PRO B 1 238 ? 26.578 -12.172 8.461 1 95.69 238 PRO B N 1
ATOM 4230 C CA . PRO B 1 238 ? 26.469 -10.766 8.094 1 95.69 238 PRO B CA 1
ATOM 4231 C C . PRO B 1 238 ? 25.062 -10.367 7.668 1 95.69 238 PRO B C 1
ATOM 4233 O O . PRO B 1 238 ? 24.266 -11.234 7.289 1 95.69 238 PRO B O 1
ATOM 4236 N N . PRO B 1 239 ? 24.828 -9.102 7.73 1 95.25 239 PRO B N 1
ATOM 4237 C CA . PRO B 1 239 ? 23.484 -8.672 7.305 1 95.25 239 PRO B CA 1
ATOM 4238 C C . PRO B 1 239 ? 23.188 -9.016 5.848 1 95.25 239 PRO B C 1
ATOM 4240 O O . PRO B 1 239 ? 24.109 -9.07 5.023 1 95.25 239 PRO B O 1
ATOM 4243 N N . PRO B 1 240 ? 21.938 -9.266 5.551 1 96.31 240 PRO B N 1
ATOM 4244 C CA . PRO B 1 240 ? 21.547 -9.578 4.176 1 96.31 240 PRO B CA 1
ATOM 4245 C C . PRO B 1 240 ? 21.797 -8.422 3.213 1 96.31 240 PRO B C 1
ATOM 4247 O O . PRO B 1 240 ? 21.734 -7.254 3.617 1 96.31 240 PRO B O 1
ATOM 4250 N N . ASP B 1 241 ? 22.031 -8.703 2.008 1 96.5 241 ASP B N 1
ATOM 4251 C CA . ASP B 1 241 ? 22.234 -7.703 0.962 1 96.5 241 ASP B CA 1
ATOM 4252 C C . ASP B 1 241 ? 20.891 -7.211 0.406 1 96.5 241 ASP B C 1
ATOM 4254 O O . ASP B 1 241 ? 20.391 -7.754 -0.575 1 96.5 241 ASP B O 1
ATOM 4258 N N . ILE B 1 242 ? 20.406 -6.195 0.97 1 97.12 242 ILE B N 1
ATOM 4259 C CA . ILE B 1 242 ? 19.141 -5.633 0.536 1 97.12 242 ILE B CA 1
ATOM 4260 C C . ILE B 1 242 ? 19.359 -4.676 -0.632 1 97.12 242 ILE B C 1
ATOM 4262 O O . ILE B 1 242 ? 19.875 -3.572 -0.444 1 97.12 242 ILE B O 1
ATOM 4266 N N . VAL B 1 243 ? 18.875 -5.016 -1.797 1 97.25 243 VAL B N 1
ATOM 4267 C CA . VAL B 1 243 ? 19.188 -4.258 -3.006 1 97.25 243 VAL B CA 1
ATOM 4268 C C . VAL B 1 243 ? 17.984 -3.393 -3.395 1 97.25 243 VAL B C 1
ATOM 4270 O O . VAL B 1 243 ? 18.109 -2.479 -4.211 1 97.25 243 VAL B O 1
ATOM 4273 N N . ALA B 1 244 ? 16.812 -3.719 -2.822 1 97.88 244 ALA B N 1
ATOM 4274 C CA . ALA B 1 244 ? 15.594 -2.939 -3.066 1 97.88 244 ALA B CA 1
ATOM 4275 C C . ALA B 1 244 ? 14.758 -2.809 -1.797 1 97.88 244 ALA B C 1
ATOM 4277 O O . ALA B 1 244 ? 14.648 -3.76 -1.02 1 97.88 244 ALA B O 1
ATOM 4278 N N . GLU B 1 245 ? 14.188 -1.639 -1.633 1 97.44 245 GLU B N 1
ATOM 4279 C CA . GLU B 1 245 ? 13.328 -1.355 -0.488 1 97.44 245 GLU B CA 1
ATOM 4280 C C . GLU B 1 245 ? 11.984 -0.781 -0.933 1 97.44 245 GLU B C 1
ATOM 4282 O O . GLU B 1 245 ? 11.938 0.073 -1.819 1 97.44 245 GLU B O 1
ATOM 4287 N N . THR B 1 246 ? 10.93 -1.312 -0.321 1 97.19 246 THR B N 1
ATOM 4288 C CA . THR B 1 246 ? 9.602 -0.808 -0.637 1 97.19 246 THR B CA 1
ATOM 4289 C C . THR B 1 246 ? 8.594 -1.216 0.438 1 97.19 246 THR B C 1
ATOM 4291 O O . THR B 1 246 ? 8.734 -2.273 1.055 1 97.19 246 THR B O 1
ATOM 4294 N N . ARG B 1 247 ? 7.598 -0.374 0.63 1 93.69 247 ARG B N 1
ATOM 4295 C CA . ARG B 1 247 ? 6.477 -0.73 1.494 1 93.69 247 ARG B CA 1
ATOM 4296 C C . ARG B 1 247 ? 5.352 -1.372 0.692 1 93.69 247 ARG B C 1
ATOM 4298 O O . ARG B 1 247 ? 4.387 -1.884 1.267 1 93.69 247 ARG B O 1
ATOM 4305 N N . SER B 1 248 ? 5.492 -1.362 -0.611 1 96.44 248 SER B N 1
ATOM 4306 C CA . SER B 1 248 ? 4.48 -1.922 -1.499 1 96.44 248 SER B CA 1
ATOM 4307 C C . SER B 1 248 ? 4.52 -3.445 -1.494 1 96.44 248 SER B C 1
ATOM 4309 O O . SER B 1 248 ? 5.473 -4.047 -1.992 1 96.44 248 SER B O 1
ATOM 4311 N N . ILE B 1 249 ? 3.422 -4.023 -1.068 1 97 249 ILE B N 1
ATOM 4312 C CA . ILE B 1 249 ? 3.355 -5.48 -0.978 1 97 249 ILE B CA 1
ATOM 4313 C C . ILE B 1 249 ? 3.35 -6.086 -2.379 1 97 249 ILE B C 1
ATOM 4315 O O . ILE B 1 249 ? 4.012 -7.098 -2.629 1 97 249 ILE B O 1
ATOM 4319 N N . ILE B 1 250 ? 2.676 -5.477 -3.262 1 97.75 250 ILE B N 1
ATOM 4320 C CA . ILE B 1 250 ? 2.604 -5.996 -4.625 1 97.75 250 ILE B CA 1
ATOM 4321 C C . ILE B 1 250 ? 3.982 -5.93 -5.273 1 97.75 250 ILE B C 1
ATOM 4323 O O . ILE B 1 250 ? 4.379 -6.844 -6.004 1 97.75 250 ILE B O 1
ATOM 4327 N N . ALA B 1 251 ? 4.738 -4.906 -5 1 98.19 251 ALA B N 1
ATOM 4328 C CA . ALA B 1 251 ? 6.094 -4.797 -5.535 1 98.19 251 ALA B CA 1
ATOM 4329 C C . ALA B 1 251 ? 7.016 -5.84 -4.91 1 98.19 251 ALA B C 1
ATOM 4331 O O . ALA B 1 251 ? 7.828 -6.457 -5.605 1 98.19 251 ALA B O 1
ATOM 4332 N N . LEU B 1 252 ? 6.883 -6.008 -3.623 1 98.25 252 LEU B N 1
ATOM 4333 C CA . LEU B 1 252 ? 7.699 -6.992 -2.922 1 98.25 252 LEU B CA 1
ATOM 4334 C C . LEU B 1 252 ? 7.52 -8.375 -3.533 1 98.25 252 LEU B C 1
ATOM 4336 O O . LEU B 1 252 ? 8.5 -9.031 -3.904 1 98.25 252 LEU B O 1
ATOM 4340 N N . LYS B 1 253 ? 6.309 -8.719 -3.678 1 98.56 253 LYS B N 1
ATOM 4341 C CA . LYS B 1 253 ? 6 -10.047 -4.188 1 98.56 253 LYS B CA 1
ATOM 4342 C C . LYS B 1 253 ? 6.465 -1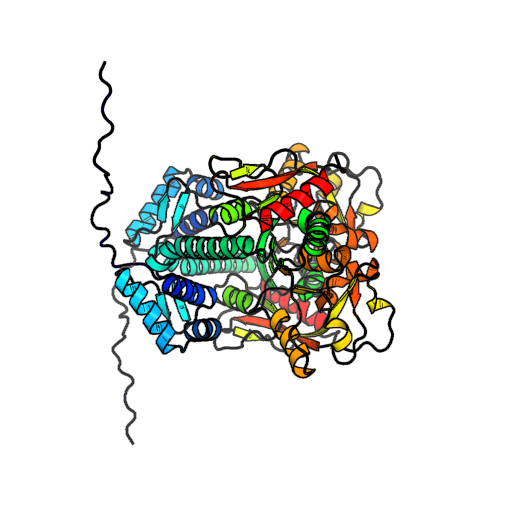0.211 -5.633 1 98.56 253 LYS B C 1
ATOM 4344 O O . LYS B 1 253 ? 6.977 -11.258 -6.012 1 98.56 253 LYS B O 1
ATOM 4349 N N . ALA B 1 254 ? 6.309 -9.188 -6.375 1 98.56 254 ALA B N 1
ATOM 4350 C CA . ALA B 1 254 ? 6.684 -9.242 -7.785 1 98.56 254 ALA B CA 1
ATOM 4351 C C . ALA B 1 254 ? 8.195 -9.359 -7.945 1 98.56 254 ALA B C 1
ATOM 4353 O O . ALA B 1 254 ? 8.68 -10.094 -8.812 1 98.56 254 ALA B O 1
ATOM 4354 N N . LEU B 1 255 ? 8.93 -8.625 -7.141 1 98.62 255 LEU B N 1
ATOM 4355 C CA . LEU B 1 255 ? 10.383 -8.688 -7.215 1 98.62 255 LEU B CA 1
ATOM 4356 C C . LEU B 1 255 ? 10.891 -10.07 -6.812 1 98.62 255 LEU B C 1
ATOM 4358 O O . LEU B 1 255 ? 11.883 -10.555 -7.367 1 98.62 255 LEU B O 1
ATOM 4362 N N . VAL B 1 256 ? 10.219 -10.711 -5.883 1 98.75 256 VAL B N 1
ATOM 4363 C CA . VAL B 1 256 ? 10.562 -12.086 -5.523 1 98.75 256 VAL B CA 1
ATOM 4364 C C . VAL B 1 256 ? 10.258 -13.016 -6.695 1 98.75 256 VAL B C 1
ATOM 4366 O O . VAL B 1 256 ? 11.125 -13.781 -7.125 1 98.75 256 VAL B O 1
ATOM 4369 N N . ALA B 1 257 ? 9.094 -12.867 -7.262 1 98.25 257 ALA B N 1
ATOM 4370 C CA . ALA B 1 257 ? 8.594 -13.812 -8.258 1 98.25 257 ALA B CA 1
ATOM 4371 C C . ALA B 1 257 ? 9.32 -13.641 -9.586 1 98.25 257 ALA B C 1
ATOM 4373 O O . ALA B 1 257 ? 9.516 -14.609 -10.32 1 98.25 257 ALA B O 1
ATOM 4374 N N . ARG B 1 258 ? 9.742 -12.414 -9.852 1 96.75 258 ARG B N 1
ATOM 4375 C CA . ARG B 1 258 ? 10.125 -12.141 -11.234 1 96.75 258 ARG B CA 1
ATOM 4376 C C . ARG B 1 258 ? 11.594 -11.734 -11.32 1 96.75 258 ARG B C 1
ATOM 4378 O O . ARG B 1 258 ? 12.195 -11.789 -12.398 1 96.75 258 ARG B O 1
ATOM 4385 N N . ALA B 1 259 ? 12.141 -11.273 -10.211 1 96.31 259 ALA B N 1
ATOM 4386 C CA . ALA B 1 259 ? 13.5 -10.758 -10.281 1 96.31 259 ALA B CA 1
ATOM 4387 C C . ALA B 1 259 ? 14.477 -11.68 -9.555 1 96.31 259 ALA B C 1
ATOM 4389 O O . ALA B 1 259 ? 15.672 -11.383 -9.469 1 96.31 259 ALA B O 1
ATOM 4390 N N . GLY B 1 260 ? 13.938 -12.703 -8.914 1 94.94 260 GLY B N 1
ATOM 4391 C CA . GLY B 1 260 ? 14.797 -13.695 -8.297 1 94.94 260 GLY B CA 1
ATOM 4392 C C . GLY B 1 260 ? 15.32 -13.266 -6.938 1 94.94 260 GLY B C 1
ATOM 4393 O O . GLY B 1 260 ? 16.266 -13.852 -6.418 1 94.94 260 GLY B O 1
ATOM 4394 N N . PHE B 1 261 ? 14.812 -12.188 -6.363 1 98.44 261 PHE B N 1
ATOM 4395 C CA . PHE B 1 261 ? 15.211 -11.734 -5.035 1 98.44 261 PHE B CA 1
ATOM 4396 C C . PHE B 1 261 ? 14.562 -12.594 -3.957 1 98.44 261 PHE B C 1
ATOM 4398 O O . PHE B 1 261 ? 13.539 -13.234 -4.199 1 98.44 261 PHE B O 1
ATOM 4405 N N . LEU B 1 262 ? 15.211 -12.625 -2.797 1 98.62 262 LEU B N 1
ATOM 4406 C CA . LEU B 1 262 ? 14.602 -13.211 -1.607 1 98.62 262 LEU B CA 1
ATOM 4407 C C . LEU B 1 262 ? 13.891 -12.141 -0.78 1 98.62 262 LEU B C 1
ATOM 4409 O O . LEU B 1 262 ? 14.164 -10.945 -0.93 1 98.62 262 LEU B O 1
ATOM 4413 N N . SER B 1 263 ? 12.969 -12.547 0.012 1 98.62 263 SER B N 1
ATOM 4414 C CA . SER B 1 263 ? 12.305 -11.68 0.979 1 98.62 263 SER B CA 1
ATOM 4415 C C . SER B 1 263 ? 11.891 -12.453 2.229 1 98.62 263 SER B C 1
ATOM 4417 O O . SER B 1 263 ? 12.164 -13.648 2.338 1 98.62 263 SER B O 1
ATOM 4419 N N . TRP B 1 264 ? 11.438 -11.734 3.232 1 97.94 264 TRP B N 1
ATOM 4420 C CA . TRP B 1 264 ? 10.906 -12.227 4.496 1 97.94 264 TRP B CA 1
ATOM 4421 C C . TRP B 1 264 ? 9.461 -11.789 4.684 1 97.94 264 TRP B C 1
ATOM 4423 O O . TRP B 1 264 ? 9.18 -10.594 4.844 1 97.94 264 TRP B O 1
ATOM 4433 N N . MET B 1 265 ? 8.531 -12.773 4.609 1 96.25 265 MET B N 1
ATOM 4434 C CA . MET B 1 265 ? 7.117 -12.422 4.594 1 96.25 265 MET B CA 1
ATOM 4435 C C . MET B 1 265 ? 6.289 -13.461 5.344 1 96.25 265 MET B C 1
ATOM 4437 O O . MET B 1 265 ? 6.656 -14.641 5.395 1 96.25 265 MET B O 1
ATOM 4441 N N . ALA B 1 266 ? 5.109 -13.023 5.84 1 96.69 266 ALA B N 1
ATOM 4442 C CA . ALA B 1 266 ? 4.148 -13.922 6.469 1 96.69 266 ALA B CA 1
ATOM 4443 C C . ALA B 1 266 ? 3.41 -14.758 5.422 1 96.69 266 ALA B C 1
ATOM 4445 O O . ALA B 1 266 ? 3.047 -14.242 4.359 1 96.69 266 ALA B O 1
ATOM 4446 N N . ALA B 1 267 ? 3.072 -15.961 5.738 1 97.12 267 ALA B N 1
ATOM 4447 C CA . ALA B 1 267 ? 2.559 -16.953 4.809 1 97.12 267 ALA B CA 1
ATOM 4448 C C . ALA B 1 267 ? 1.273 -16.484 4.141 1 97.12 267 ALA B C 1
ATOM 4450 O O . ALA B 1 267 ? 1.105 -16.625 2.926 1 97.12 267 ALA B O 1
ATOM 4451 N N . PRO B 1 268 ? 0.349 -15.844 4.875 1 97.12 268 PRO B N 1
ATOM 4452 C CA . PRO B 1 268 ? -0.909 -15.453 4.238 1 97.12 268 PRO B CA 1
ATOM 4453 C C . PRO B 1 268 ? -0.71 -14.445 3.109 1 97.12 268 PRO B C 1
ATOM 4455 O O . PRO B 1 268 ? -1.562 -14.32 2.225 1 97.12 268 PRO B O 1
ATOM 4458 N N . MET B 1 269 ? 0.373 -13.758 3.096 1 97.5 269 MET B N 1
ATOM 4459 C CA . MET B 1 269 ? 0.586 -12.648 2.174 1 97.5 269 MET B CA 1
ATOM 4460 C C . MET B 1 269 ? 0.784 -13.148 0.749 1 97.5 269 MET B C 1
ATOM 4462 O O . MET B 1 269 ? 0.534 -12.422 -0.213 1 97.5 269 MET B O 1
ATOM 4466 N N . TYR B 1 270 ? 1.323 -14.352 0.632 1 98.12 270 TYR B N 1
ATOM 4467 C CA . TYR B 1 270 ? 1.662 -14.797 -0.713 1 98.12 270 TYR B CA 1
ATOM 4468 C C . TYR B 1 270 ? 0.929 -16.094 -1.059 1 98.12 270 TYR B C 1
ATOM 4470 O O . TYR B 1 270 ? 1.438 -16.922 -1.821 1 98.12 270 TYR B O 1
ATOM 4478 N N . GLU B 1 271 ? -0.204 -16.344 -0.482 1 97.62 271 GLU B N 1
ATOM 4479 C CA . GLU B 1 271 ? -0.979 -17.547 -0.729 1 97.62 271 GLU B CA 1
ATOM 4480 C C . GLU B 1 271 ? -1.297 -17.703 -2.213 1 97.62 271 GLU B C 1
ATOM 4482 O O . GLU B 1 271 ? -1.126 -18.797 -2.779 1 97.62 271 GLU B O 1
ATOM 4487 N N . ALA B 1 272 ? -1.762 -16.688 -2.85 1 97.69 272 ALA B N 1
ATOM 4488 C CA . ALA B 1 272 ? -2.123 -16.75 -4.262 1 97.69 272 ALA B CA 1
ATOM 4489 C C . ALA B 1 272 ? -0.912 -17.094 -5.125 1 97.69 272 ALA B C 1
ATOM 4491 O O . ALA B 1 272 ? -1 -17.938 -6.02 1 97.69 272 ALA B O 1
ATOM 4492 N N . GLU B 1 273 ? 0.185 -16.438 -4.855 1 98.25 273 GLU B N 1
ATOM 4493 C CA . GLU B 1 273 ? 1.408 -16.688 -5.613 1 98.25 273 GLU B CA 1
ATOM 4494 C C . GLU B 1 273 ? 1.909 -18.109 -5.398 1 98.25 273 GLU B C 1
ATOM 4496 O O . GLU B 1 273 ? 2.447 -18.734 -6.32 1 98.25 273 GLU B O 1
ATOM 4501 N N . GLN B 1 274 ? 1.727 -18.578 -4.18 1 98.06 274 GLN B N 1
ATOM 4502 C CA . GLN B 1 274 ? 2.129 -19.953 -3.891 1 98.06 274 GLN B CA 1
ATOM 4503 C C . GLN B 1 274 ? 1.273 -20.953 -4.668 1 98.06 274 GLN B C 1
ATOM 4505 O O . GLN B 1 274 ? 1.8 -21.875 -5.277 1 98.06 274 GLN B O 1
ATOM 4510 N N . LYS B 1 275 ? 0.005 -20.781 -4.676 1 97.56 275 LYS B N 1
ATOM 4511 C CA . LYS B 1 275 ? -0.918 -21.641 -5.414 1 97.56 275 LYS B CA 1
ATOM 4512 C C . LYS B 1 275 ? -0.641 -21.578 -6.914 1 97.56 275 LYS B C 1
ATOM 4514 O O . LYS B 1 275 ? -0.795 -22.578 -7.621 1 97.56 275 LYS B O 1
ATOM 4519 N N . ALA B 1 276 ? -0.17 -20.438 -7.367 1 97.88 276 ALA B N 1
ATOM 4520 C CA . ALA B 1 276 ? 0.13 -20.234 -8.781 1 97.88 276 ALA B CA 1
ATOM 4521 C C . ALA B 1 276 ? 1.511 -20.781 -9.133 1 97.88 276 ALA B C 1
ATOM 4523 O O . ALA B 1 276 ? 1.924 -20.75 -10.297 1 97.88 276 ALA B O 1
ATOM 4524 N N . GLY B 1 277 ? 2.238 -21.203 -8.18 1 97.5 277 GLY B N 1
ATOM 4525 C CA . GLY B 1 277 ? 3.582 -21.719 -8.406 1 97.5 277 GLY B CA 1
ATOM 4526 C C . GLY B 1 277 ? 4.586 -20.625 -8.711 1 97.5 277 GLY B C 1
ATOM 4527 O O . GLY B 1 277 ? 5.516 -20.828 -9.492 1 97.5 277 GLY B O 1
ATOM 4528 N N . MET B 1 278 ? 4.406 -19.5 -8.086 1 98 278 MET B N 1
ATOM 4529 C CA . MET B 1 278 ? 5.27 -18.359 -8.383 1 98 278 MET B CA 1
ATOM 4530 C C . MET B 1 278 ? 6.234 -18.094 -7.234 1 98 278 MET B C 1
ATOM 4532 O O . MET B 1 278 ? 7.375 -17.688 -7.457 1 98 278 MET B O 1
ATOM 4536 N N . ILE B 1 279 ? 5.742 -18.203 -5.988 1 98.38 279 ILE B N 1
ATOM 4537 C CA . ILE B 1 279 ? 6.539 -17.969 -4.789 1 98.38 279 ILE B CA 1
ATOM 4538 C C . ILE B 1 279 ? 6.461 -19.188 -3.871 1 98.38 279 ILE B C 1
ATOM 4540 O O . ILE B 1 279 ? 5.391 -19.766 -3.691 1 98.38 279 ILE B O 1
ATOM 4544 N N . LEU B 1 280 ? 7.559 -19.578 -3.307 1 97.38 280 LEU B N 1
ATOM 4545 C CA . LEU B 1 280 ? 7.625 -20.688 -2.352 1 97.38 280 LEU B CA 1
ATOM 4546 C C . LEU B 1 280 ? 8.438 -20.297 -1.123 1 97.38 280 LEU B C 1
ATOM 4548 O O . LEU B 1 280 ? 9.445 -19.594 -1.238 1 97.38 280 LEU B O 1
ATOM 4552 N N . PRO B 1 281 ? 7.969 -20.688 0.076 1 96.88 281 PRO B N 1
ATOM 4553 C CA . PRO B 1 281 ? 8.852 -20.578 1.237 1 96.88 281 PRO B CA 1
ATOM 4554 C C . PRO B 1 281 ? 10.047 -21.531 1.171 1 96.88 281 PRO B C 1
ATOM 4556 O O . PRO B 1 281 ? 9.914 -22.656 0.702 1 96.88 281 PRO B O 1
ATOM 4559 N N . LEU B 1 282 ? 11.195 -21.078 1.574 1 96.94 282 LEU B N 1
ATOM 4560 C CA . LEU B 1 282 ? 12.375 -21.938 1.635 1 96.94 282 LEU B CA 1
ATOM 4561 C C . LEU B 1 282 ? 12.398 -22.734 2.938 1 96.94 282 LEU B C 1
ATOM 4563 O O . LEU B 1 282 ? 12.133 -22.188 4.008 1 96.94 282 LEU B O 1
ATOM 4567 N N . PRO B 1 283 ? 12.648 -23.984 2.844 1 93.94 283 PRO B N 1
ATOM 4568 C CA . PRO B 1 283 ? 12.695 -24.812 4.047 1 93.94 283 PRO B CA 1
ATOM 4569 C C . PRO B 1 283 ? 13.992 -24.641 4.832 1 93.94 283 PRO B C 1
ATOM 4571 O O . PRO B 1 283 ? 14.789 -25.578 4.922 1 93.94 283 PRO B O 1
ATOM 4574 N N . ILE B 1 284 ? 14.172 -23.547 5.402 1 95.25 284 ILE B N 1
ATOM 4575 C CA . ILE B 1 284 ? 15.367 -23.25 6.184 1 95.25 284 ILE B CA 1
ATOM 4576 C C . ILE B 1 284 ? 15.086 -23.484 7.668 1 95.25 284 ILE B C 1
ATOM 4578 O O . ILE B 1 284 ? 14.219 -22.844 8.25 1 95.25 284 ILE B O 1
ATOM 4582 N N . GLU B 1 285 ? 15.836 -24.344 8.188 1 89.25 285 GLU B N 1
ATOM 4583 C CA . GLU B 1 285 ? 15.672 -24.625 9.609 1 89.25 285 GLU B CA 1
ATOM 4584 C C . GLU B 1 285 ? 15.953 -23.391 10.461 1 89.25 285 GLU B C 1
ATOM 4586 O O . GLU B 1 285 ? 16.969 -22.719 10.266 1 89.25 285 GLU B O 1
ATOM 4591 N N . GLY B 1 286 ? 15.047 -23.047 11.289 1 87.56 286 GLY B N 1
ATOM 4592 C CA . GLY B 1 286 ? 15.242 -21.938 12.203 1 87.56 286 GLY B CA 1
ATOM 4593 C C . GLY B 1 286 ? 14.867 -20.594 11.594 1 87.56 286 GLY B C 1
ATOM 4594 O O . GLY B 1 286 ? 14.914 -19.562 12.266 1 87.56 286 GLY B O 1
ATOM 4595 N N . ALA B 1 287 ? 14.562 -20.641 10.352 1 91.19 287 ALA B N 1
ATOM 4596 C CA . ALA B 1 287 ? 14.195 -19.391 9.703 1 91.19 287 ALA B CA 1
ATOM 4597 C C . ALA B 1 287 ? 12.68 -19.281 9.531 1 91.19 287 ALA B C 1
ATOM 4599 O O . ALA B 1 287 ? 12.188 -18.953 8.453 1 91.19 287 ALA B O 1
ATOM 4600 N N . GLN B 1 288 ? 12.016 -19.609 10.5 1 90.5 288 GLN B N 1
ATOM 4601 C CA . GLN B 1 288 ? 10.578 -19.422 10.703 1 90.5 288 GLN B CA 1
ATOM 4602 C C . GLN B 1 288 ? 10.305 -18.656 11.992 1 90.5 288 GLN B C 1
ATOM 4604 O O . GLN B 1 288 ? 10.914 -18.922 13.023 1 90.5 288 GLN B O 1
ATOM 4609 N N . ALA B 1 289 ? 9.531 -17.625 11.867 1 89.81 289 ALA B N 1
ATOM 4610 C CA . ALA B 1 289 ? 9.234 -16.812 13.047 1 89.81 289 ALA B CA 1
ATOM 4611 C C . ALA B 1 289 ? 7.73 -16.75 13.297 1 89.81 289 ALA B C 1
ATOM 4613 O O . ALA B 1 289 ? 6.996 -16.125 12.523 1 89.81 289 ALA B O 1
ATOM 4614 N N . PRO B 1 290 ? 7.316 -17.422 14.391 1 89.44 290 PRO B N 1
ATOM 4615 C CA . PRO B 1 290 ? 5.906 -17.266 14.75 1 89.44 290 PRO B CA 1
ATOM 4616 C C . PRO B 1 290 ? 5.551 -15.836 15.148 1 89.44 290 PRO B C 1
ATOM 4618 O O . PRO B 1 290 ? 6.352 -15.156 15.789 1 89.44 290 PRO B O 1
ATOM 4621 N N . ARG B 1 291 ? 4.453 -15.398 14.703 1 89.88 291 ARG B N 1
ATOM 4622 C CA . ARG B 1 291 ? 3.928 -14.062 14.984 1 89.88 291 ARG B CA 1
ATOM 4623 C C . ARG B 1 291 ? 2.562 -14.141 15.656 1 89.88 291 ARG B C 1
ATOM 4625 O O . ARG B 1 291 ? 1.694 -14.906 15.234 1 89.88 291 ARG B O 1
ATOM 4632 N N . ARG B 1 292 ? 2.42 -13.406 16.719 1 91.12 292 ARG B N 1
ATOM 4633 C CA . ARG B 1 292 ? 1.12 -13.32 17.375 1 91.12 292 ARG B CA 1
ATOM 4634 C C . ARG B 1 292 ? 0.389 -12.047 16.969 1 91.12 292 ARG B C 1
ATOM 4636 O O . ARG B 1 292 ? 0.899 -10.938 17.156 1 91.12 292 ARG B O 1
ATOM 4643 N N . LEU B 1 293 ? -0.727 -12.258 16.391 1 94.38 293 LEU B N 1
ATOM 4644 C CA . LEU B 1 293 ? -1.561 -11.141 15.953 1 94.38 293 LEU B CA 1
ATOM 4645 C C . LEU B 1 293 ? -2.684 -10.883 16.953 1 94.38 293 LEU B C 1
ATOM 4647 O O . LEU B 1 293 ? -3.221 -11.82 17.547 1 94.38 293 LEU B O 1
ATOM 4651 N N . ALA B 1 294 ? -2.996 -9.625 17.109 1 94.38 294 ALA B N 1
ATOM 4652 C CA . ALA B 1 294 ? -4.062 -9.219 18.031 1 94.38 294 ALA B CA 1
ATOM 4653 C C . ALA B 1 294 ? -4.82 -8.016 17.484 1 94.38 294 ALA B C 1
ATOM 4655 O O . ALA B 1 294 ? -4.414 -7.406 16.484 1 94.38 294 ALA B O 1
ATOM 4656 N N . VAL B 1 295 ? -5.926 -7.777 18.094 1 96.25 295 VAL B N 1
ATOM 4657 C CA . VAL B 1 295 ? -6.738 -6.605 17.781 1 96.25 295 VAL B CA 1
ATOM 4658 C C . VAL B 1 295 ? -6.551 -5.543 18.859 1 96.25 295 VAL B C 1
ATOM 4660 O O . VAL B 1 295 ? -6.562 -5.859 20.062 1 96.25 295 VAL B O 1
ATOM 4663 N N . TYR B 1 296 ? -6.367 -4.312 18.422 1 95.38 296 TYR B N 1
ATOM 4664 C CA . TYR B 1 296 ? -6.117 -3.217 19.359 1 95.38 296 TYR B CA 1
ATOM 4665 C C . TYR B 1 296 ? -7.164 -2.119 19.203 1 95.38 296 TYR B C 1
ATOM 4667 O O . TYR B 1 296 ? -7.688 -1.905 18.109 1 95.38 296 TYR B O 1
ATOM 4675 N N . ARG B 1 297 ? -7.398 -1.432 20.281 1 92.19 297 ARG B N 1
ATOM 4676 C CA . ARG B 1 297 ? -8.289 -0.28 20.328 1 92.19 297 ARG B CA 1
ATOM 4677 C C . ARG B 1 297 ? -7.773 0.779 21.297 1 92.19 297 ARG B C 1
ATOM 4679 O O . ARG B 1 297 ? -6.832 0.527 22.047 1 92.19 297 ARG B O 1
ATOM 4686 N N . ARG B 1 298 ? -8.359 1.907 21.188 1 87.38 298 ARG B N 1
ATOM 4687 C CA . ARG B 1 298 ? -8.062 2.924 22.188 1 87.38 298 ARG B CA 1
ATOM 4688 C C . ARG B 1 298 ? -8.609 2.52 23.547 1 87.38 298 ARG B C 1
ATOM 4690 O O . ARG B 1 298 ? -9.719 1.992 23.656 1 87.38 298 ARG B O 1
ATOM 4697 N N . ARG B 1 299 ? -7.867 2.842 24.547 1 85.62 299 ARG B N 1
ATOM 4698 C CA . ARG B 1 299 ? -8.289 2.51 25.906 1 85.62 299 ARG B CA 1
ATOM 4699 C C . ARG B 1 299 ? -9.477 3.365 26.328 1 85.62 299 ARG B C 1
ATOM 4701 O O . ARG B 1 299 ? -10.398 2.875 26.984 1 85.62 299 ARG B O 1
ATOM 4708 N N . GLN B 1 300 ? -9.258 4.578 25.953 1 77.44 300 GLN B N 1
ATOM 4709 C CA . GLN B 1 300 ? -10.297 5.523 26.359 1 77.44 300 GLN B CA 1
ATOM 4710 C C . GLN B 1 300 ? -11.344 5.684 25.25 1 77.44 300 GLN B C 1
ATOM 4712 O O . GLN B 1 300 ? -11.023 5.609 24.062 1 77.44 300 GLN B O 1
ATOM 4717 N N . GLY B 1 301 ? -12.531 5.785 25.719 1 72.19 301 GLY B N 1
ATOM 4718 C CA . GLY B 1 301 ? -13.625 6.012 24.781 1 72.19 301 GLY B CA 1
ATOM 4719 C C . GLY B 1 301 ? -14.414 4.758 24.469 1 72.19 301 GLY B C 1
ATOM 4720 O O . GLY B 1 301 ? -13.977 3.648 24.781 1 72.19 301 GLY B O 1
ATOM 4721 N N . ILE B 1 302 ? -15.539 5.023 23.844 1 70.62 302 ILE B N 1
ATOM 4722 C CA . ILE B 1 302 ? -16.422 3.924 23.469 1 70.62 302 ILE B CA 1
ATOM 4723 C C . ILE B 1 302 ? -16.094 3.469 22.047 1 70.62 302 ILE B C 1
ATOM 4725 O O . ILE B 1 302 ? -15.875 4.297 21.156 1 70.62 302 ILE B O 1
ATOM 4729 N N . LEU B 1 303 ? -16.031 2.203 21.922 1 82.56 303 LEU B N 1
ATOM 4730 C CA . LEU B 1 303 ? -15.883 1.642 20.578 1 82.56 303 LEU B CA 1
ATOM 4731 C C . LEU B 1 303 ? -17.156 1.855 19.75 1 82.56 303 LEU B C 1
ATOM 4733 O O . LEU B 1 303 ? -18.25 1.477 20.172 1 82.56 303 LEU B O 1
ATOM 4737 N N . PRO B 1 304 ? -17 2.508 18.641 1 79.69 304 PRO B N 1
ATOM 4738 C CA . PRO B 1 304 ? -18.188 2.703 17.812 1 79.69 304 PRO B CA 1
ATOM 4739 C C . PRO B 1 304 ? -18.891 1.394 17.469 1 79.69 304 PRO B C 1
ATOM 4741 O O . PRO B 1 304 ? -18.234 0.363 17.281 1 79.69 304 PRO B O 1
ATOM 4744 N N . ALA B 1 305 ? -20.156 1.395 17.297 1 82.12 305 ALA B N 1
ATOM 4745 C CA . ALA B 1 305 ? -20.984 0.21 17.094 1 82.12 305 ALA B CA 1
ATOM 4746 C C . ALA B 1 305 ? -20.547 -0.581 15.875 1 82.12 305 ALA B C 1
ATOM 4748 O O . ALA B 1 305 ? -20.406 -1.805 15.93 1 82.12 305 ALA B O 1
ATOM 4749 N N . PRO B 1 306 ? -20.312 0.075 14.727 1 89.12 306 PRO B N 1
ATOM 4750 C CA . PRO B 1 306 ? -19.844 -0.69 13.57 1 89.12 306 PRO B CA 1
ATOM 4751 C C . PRO B 1 306 ? -18.547 -1.451 13.844 1 89.12 306 PRO B C 1
ATOM 4753 O O . PRO B 1 306 ? -18.406 -2.604 13.43 1 89.12 306 PRO B O 1
ATOM 4756 N N . ALA B 1 307 ? -17.641 -0.82 14.531 1 93 307 ALA B N 1
ATOM 4757 C CA . ALA B 1 307 ? -16.375 -1.462 14.875 1 93 307 ALA B CA 1
ATOM 4758 C C . ALA B 1 307 ? -16.594 -2.646 15.812 1 93 307 ALA B C 1
ATOM 4760 O O . ALA B 1 307 ? -15.922 -3.672 15.695 1 93 307 ALA B O 1
ATOM 4761 N N . ALA B 1 308 ? -17.516 -2.49 16.719 1 90.62 308 ALA B N 1
ATOM 4762 C CA . ALA B 1 308 ? -17.844 -3.568 17.656 1 90.62 308 ALA B CA 1
ATOM 4763 C C . ALA B 1 308 ? -18.391 -4.785 16.906 1 90.62 308 ALA B C 1
ATOM 4765 O O . ALA B 1 308 ? -18.125 -5.926 17.297 1 90.62 308 ALA B O 1
ATOM 4766 N N . LYS B 1 309 ? -19.141 -4.531 15.922 1 92.88 309 LYS B N 1
ATOM 4767 C CA . LYS B 1 309 ? -19.703 -5.621 15.125 1 92.88 309 LYS B CA 1
ATOM 4768 C C . LYS B 1 309 ? -18.609 -6.383 14.383 1 92.88 309 LYS B C 1
ATOM 4770 O O . LYS B 1 309 ? -18.641 -7.609 14.297 1 92.88 309 LYS B O 1
ATOM 4775 N N . LEU B 1 310 ? -17.641 -5.641 13.82 1 96.12 310 LEU B N 1
ATOM 4776 C CA . LEU B 1 310 ? -16.5 -6.305 13.195 1 96.12 310 LEU B CA 1
ATOM 4777 C C . LEU B 1 310 ? -15.719 -7.129 14.211 1 96.12 310 LEU B C 1
ATOM 4779 O O . LEU B 1 310 ? -15.305 -8.258 13.922 1 96.12 310 LEU B O 1
ATOM 4783 N N . LEU B 1 311 ? -15.531 -6.535 15.359 1 95.5 311 LEU B N 1
ATOM 4784 C CA . LEU B 1 311 ? -14.805 -7.211 16.422 1 95.5 311 LEU B CA 1
ATOM 4785 C C . LEU B 1 311 ? -15.477 -8.531 16.797 1 95.5 311 LEU B C 1
ATOM 4787 O O . LEU B 1 311 ? -14.805 -9.531 17.031 1 95.5 311 LEU B O 1
ATOM 4791 N N . GLU B 1 312 ? -16.734 -8.531 16.844 1 93.88 312 GLU B N 1
ATOM 4792 C CA . GLU B 1 312 ? -17.484 -9.742 17.141 1 93.88 312 GLU B CA 1
ATOM 4793 C C . GLU B 1 312 ? -17.219 -10.828 16.094 1 93.88 312 GLU B C 1
ATOM 4795 O O . GLU B 1 312 ? -17.016 -11.992 16.453 1 93.88 312 GLU B O 1
ATOM 4800 N N . GLN B 1 313 ? -17.203 -10.469 14.836 1 95.12 313 GLN B N 1
ATOM 4801 C CA . GLN B 1 313 ? -16.922 -11.43 13.781 1 95.12 313 GLN B CA 1
ATOM 4802 C C . GLN B 1 313 ? -15.492 -11.938 13.852 1 95.12 313 GLN B C 1
ATOM 4804 O O . GLN B 1 313 ? -15.234 -13.117 13.609 1 95.12 313 GLN B O 1
ATOM 4809 N N . LEU B 1 314 ? -14.562 -11.07 14.156 1 95.94 314 LEU B N 1
ATOM 4810 C CA . LEU B 1 314 ? -13.164 -11.469 14.297 1 95.94 314 LEU B CA 1
ATOM 4811 C C . LEU B 1 314 ? -12.992 -12.477 15.43 1 95.94 314 LEU B C 1
ATOM 4813 O O . LEU B 1 314 ? -12.234 -13.438 15.297 1 95.94 314 LEU B O 1
ATOM 4817 N N . ARG B 1 315 ? -13.695 -12.258 16.516 1 94.31 315 ARG B N 1
ATOM 4818 C CA . ARG B 1 315 ? -13.664 -13.18 17.641 1 94.31 315 ARG B CA 1
ATOM 4819 C C . ARG B 1 315 ? -14.141 -14.562 17.234 1 94.31 315 ARG B C 1
ATOM 4821 O O . ARG B 1 315 ? -13.516 -15.57 17.578 1 94.31 315 ARG B O 1
ATOM 4828 N N . ARG B 1 316 ? -15.164 -14.625 16.5 1 92.56 316 ARG B N 1
ATOM 4829 C CA . ARG B 1 316 ? -15.727 -15.898 16.062 1 92.56 316 ARG B CA 1
ATOM 4830 C C . ARG B 1 316 ? -14.758 -16.641 15.141 1 92.56 316 ARG B C 1
ATOM 4832 O O . ARG B 1 316 ? -14.609 -17.859 15.234 1 92.56 316 ARG B O 1
ATOM 4839 N N . LEU B 1 317 ? -14.141 -15.883 14.25 1 92.12 317 LEU B N 1
ATOM 4840 C CA . LEU B 1 317 ? -13.266 -16.484 13.242 1 92.12 317 LEU B CA 1
ATOM 4841 C C . LEU B 1 317 ? -11.969 -16.969 13.867 1 92.12 317 LEU B C 1
ATOM 4843 O O . LEU B 1 317 ? -11.367 -17.938 13.391 1 92.12 317 LEU B O 1
ATOM 4847 N N . THR B 1 318 ? -11.477 -16.281 14.883 1 90 318 THR B N 1
ATOM 4848 C CA . THR B 1 318 ? -10.148 -16.578 15.391 1 90 318 THR B CA 1
ATOM 4849 C C . THR B 1 318 ? -10.227 -17.469 16.625 1 90 318 THR B C 1
ATOM 4851 O O . THR B 1 318 ? -9.195 -17.906 17.156 1 90 318 THR B O 1
ATOM 4854 N N . SER B 1 319 ? -11.359 -17.594 17.281 1 80.75 319 SER B N 1
ATOM 4855 C CA . SER B 1 319 ? -11.539 -18.531 18.375 1 80.75 319 SER B CA 1
ATOM 4856 C C . SER B 1 319 ? -11.312 -19.969 17.906 1 80.75 319 SER B C 1
ATOM 4858 O O . SER B 1 319 ? -10.883 -20.828 18.688 1 80.75 319 SER B O 1
ATOM 4860 N N . ASP B 1 320 ? -11.609 -20.203 16.656 1 59.97 320 ASP B N 1
ATOM 4861 C CA . ASP B 1 320 ? -11.523 -21.547 16.094 1 59.97 320 ASP B CA 1
ATOM 4862 C C . ASP B 1 320 ? -10.086 -21.891 15.727 1 59.97 320 ASP B C 1
ATOM 4864 O O . ASP B 1 320 ? -9.742 -23.062 15.57 1 59.97 320 ASP B O 1
ATOM 4868 N N . VAL B 1 321 ? -9.297 -20.875 15.398 1 55.06 321 VAL B N 1
ATOM 4869 C CA . VAL B 1 321 ? -7.953 -21.141 14.883 1 55.06 321 VAL B CA 1
ATOM 4870 C C . VAL B 1 321 ? -6.988 -21.328 16.047 1 55.06 321 VAL B C 1
ATOM 4872 O O . VAL B 1 321 ? -5.805 -21.625 15.844 1 55.06 321 VAL B O 1
ATOM 4875 N N . GLY B 1 322 ? -7.297 -21 17.281 1 44.47 322 GLY B N 1
ATOM 4876 C CA . GLY B 1 322 ? -6.426 -21.406 18.375 1 44.47 322 GLY B CA 1
ATOM 4877 C C . GLY B 1 322 ? -6.406 -22.906 18.594 1 44.47 322 GLY B C 1
ATOM 4878 O O . GLY B 1 322 ? -7.348 -23.609 18.203 1 44.47 322 GLY B O 1
#

Secondary structure (DSSP, 8-state):
------------------TT----HHHHHHHHHHHHHSSHHHHHHHHT--HHHHHHHHHHHHHHHTS--EEEETTEEEE-HHHHHHHHHHHHHHHHHHHHHHHHHHHTT---EEEEEEE-HHHHHTHHHHHHHHHHHH-TTEEEEEEE--HHHHHHHHHTTS-SEEEEE-----SSEEEEEEEEEEEEEEEEEETTSGGGG-SSB-GGGGTTSEEEEPPTTSHHHHHHHHHHHHTTPPPPEEEEEES-HHHHHHHHHHH--BEEEEGGGGHHHHHTTSEEE--BTT-EEEEEEEEEEESSSPPPHHHHHHHHHHHHHHHS--/------------------TT----HHHHHHHHHHHHHSSHHHHHHHHT--HHHHHHHHHHHHHHHTS--EEEETTEEEE-HHHHHHHHHHHHHHHHHHHHHHHHHHHTT---EEEEEEE-HHHHHTHHHHHHHHHHHH-TTEEEEEEE--HHHHHHHHHTTS-SEEEEE-----SSEEEEEEEEEEEEEEEEEETTSGGGG-SSB-GGGGTTSEEEEPPTTSHHHHHHHHHHHHTTPPPPEEEEEES-HHHHHHHHHHH--BEEEEGGGGHHHHHTTSEEE--BTT-EEEEEEEEEEESSSPPPHHHHHHHHHHHHHHHS--

InterPro domains:
  IPR000847 LysR, HTH, N-terminal domain [PF00126] (25-84)
  IPR000847 LysR, HTH, N-terminal domain [PR00039] (40-51)
  IPR000847 LysR, HTH, N-terminal domain [PR00039] (51-61)
  IPR000847 LysR, HTH, N-terminal domain [PR00039] (61-72)
  IPR000847 LysR, HTH, N-terminal domain [PS50931] (23-80)
  IPR005119 LysR, substrate-binding [PF03466] (109-316)
  IPR036388 Winged helix-like DNA-binding domain superfamily [G3DSA:1.10.10.10] (22-110)
  IPR036390 Winged helix DNA-binding domain superfamily [SSF46785] (20-132)
  IPR037405 HTH-type transcriptional regulator GbpR, PBP2 domain [cd08435] (114-314)
  IPR050950 HTH-type LysR transcriptional regulators [PTHR30419] (21-318)

Radius of gyration: 26.11 Å; Cα contacts (8 Å, |Δi|>4): 1159; chains: 2; bounding box: 67×81×85 Å

Solvent-accessible surface area (backbone atoms only — not comparable to full-atom values): 33923 Å² total; per-residue (Å²): 141,77,85,76,74,72,84,75,71,85,56,79,67,81,60,79,69,61,84,76,66,62,81,44,66,67,36,41,50,51,47,48,34,26,66,72,54,28,23,60,58,58,20,9,60,74,68,73,40,52,44,68,58,44,51,48,42,47,48,48,46,21,57,66,65,70,39,63,35,60,43,81,49,98,85,29,45,38,71,29,34,54,25,56,64,42,44,59,53,38,43,37,48,50,40,48,50,49,47,49,51,30,50,55,38,34,71,70,64,39,62,44,39,66,25,33,36,25,28,24,64,47,43,31,36,48,60,46,23,48,24,51,38,54,39,38,71,76,37,69,59,38,31,37,38,46,44,69,46,54,51,71,57,37,52,50,33,42,75,48,49,71,24,62,36,31,36,40,50,81,58,77,68,51,92,54,30,38,70,47,82,87,34,44,49,72,52,42,30,30,41,34,31,14,53,84,35,80,68,64,78,55,80,82,41,50,69,73,76,51,60,86,44,48,26,41,39,43,48,84,89,34,68,62,35,50,50,52,50,49,54,30,51,77,69,71,43,73,78,75,44,67,40,32,31,32,81,36,64,60,35,53,53,20,27,19,48,63,40,65,20,32,36,71,46,42,55,58,62,46,47,42,30,35,68,44,59,32,37,38,71,52,73,31,71,86,49,59,45,80,39,62,35,37,37,30,31,54,57,70,74,79,78,53,66,52,46,50,48,42,50,52,37,43,32,62,62,30,61,69,71,100,142,77,84,79,74,71,86,75,70,84,57,77,68,86,60,81,69,60,86,76,67,60,81,44,66,67,38,41,51,51,49,47,35,27,66,74,55,29,22,61,58,60,20,10,58,73,68,74,38,52,45,69,56,42,49,49,40,46,49,49,47,20,57,66,63,70,40,62,34,62,42,82,49,98,88,29,46,37,71,28,32,55,26,56,64,40,45,61,53,39,46,38,49,50,40,47,49,49,47,48,51,30,50,55,37,32,71,68,66,41,62,42,39,66,24,32,36,26,26,23,63,46,44,31,37,47,60,47,22,47,26,51,36,53,38,39,70,77,38,68,58,38,31,37,38,46,44,68,46,53,50,70,56,37,53,51,32,41,75,50,48,70,22,64,35,30,34,40,51,81,58,79,68,50,92,52,31,35,70,47,82,87,34,44,46,72,52,42,30,30,40,33,29,15,53,85,36,81,67,65,78,55,80,82,41,50,67,73,77,50,61,87,43,47,26,41,40,44,49,86,91,35,68,62,35,51,50,52,51,48,54,29,52,76,69,72,43,72,78,73,44,66,39,32,32,32,82,37,64,59,36,52,53,20,28,18,48,62,39,66,20,32,36,70,45,44,54,59,61,45,47,42,30,36,68,42,60,34,37,37,70,51,73,31,71,84,48,60,46,81,40,62,35,36,37,31,32,56,58,70,73,80,76,53,67,51,45,49,49,43,49,53,39,44,32,62,62,29,62,68,70,99

Organism: Cupriavidus necator (strain ATCC 17699 / DSM 428 / KCTC 22496 / NCIMB 10442 / H16 / Stanier 337) (NCBI:txid381666)